Protein AF-A0AAU3FK16-F1 (afdb_monomer_lite)

Secondary structure (DSSP, 8-state):
--SS---PPPS---TTTHHHHHHHHHHHHHTT-----TTT-------TTT--HHHHHHTSPPPPHHHHHHHHHT--S----TTS-SEEEETTEEEEGGGPPPTTPPPHHHHTTS-SSHHHHHHHHHHHHHTHHHHHHHHHHHHHHHTTT--HHHHHHHHHHHHHHHHHHSHHHHHHHHHHHHHHHHHH--GGGGS--TT---TT---S-PPPPS-------TTGGGS----HHHHTTTGGG--BPBTTTB--SB-HHHHHHHHHHHHHHHHTBTBTTS-EEEEEE-TT--EEEEEE--HHHHHHHHHHHHTT-TTS----SPPPPPPPPPHHHHHTS-HHHHHHHHHHHHHHHHHHHH-HHHHHH-TTHHHHHHHHHHHHHHHHHHHS-TT-HHHHHHHHHHHHHHHHHHHHHTTT----TT---PPPHHHHHHHHHHHHHHHHHHHHTTSS-HHHHHHHHHHHHHHHHHHHHHH-SSSTTSS-HHHHHHHHHHHHHHTT--TTS-HHHHTTTS-HHHHHTTHHHHHHHHTT--HHHHHHHHHHHHHHHHHHHHHHHHS-TT-HHHHHHHHHHHHHHHHHHHHHHHHS-GGGHHHHHHHHHHHHHHHHHHHTSHHHHHHTSTTS-HHHHHHHHHHHHHHHHHHHHTT----HHHHHHHHHHHHHHHT-S--TT--------HHHHHHHHHHHHHHHHHHT-------

Structure (mmCIF, N/CA/C/O backbone):
data_AF-A0AAU3FK16-F1
#
_entry.id   AF-A0AAU3FK16-F1
#
loop_
_atom_site.group_PDB
_atom_site.id
_atom_site.type_symbol
_atom_site.label_atom_id
_atom_site.label_alt_id
_atom_site.label_comp_id
_atom_site.label_asym_id
_atom_site.label_entity_id
_atom_site.label_seq_id
_atom_site.pdbx_PDB_ins_code
_atom_site.Cartn_x
_atom_site.Cartn_y
_atom_site.Cartn_z
_atom_site.occupancy
_atom_site.B_iso_or_equiv
_atom_site.auth_seq_id
_atom_site.auth_comp_id
_atom_site.auth_asym_id
_atom_site.auth_atom_id
_atom_site.pdbx_PDB_model_num
ATOM 1 N N . MET A 1 1 ? 5.787 -3.958 17.388 1.00 83.56 1 MET A N 1
ATOM 2 C CA . MET A 1 1 ? 4.994 -2.862 17.973 1.00 83.56 1 MET A CA 1
ATOM 3 C C . MET A 1 1 ? 4.371 -2.096 16.816 1.00 83.56 1 MET A C 1
ATOM 5 O O . MET A 1 1 ? 4.990 -2.038 15.760 1.00 83.56 1 MET A O 1
ATOM 9 N N . HIS A 1 2 ? 3.159 -1.561 16.974 1.00 86.56 2 HIS A N 1
ATOM 10 C CA . HIS A 1 2 ? 2.513 -0.762 15.928 1.00 86.56 2 HIS A CA 1
ATOM 11 C C . HIS A 1 2 ? 2.762 0.734 16.141 1.00 86.56 2 HIS A C 1
ATOM 13 O O . HIS A 1 2 ? 2.919 1.187 17.276 1.00 86.56 2 HIS A O 1
ATOM 19 N N . VAL A 1 3 ? 2.756 1.491 15.044 1.00 88.50 3 VAL A N 1
ATOM 20 C CA . VAL A 1 3 ? 2.909 2.953 15.045 1.00 88.50 3 VAL A CA 1
ATOM 21 C C . VAL A 1 3 ? 1.767 3.635 15.813 1.00 88.50 3 VAL A C 1
ATOM 23 O O . VAL A 1 3 ? 2.027 4.400 16.742 1.00 88.50 3 VAL A O 1
ATOM 26 N N . PHE A 1 4 ? 0.519 3.284 15.490 1.00 93.56 4 PHE A N 1
ATOM 27 C CA . PHE A 1 4 ? -0.695 3.733 16.180 1.00 93.56 4 PHE A CA 1
ATOM 28 C C . PHE A 1 4 ? -1.488 2.523 16.699 1.00 93.56 4 PHE A C 1
ATOM 30 O O . PHE A 1 4 ? -2.383 2.032 16.008 1.00 93.56 4 PHE A O 1
ATOM 37 N N . PRO A 1 5 ? -1.131 1.961 17.865 1.00 92.06 5 PRO A N 1
ATOM 38 C CA . PRO A 1 5 ? -1.873 0.841 18.432 1.00 92.06 5 PRO A CA 1
ATOM 39 C C . PRO A 1 5 ? -3.291 1.272 18.835 1.00 92.06 5 PRO A C 1
ATOM 41 O O . PRO A 1 5 ? -3.494 2.398 19.284 1.00 92.06 5 PRO A O 1
ATOM 44 N N . ALA A 1 6 ? -4.262 0.366 18.702 1.00 93.50 6 ALA A N 1
ATOM 45 C CA . ALA A 1 6 ? -5.535 0.510 19.403 1.00 93.50 6 ALA A CA 1
ATOM 46 C C . ALA A 1 6 ? -5.329 0.228 20.898 1.00 93.50 6 ALA A C 1
ATOM 48 O O . ALA A 1 6 ? -4.567 -0.669 21.265 1.00 93.50 6 ALA A O 1
ATOM 49 N N . GLU A 1 7 ? -6.028 0.969 21.752 1.00 92.88 7 GLU A N 1
ATOM 50 C CA . GLU A 1 7 ? -5.904 0.867 23.205 1.00 92.88 7 GLU A CA 1
ATOM 51 C C . GLU A 1 7 ? -7.193 0.313 23.802 1.00 92.88 7 GLU A C 1
ATOM 53 O O . GLU A 1 7 ? -8.265 0.906 23.673 1.00 92.88 7 GLU A O 1
ATOM 58 N N . ILE A 1 8 ? -7.101 -0.835 24.476 1.00 90.88 8 ILE A N 1
ATOM 59 C CA . ILE A 1 8 ? -8.258 -1.413 25.156 1.00 90.88 8 ILE A CA 1
ATOM 60 C C . ILE A 1 8 ? -8.491 -0.654 26.474 1.00 90.88 8 ILE A C 1
ATOM 62 O O . ILE A 1 8 ? -7.601 -0.654 27.326 1.00 90.88 8 ILE A O 1
ATOM 66 N N . PRO A 1 9 ? -9.674 -0.045 26.694 1.00 87.62 9 PRO A N 1
ATOM 67 C CA . PRO A 1 9 ? -9.938 0.723 27.907 1.00 87.62 9 PRO A CA 1
ATOM 68 C C . PRO A 1 9 ? -9.814 -0.106 29.194 1.00 87.62 9 PRO A C 1
ATOM 70 O O . PRO A 1 9 ? -10.175 -1.291 29.235 1.00 87.62 9 PRO A O 1
ATOM 73 N N . ALA A 1 10 ? -9.373 0.553 30.271 1.00 82.88 10 ALA A N 1
ATOM 74 C CA . ALA A 1 10 ? -9.297 -0.026 31.610 1.00 82.88 10 ALA A CA 1
ATOM 75 C C . ALA A 1 10 ? -10.667 -0.533 32.116 1.00 82.88 10 ALA A C 1
ATOM 77 O O . ALA A 1 10 ? -11.724 -0.208 31.574 1.00 82.88 10 ALA A O 1
ATOM 78 N N . VAL A 1 11 ? -10.660 -1.386 33.151 1.00 71.75 11 VAL A N 1
ATOM 79 C CA . VAL A 1 11 ? -11.902 -1.883 33.792 1.00 71.75 11 VAL A CA 1
ATOM 80 C C . VAL A 1 11 ? -12.652 -0.743 34.475 1.00 71.75 11 VAL A C 1
ATOM 82 O O . VAL A 1 11 ? -13.875 -0.665 34.383 1.00 71.75 11 VAL A O 1
ATOM 85 N N . GLU A 1 12 ? -11.907 0.130 35.141 1.00 72.81 12 GLU A N 1
ATOM 86 C CA . GLU A 1 12 ? -12.435 1.278 35.858 1.00 72.81 12 GLU A CA 1
ATOM 87 C C . GLU A 1 12 ? -12.415 2.487 34.929 1.00 72.81 12 GLU A C 1
ATOM 89 O O . GLU A 1 12 ? -11.359 2.963 34.516 1.00 72.81 12 GLU A O 1
ATOM 94 N N . VAL A 1 13 ? -13.604 2.957 34.565 1.00 72.88 13 VAL A N 1
ATOM 95 C CA . VAL A 1 13 ? -13.807 4.168 33.767 1.00 72.88 13 VAL A CA 1
ATOM 96 C C . VAL A 1 13 ? -14.902 5.021 34.416 1.00 72.88 13 VAL A C 1
ATOM 98 O O . VAL A 1 13 ? -15.742 4.474 35.144 1.00 72.88 13 VAL A O 1
ATOM 101 N N . PRO A 1 14 ? -14.926 6.345 34.173 1.00 71.81 14 PRO A N 1
ATOM 102 C CA . PRO A 1 14 ? -15.991 7.217 34.662 1.00 71.81 14 PRO A CA 1
ATOM 103 C C . PRO A 1 14 ? -17.372 6.670 34.294 1.00 71.81 14 PRO A C 1
ATOM 105 O O . PRO A 1 14 ? -17.551 6.120 33.209 1.00 71.81 14 PRO A O 1
ATOM 108 N N . ARG A 1 15 ? -18.371 6.843 35.175 1.00 67.31 15 ARG A N 1
ATOM 109 C CA . ARG A 1 15 ? -19.727 6.275 34.997 1.00 67.31 15 ARG A CA 1
ATOM 110 C C . ARG A 1 15 ? -20.358 6.603 33.642 1.00 67.31 15 ARG A C 1
ATOM 112 O O . ARG A 1 15 ? -21.081 5.764 33.111 1.00 67.31 15 ARG A O 1
ATOM 119 N N . ALA A 1 16 ? -20.069 7.787 33.104 1.00 65.31 16 ALA A N 1
ATOM 120 C CA . ALA A 1 16 ? -20.537 8.211 31.792 1.00 65.31 16 ALA A CA 1
ATOM 121 C C . ALA A 1 16 ? -20.044 7.275 30.670 1.00 65.31 16 ALA A C 1
ATOM 123 O O . ALA A 1 16 ? -20.820 6.945 29.783 1.00 65.31 16 ALA A O 1
ATOM 124 N N . ASP A 1 17 ? -18.815 6.756 30.755 1.00 74.00 17 ASP A N 1
ATOM 125 C CA . ASP A 1 17 ? -18.136 6.049 29.656 1.00 74.00 17 ASP A CA 1
ATOM 126 C C . ASP A 1 17 ? -18.123 4.527 29.793 1.00 74.00 17 ASP A C 1
ATOM 128 O O . ASP A 1 17 ? -17.595 3.809 28.939 1.00 74.00 17 ASP A O 1
ATOM 132 N N . VAL A 1 18 ? -18.733 4.014 30.863 1.00 82.25 18 VAL A N 1
ATOM 133 C CA . VAL A 1 18 ? -18.737 2.585 31.201 1.00 82.25 18 VAL A CA 1
ATOM 134 C C . VAL A 1 18 ? -19.251 1.728 30.052 1.00 82.25 18 VAL A C 1
ATOM 136 O O . VAL A 1 18 ? -18.719 0.645 29.813 1.00 82.25 18 VAL A O 1
ATOM 139 N N . VAL A 1 19 ? -20.285 2.168 29.333 1.00 82.38 19 VAL A N 1
ATOM 140 C CA . VAL A 1 19 ? -20.899 1.317 28.307 1.00 82.38 19 VAL A CA 1
ATOM 141 C C . VAL A 1 19 ? -20.030 1.223 27.057 1.00 82.38 19 VAL A C 1
ATOM 143 O O . VAL A 1 19 ? -19.762 0.109 26.614 1.00 82.38 19 VAL A O 1
ATOM 146 N N . GLU A 1 20 ? -19.515 2.335 26.537 1.00 84.94 20 GLU A N 1
ATOM 147 C CA . GLU A 1 20 ? -18.594 2.331 25.390 1.00 84.94 20 GLU A CA 1
ATOM 148 C C . GLU A 1 20 ? -17.291 1.605 25.702 1.00 84.94 20 GLU A C 1
ATOM 150 O O . GLU A 1 20 ? -16.826 0.812 24.890 1.00 84.94 20 GLU A O 1
ATOM 155 N N . ALA A 1 21 ? -16.731 1.794 26.901 1.00 87.81 21 ALA A N 1
ATOM 156 C CA . ALA A 1 21 ? -15.541 1.065 27.326 1.00 87.81 21 ALA A CA 1
ATOM 157 C C . ALA A 1 21 ? -15.787 -0.451 27.370 1.00 87.81 21 ALA A C 1
ATOM 159 O O . ALA A 1 21 ? -14.951 -1.242 26.927 1.00 87.81 21 ALA A O 1
ATOM 160 N N . ARG A 1 22 ? -16.957 -0.883 27.859 1.00 88.31 22 ARG A N 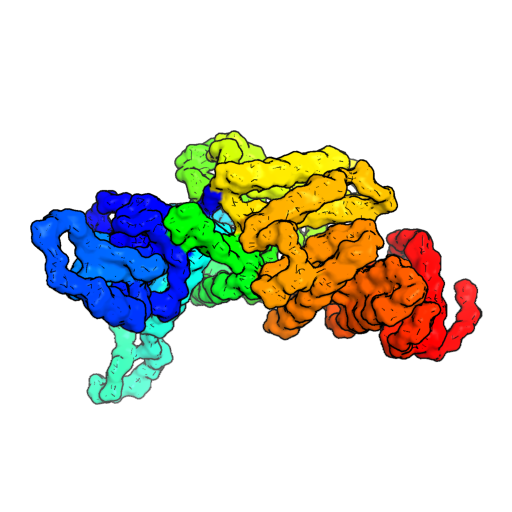1
ATOM 161 C CA . ARG A 1 22 ? -17.326 -2.304 27.839 1.00 88.31 22 ARG A CA 1
ATOM 162 C C . ARG A 1 22 ? -17.537 -2.816 26.417 1.00 88.31 22 ARG A C 1
ATOM 164 O O . ARG A 1 22 ? -17.088 -3.921 26.132 1.00 88.31 22 ARG A O 1
ATOM 171 N N . VAL A 1 23 ? -18.178 -2.042 25.539 1.00 90.62 23 VAL A N 1
ATOM 172 C CA . VAL A 1 23 ? -18.361 -2.399 24.122 1.00 90.62 23 VAL A CA 1
ATOM 173 C C . VAL A 1 23 ? -17.005 -2.519 23.421 1.00 90.62 23 VAL A C 1
ATOM 175 O O . VAL A 1 23 ? -16.731 -3.553 22.818 1.00 90.62 23 VAL A O 1
ATOM 178 N N . ALA A 1 24 ? -16.113 -1.543 23.591 1.00 92.06 24 ALA A N 1
ATOM 179 C CA . ALA A 1 24 ? -14.745 -1.546 23.072 1.00 92.06 24 ALA A CA 1
ATOM 180 C C . ALA A 1 24 ? -13.976 -2.815 23.462 1.00 92.06 24 ALA A C 1
ATOM 182 O O . ALA A 1 24 ? -13.379 -3.470 22.613 1.00 92.06 24 ALA A O 1
ATOM 183 N N . ARG A 1 25 ? -14.064 -3.237 24.729 1.00 91.25 25 ARG A N 1
ATOM 184 C CA . ARG A 1 25 ? -13.437 -4.482 25.212 1.00 91.25 25 ARG A CA 1
ATOM 185 C C . ARG A 1 25 ? -13.989 -5.750 24.568 1.00 91.25 25 ARG A C 1
ATOM 187 O O . ARG A 1 25 ? -13.305 -6.769 24.579 1.00 91.25 25 ARG A O 1
ATOM 194 N N . LYS A 1 26 ? -15.220 -5.720 24.056 1.00 91.81 26 LYS A N 1
ATOM 195 C CA . LYS A 1 26 ? -15.800 -6.843 23.313 1.00 91.81 26 LYS A CA 1
ATOM 196 C C . LYS A 1 26 ? -15.485 -6.788 21.824 1.00 91.81 26 LYS A C 1
ATOM 198 O O . LYS A 1 26 ? -15.245 -7.827 21.221 1.00 91.81 26 LYS A O 1
ATOM 203 N N . VAL A 1 27 ? -15.438 -5.589 21.255 1.00 93.69 27 VAL A N 1
ATOM 204 C CA . VAL A 1 27 ? -15.074 -5.336 19.856 1.00 93.69 27 VAL A CA 1
ATOM 205 C C . VAL A 1 27 ? -13.596 -5.653 19.599 1.00 93.69 27 VAL A C 1
ATOM 207 O O . VAL A 1 27 ? -13.284 -6.286 18.596 1.00 93.69 27 VAL A O 1
ATOM 210 N N . ALA A 1 28 ? -12.701 -5.293 20.521 1.00 93.56 28 ALA A N 1
ATOM 211 C CA . ALA A 1 28 ? -11.254 -5.484 20.399 1.00 93.56 28 ALA A CA 1
ATOM 212 C C . ALA A 1 28 ? -10.833 -6.899 19.939 1.00 93.56 28 ALA A C 1
ATOM 214 O O . ALA A 1 28 ? -10.263 -7.023 18.849 1.00 93.56 28 ALA A O 1
ATOM 215 N N . PRO A 1 29 ? -11.149 -7.982 20.677 1.00 92.12 29 PRO A N 1
ATOM 216 C CA . PRO A 1 29 ? -10.701 -9.318 20.293 1.00 92.12 29 PRO A CA 1
ATOM 217 C C . PRO A 1 29 ? -11.372 -9.835 19.011 1.00 92.12 29 PRO A C 1
ATOM 219 O O . PRO A 1 29 ? -10.785 -10.649 18.296 1.00 92.12 29 PRO A O 1
ATOM 222 N N . LEU A 1 30 ? -12.573 -9.356 18.662 1.00 93.69 30 LEU A N 1
ATOM 223 C CA . LEU A 1 30 ? -13.239 -9.738 17.412 1.00 93.69 30 LEU A CA 1
ATOM 224 C C . LEU A 1 30 ? -12.474 -9.247 16.179 1.00 93.69 30 LEU A C 1
ATOM 226 O O . LEU A 1 30 ? -12.525 -9.906 15.148 1.00 93.69 30 LEU A O 1
ATOM 230 N N . PHE A 1 31 ? -11.724 -8.149 16.283 1.00 95.12 31 PHE A N 1
ATOM 231 C CA . PHE A 1 31 ? -11.010 -7.546 15.154 1.00 95.12 31 PHE A CA 1
ATOM 232 C C . PHE A 1 31 ? -9.484 -7.573 15.296 1.00 95.12 31 PHE A C 1
ATOM 234 O O . PHE A 1 31 ? -8.795 -6.770 14.673 1.00 95.12 31 PHE A O 1
ATOM 241 N N . GLY A 1 32 ? -8.940 -8.514 16.073 1.00 91.12 32 GLY A N 1
ATOM 242 C CA . GLY A 1 32 ? -7.488 -8.716 16.130 1.00 91.12 32 GLY A CA 1
ATOM 243 C C . GLY A 1 32 ? -6.731 -7.664 16.941 1.00 91.12 32 GLY A C 1
ATOM 244 O O . GLY A 1 32 ? -5.522 -7.529 16.766 1.00 91.12 32 GLY A O 1
ATOM 245 N N . VAL A 1 33 ? -7.427 -6.892 17.787 1.00 91.19 33 VAL A N 1
ATOM 246 C CA . VAL A 1 33 ? -6.774 -5.991 18.742 1.00 91.19 33 VAL A CA 1
ATOM 247 C C . VAL A 1 33 ? -6.329 -6.828 19.924 1.00 91.19 33 VAL A C 1
ATOM 249 O O . VAL A 1 33 ? -7.150 -7.363 20.674 1.00 91.19 33 VAL A O 1
ATOM 252 N N . ASP A 1 34 ? -5.021 -6.941 20.076 1.00 77.00 34 ASP A N 1
ATOM 253 C CA . ASP A 1 34 ? -4.458 -7.802 21.094 1.00 77.00 34 ASP A CA 1
ATOM 254 C C . ASP A 1 34 ? -4.463 -7.164 22.474 1.00 77.00 34 ASP A C 1
ATOM 256 O O . ASP A 1 34 ? -4.151 -5.989 22.665 1.00 77.00 34 ASP A O 1
ATOM 260 N N . GLY A 1 35 ? -4.787 -8.000 23.450 1.00 67.81 35 GLY A N 1
ATOM 261 C CA . GLY A 1 35 ? -4.652 -7.700 24.857 1.00 67.81 35 GLY A CA 1
ATOM 262 C C . GLY A 1 35 ? -5.002 -8.918 25.693 1.00 67.81 35 GLY A C 1
ATOM 263 O O . GLY A 1 35 ? -5.865 -9.718 25.327 1.00 67.81 35 GLY A O 1
ATOM 264 N N . ASP A 1 36 ? -4.381 -9.018 26.863 1.00 65.81 36 ASP A N 1
ATOM 265 C CA . ASP A 1 36 ? -4.627 -10.077 27.850 1.00 65.81 36 ASP A CA 1
ATOM 266 C C . ASP A 1 36 ? -5.954 -9.887 28.599 1.00 65.81 36 ASP A C 1
ATOM 268 O O . ASP A 1 36 ? -6.085 -10.161 29.796 1.00 65.81 36 ASP A O 1
ATOM 272 N N . VAL A 1 37 ? -6.970 -9.378 27.905 1.00 64.25 37 VAL A N 1
ATOM 273 C CA . VAL A 1 37 ? -8.226 -8.986 28.522 1.00 64.25 37 VAL A CA 1
ATOM 274 C C . VAL A 1 37 ? -9.089 -10.235 28.729 1.00 64.25 37 VAL A C 1
ATOM 276 O O . VAL A 1 37 ? -9.417 -10.941 27.769 1.00 64.25 37 VAL A O 1
ATOM 279 N N . PRO A 1 38 ? -9.482 -10.542 29.981 1.00 58.16 38 PRO A N 1
ATOM 280 C CA . PRO A 1 38 ? -10.379 -11.653 30.268 1.00 58.16 38 PRO A CA 1
ATOM 281 C C . PRO A 1 38 ? -11.727 -11.510 29.531 1.00 58.16 38 PRO A C 1
ATOM 283 O O . PRO A 1 38 ? -12.178 -10.385 29.289 1.00 58.16 38 PRO A O 1
ATOM 286 N N . PRO A 1 39 ? -12.428 -12.621 29.237 1.00 64.31 39 PRO A N 1
ATOM 287 C CA . PRO A 1 39 ? -12.151 -13.968 29.749 1.00 64.31 39 PRO A CA 1
ATOM 288 C C . PRO A 1 39 ? -11.335 -14.879 28.820 1.00 64.31 39 PRO A C 1
ATOM 290 O O . PRO A 1 39 ? -10.847 -15.900 29.291 1.00 64.31 39 PRO A O 1
ATOM 293 N N . PHE A 1 40 ? -11.176 -14.541 27.536 1.00 73.25 40 PHE A N 1
ATOM 294 C CA . PHE A 1 40 ? -10.652 -15.491 26.542 1.00 73.25 40 PHE A CA 1
ATOM 295 C C . PHE A 1 40 ? -9.180 -15.296 26.171 1.00 73.25 40 PHE A C 1
ATOM 297 O O . PHE A 1 40 ? -8.593 -16.241 25.653 1.00 73.25 40 PHE A O 1
ATOM 304 N N . ARG A 1 41 ? -8.595 -14.115 26.446 1.00 80.38 41 ARG A N 1
ATOM 305 C CA . ARG A 1 41 ? -7.185 -13.769 26.150 1.00 80.38 41 ARG A CA 1
ATOM 306 C C . ARG A 1 41 ? -6.736 -14.194 24.739 1.00 80.38 41 ARG A C 1
ATOM 308 O O . ARG A 1 41 ? -5.635 -14.698 24.558 1.00 80.38 41 ARG A O 1
ATOM 315 N N . ARG A 1 42 ? -7.639 -14.057 23.763 1.00 84.44 42 ARG A N 1
ATOM 316 C CA . ARG A 1 42 ? -7.453 -14.419 22.353 1.00 84.44 42 ARG A CA 1
ATOM 317 C C . ARG A 1 42 ? -8.187 -13.437 21.459 1.00 84.44 42 ARG A C 1
ATOM 319 O O . ARG A 1 42 ? -9.231 -12.912 21.852 1.00 84.44 42 ARG A O 1
ATOM 326 N N . SER A 1 43 ? -7.667 -13.254 20.253 1.00 89.31 43 SER A N 1
ATOM 327 C CA . SER A 1 43 ? -8.294 -12.477 19.187 1.00 89.31 43 SER A CA 1
ATOM 328 C C . SER A 1 43 ? -8.590 -13.354 17.958 1.00 89.31 43 SER A C 1
ATOM 330 O O . SER A 1 43 ? -7.904 -14.346 17.715 1.00 89.31 43 SER A O 1
ATOM 332 N N . TRP A 1 44 ? -9.652 -13.043 17.204 1.00 88.69 44 TRP A N 1
ATOM 333 C CA . TRP A 1 44 ? -10.193 -13.929 16.155 1.00 88.69 44 TRP A CA 1
ATOM 334 C C . TRP A 1 44 ? -10.051 -13.413 14.725 1.00 88.69 44 TRP A C 1
ATOM 336 O O . TRP A 1 44 ? -9.787 -14.218 13.832 1.00 88.69 44 TRP A O 1
ATOM 346 N N . VAL A 1 45 ? -10.223 -12.105 14.512 1.00 91.38 45 VAL A N 1
ATOM 347 C CA . VAL A 1 45 ? -10.451 -11.494 13.190 1.00 91.38 45 VAL A CA 1
ATOM 348 C C . VAL A 1 45 ? -11.708 -12.065 12.528 1.00 91.38 45 VAL A C 1
ATOM 350 O O . VAL A 1 45 ? -11.660 -12.982 11.710 1.00 91.38 45 VAL A O 1
ATOM 353 N N . CYS A 1 46 ? -12.852 -11.507 12.898 1.00 92.38 46 CYS A N 1
ATOM 354 C CA . CYS A 1 46 ? -14.149 -11.843 12.335 1.00 92.38 46 CYS A CA 1
ATOM 355 C C . CYS A 1 46 ? -14.502 -10.902 11.177 1.00 92.38 46 CYS A C 1
ATOM 357 O O . CYS A 1 46 ? -14.205 -9.706 11.226 1.00 92.38 46 CYS A O 1
ATOM 359 N N . ASP A 1 47 ? -15.195 -11.427 10.166 1.00 92.62 47 ASP A N 1
ATOM 360 C CA . ASP A 1 47 ? -15.831 -10.594 9.147 1.00 92.62 47 ASP A CA 1
ATOM 361 C C . ASP A 1 47 ? -16.999 -9.832 9.784 1.00 92.62 47 ASP A C 1
ATOM 363 O O . ASP A 1 47 ? -17.918 -10.425 10.359 1.00 92.62 47 ASP A O 1
ATOM 367 N N . TYR A 1 48 ? -16.970 -8.501 9.689 1.00 93.12 48 TYR A N 1
ATOM 368 C CA . TYR A 1 48 ? -18.038 -7.654 10.208 1.00 93.12 48 TYR A CA 1
ATOM 369 C C . TYR A 1 48 ? -19.405 -8.044 9.640 1.00 93.12 48 TYR A C 1
ATOM 371 O O . TYR A 1 48 ? -20.385 -8.020 10.379 1.00 93.12 48 TYR A O 1
ATOM 379 N N . THR A 1 49 ? -19.500 -8.430 8.369 1.00 91.19 49 THR A N 1
ATOM 380 C CA . THR A 1 49 ? -20.777 -8.754 7.719 1.00 91.19 49 THR A CA 1
ATOM 381 C C . THR A 1 49 ? -21.417 -10.017 8.296 1.00 91.19 49 THR A C 1
ATOM 383 O O . THR A 1 49 ? -22.637 -10.053 8.460 1.00 91.19 49 THR A O 1
ATOM 386 N N . GLU A 1 50 ? -20.607 -10.979 8.736 1.00 91.44 50 GLU A N 1
ATOM 387 C CA . GLU A 1 50 ? -21.060 -12.257 9.298 1.00 91.44 50 GLU A CA 1
ATOM 388 C C . GLU A 1 50 ? -21.325 -12.202 10.809 1.00 91.44 50 GLU A C 1
ATOM 390 O O . GLU A 1 50 ? -22.062 -13.032 11.341 1.00 91.44 50 GLU A O 1
ATOM 395 N N . LEU A 1 51 ? -20.770 -11.207 11.511 1.00 91.19 51 LEU A N 1
ATOM 396 C CA . LEU A 1 51 ? -20.952 -11.062 12.955 1.00 91.19 51 LEU A CA 1
ATOM 397 C C . LEU A 1 51 ? -22.412 -10.814 13.351 1.00 91.19 51 LEU A C 1
ATOM 399 O O . LEU A 1 51 ? -23.122 -9.989 12.777 1.00 91.19 51 LEU A O 1
ATOM 403 N N . THR A 1 52 ? -22.843 -11.451 14.427 1.00 91.00 52 THR A N 1
ATOM 404 C CA . THR A 1 52 ? -24.136 -11.200 15.069 1.00 91.00 52 THR A CA 1
ATOM 405 C C . THR A 1 52 ? -23.997 -10.237 16.248 1.00 91.00 52 THR A C 1
ATOM 407 O O . THR A 1 52 ? -22.936 -10.114 16.865 1.00 91.00 52 THR A O 1
ATOM 410 N N . LEU A 1 53 ? -25.101 -9.586 16.634 1.00 89.88 53 LEU A N 1
ATOM 411 C CA . LEU A 1 53 ? -25.121 -8.721 17.819 1.00 89.88 53 LEU A CA 1
ATOM 412 C C . LEU A 1 53 ? -24.746 -9.481 19.104 1.00 89.88 53 LEU A C 1
ATOM 414 O O . LEU A 1 53 ? -24.057 -8.945 19.970 1.00 89.88 53 LEU A O 1
ATOM 418 N N . ALA A 1 54 ? -25.143 -10.753 19.206 1.00 87.88 54 ALA A N 1
ATOM 419 C CA . ALA A 1 54 ? -24.802 -11.606 20.341 1.00 87.88 54 ALA A CA 1
ATOM 420 C C . ALA A 1 54 ? -23.291 -11.889 20.429 1.00 87.88 54 ALA A C 1
ATOM 422 O O . ALA A 1 54 ? -22.735 -11.928 21.526 1.00 87.88 54 ALA A O 1
ATOM 423 N N . GLU A 1 55 ? -22.613 -12.065 19.290 1.00 90.94 55 GLU A N 1
ATOM 424 C CA . GLU A 1 55 ? -21.155 -12.247 19.236 1.00 90.94 55 GLU A CA 1
ATOM 425 C C . GLU A 1 55 ? -20.411 -10.975 19.634 1.00 90.94 55 GLU A C 1
ATOM 427 O O . GLU A 1 55 ? -19.431 -11.057 20.377 1.00 90.94 55 GLU A O 1
ATOM 432 N N . ILE A 1 56 ? -20.931 -9.807 19.241 1.00 90.31 56 ILE A N 1
ATOM 433 C CA . ILE A 1 56 ? -20.441 -8.509 19.718 1.00 90.31 56 ILE A CA 1
ATOM 434 C C . ILE A 1 56 ? -20.622 -8.396 21.231 1.00 90.31 56 ILE A C 1
ATOM 436 O O . ILE A 1 56 ? -19.674 -8.060 21.927 1.00 90.31 56 ILE A O 1
ATOM 440 N N . GLY A 1 57 ? -21.793 -8.726 21.781 1.00 88.19 57 GLY A N 1
ATOM 441 C CA . GLY A 1 57 ? -22.045 -8.597 23.222 1.00 88.19 57 GLY A CA 1
ATOM 442 C C . GLY A 1 57 ? -21.148 -9.470 24.104 1.00 88.19 57 GLY A C 1
ATOM 443 O O . GLY A 1 57 ? -20.791 -9.082 25.221 1.00 88.19 57 GLY A O 1
ATOM 444 N N . ARG A 1 58 ? -20.734 -10.639 23.612 1.00 88.31 58 ARG A N 1
ATOM 445 C CA . ARG A 1 58 ? -19.822 -11.539 24.338 1.00 88.31 58 ARG A CA 1
ATOM 446 C C . ARG A 1 58 ? -18.341 -11.307 24.018 1.00 88.31 58 ARG A C 1
ATOM 448 O O . ARG A 1 58 ? -17.507 -11.587 24.882 1.00 88.31 58 ARG A O 1
ATOM 455 N N . GLY A 1 59 ? -18.029 -10.746 22.847 1.00 88.25 59 GLY A N 1
ATOM 456 C CA . GLY A 1 59 ? -16.671 -10.499 22.353 1.00 88.25 59 GLY A CA 1
ATOM 457 C C . GLY A 1 59 ? -15.957 -11.756 21.860 1.00 88.25 59 GLY A C 1
ATOM 458 O O . GLY A 1 59 ? -14.759 -11.892 22.070 1.00 88.25 59 GLY A O 1
ATOM 459 N N . ALA A 1 60 ? -16.702 -12.706 21.287 1.00 89.19 60 ALA A N 1
ATOM 460 C CA . ALA A 1 60 ? -16.175 -13.959 20.741 1.00 89.19 60 ALA A CA 1
ATOM 461 C C . ALA A 1 60 ? -17.137 -14.528 19.679 1.00 89.19 60 ALA A C 1
ATOM 463 O O . ALA A 1 60 ? -18.351 -14.421 19.872 1.00 89.19 60 ALA A O 1
ATOM 464 N N . PRO A 1 61 ? -16.659 -15.202 18.620 1.00 89.69 61 PRO A N 1
ATOM 465 C CA . PRO A 1 61 ? -17.517 -15.845 17.625 1.00 89.69 61 PRO A CA 1
ATOM 466 C C . PRO A 1 61 ? -18.217 -17.081 18.194 1.00 89.69 61 PRO A C 1
ATOM 468 O O . PRO A 1 61 ? -17.668 -17.782 19.051 1.00 89.69 61 PRO A O 1
ATOM 471 N N . ASN A 1 62 ? -19.439 -17.344 17.740 1.00 88.06 62 ASN A N 1
ATOM 472 C CA . ASN A 1 62 ? -20.243 -18.505 18.101 1.00 88.06 62 ASN A CA 1
ATOM 473 C C . ASN A 1 62 ? -19.872 -19.724 17.241 1.00 88.06 62 ASN A C 1
ATOM 475 O O . ASN A 1 62 ? -19.484 -19.577 16.084 1.00 88.06 62 ASN A O 1
ATOM 479 N N . PRO A 1 63 ? -20.006 -20.957 17.762 1.00 84.88 63 PRO A N 1
ATOM 480 C CA . PRO A 1 63 ? -19.906 -22.138 16.916 1.00 84.88 63 PRO A CA 1
ATOM 481 C C . PRO A 1 63 ? -21.104 -22.180 15.965 1.00 84.88 63 PRO A C 1
ATOM 483 O O . PRO A 1 63 ? -22.221 -21.769 16.329 1.00 84.88 63 PRO A O 1
ATOM 486 N N . GLY A 1 64 ? -20.874 -22.714 14.765 1.00 84.12 64 GLY A N 1
ATOM 487 C CA . GLY A 1 64 ? -21.926 -22.937 13.776 1.00 84.12 64 GLY A CA 1
ATOM 488 C C . GLY A 1 64 ? -23.003 -23.895 14.297 1.00 84.12 64 GLY A C 1
ATOM 489 O O . GLY A 1 64 ? -22.766 -24.676 15.219 1.00 84.12 64 GLY A O 1
ATOM 490 N N . ARG A 1 65 ? -24.203 -23.867 13.699 1.00 84.12 65 ARG A N 1
ATOM 491 C CA . ARG A 1 65 ? -25.366 -24.650 14.171 1.00 84.12 65 ARG A CA 1
ATOM 492 C C . ARG A 1 65 ? -25.055 -26.147 14.318 1.00 84.12 65 ARG A C 1
ATOM 494 O O . ARG A 1 65 ? -25.384 -26.726 15.344 1.00 84.12 65 ARG A O 1
ATOM 501 N N . ALA A 1 66 ? -24.390 -26.753 13.332 1.00 84.06 66 ALA A N 1
ATOM 502 C CA . ALA A 1 66 ? -24.054 -28.179 13.360 1.00 84.06 66 ALA A CA 1
ATOM 503 C C . ALA A 1 66 ? -23.067 -28.538 14.485 1.00 84.06 66 ALA A C 1
ATOM 505 O O . ALA A 1 66 ? -23.244 -29.542 15.168 1.00 84.06 66 ALA A O 1
ATOM 506 N N . GLU A 1 67 ? -22.041 -27.712 14.699 1.00 84.62 67 GLU A N 1
ATOM 507 C CA . GLU A 1 67 ? -21.068 -27.902 15.779 1.00 84.62 67 GLU A CA 1
ATOM 508 C C . GLU A 1 67 ? -21.716 -27.691 17.149 1.00 84.62 67 GLU A C 1
ATOM 510 O O . GLU A 1 67 ? -21.509 -28.488 18.059 1.00 84.62 67 GLU A O 1
ATOM 515 N N . ARG A 1 68 ? -22.588 -26.686 17.271 1.00 83.19 68 ARG A N 1
ATOM 516 C CA . ARG A 1 68 ? -23.383 -26.455 18.478 1.00 83.19 68 ARG A CA 1
ATOM 517 C C . ARG A 1 68 ? -24.253 -27.660 18.828 1.00 83.19 68 ARG A C 1
ATOM 519 O O . ARG A 1 68 ? -24.179 -28.126 19.958 1.00 83.19 68 ARG A O 1
ATOM 526 N N . SER A 1 69 ? -25.009 -28.202 17.871 1.00 82.94 69 SER A N 1
ATOM 527 C CA . SER A 1 69 ? -25.834 -29.395 18.102 1.00 82.94 69 SER A CA 1
ATOM 528 C C . SER A 1 69 ? -24.996 -30.614 18.496 1.00 82.94 69 SER A C 1
ATOM 530 O O . SER A 1 69 ? -25.422 -31.395 19.342 1.00 82.94 69 SER A O 1
ATOM 532 N N . ARG A 1 70 ? -23.782 -30.764 17.942 1.00 84.62 70 ARG A N 1
ATOM 533 C CA . ARG A 1 70 ? -22.840 -31.811 18.371 1.00 84.62 70 ARG A CA 1
ATOM 534 C C . ARG A 1 70 ? -22.383 -31.612 19.815 1.00 84.62 70 ARG A C 1
ATOM 536 O O . ARG A 1 70 ? -22.367 -32.580 20.561 1.00 84.62 70 ARG A O 1
ATOM 543 N N . LEU A 1 71 ? -22.033 -30.389 20.213 1.00 83.25 71 LEU A N 1
ATOM 544 C CA . LEU A 1 71 ? -21.589 -30.070 21.578 1.00 83.25 71 LEU A CA 1
ATOM 545 C C . LEU A 1 71 ? -22.711 -30.228 22.610 1.00 83.25 71 LEU A C 1
ATOM 547 O O . LEU A 1 71 ? -22.472 -30.727 23.709 1.00 83.25 71 LEU A O 1
ATOM 551 N N . GLU A 1 72 ? -23.937 -29.852 22.246 1.00 81.94 72 GLU A N 1
ATOM 552 C CA . GLU A 1 72 ? -25.136 -30.057 23.062 1.00 81.94 72 GLU A CA 1
ATOM 553 C C . GLU A 1 72 ? -25.441 -31.552 23.237 1.00 81.94 72 GLU A C 1
ATOM 555 O O . GLU A 1 72 ? -25.669 -31.995 24.360 1.00 81.94 72 GLU A O 1
ATOM 560 N N . ALA A 1 73 ? -25.358 -32.344 22.161 1.00 80.75 73 ALA A N 1
ATOM 561 C CA . ALA A 1 73 ? -25.544 -33.796 22.215 1.00 80.75 73 ALA A CA 1
ATOM 562 C C . ALA A 1 73 ? -24.410 -34.524 22.964 1.00 80.75 73 ALA A C 1
ATOM 564 O O . ALA A 1 73 ? -24.653 -35.518 23.643 1.00 80.75 73 ALA A O 1
ATOM 565 N N . ALA A 1 74 ? -23.175 -34.020 22.868 1.00 75.06 74 ALA A N 1
ATOM 566 C CA . ALA A 1 74 ? -21.994 -34.560 23.542 1.00 75.06 74 ALA A CA 1
ATOM 567 C C . ALA A 1 74 ? -21.859 -34.114 25.007 1.00 75.06 74 ALA A C 1
ATOM 569 O O . ALA A 1 74 ? -20.874 -34.463 25.657 1.00 75.06 74 ALA A O 1
ATOM 570 N N . SER A 1 75 ? -22.826 -33.359 25.537 1.00 65.44 75 SER A N 1
ATOM 571 C CA . SER A 1 75 ? -22.860 -32.929 26.935 1.00 65.44 75 SER A CA 1
ATOM 572 C C . SER A 1 75 ? -23.869 -33.758 27.745 1.00 65.44 75 SER A C 1
ATOM 574 O O . SER A 1 75 ? -24.960 -33.254 28.029 1.00 65.44 75 SER A O 1
ATOM 576 N N . PRO A 1 76 ? -23.553 -35.000 28.180 1.00 51.91 76 PRO A N 1
ATOM 577 C CA . PRO A 1 76 ? -24.394 -35.704 29.138 1.00 51.91 76 PRO A CA 1
ATOM 578 C C . PRO A 1 76 ? -24.635 -34.837 30.381 1.00 51.91 76 PRO A C 1
ATOM 580 O O . PRO A 1 76 ? -23.765 -34.077 30.827 1.00 51.91 76 PRO A O 1
ATOM 583 N N . GLY A 1 77 ? -25.850 -34.888 30.920 1.00 62.53 77 GLY A N 1
ATOM 584 C CA . GLY A 1 77 ? -26.107 -34.433 32.282 1.00 62.53 77 GLY A CA 1
ATOM 585 C C . GLY A 1 77 ? -25.453 -35.415 33.246 1.00 62.53 77 GLY A C 1
ATOM 586 O O . GLY A 1 77 ? -25.891 -36.552 33.293 1.00 62.53 77 GLY A O 1
ATOM 587 N N . ASP A 1 78 ? -24.354 -35.007 33.888 1.00 50.28 78 ASP A N 1
ATOM 588 C CA . ASP A 1 78 ? -23.956 -35.366 35.262 1.00 50.28 78 ASP A CA 1
ATOM 589 C C . ASP A 1 78 ? -22.457 -35.117 35.494 1.00 50.28 78 ASP A C 1
ATOM 591 O O . ASP A 1 78 ? -21.599 -35.737 34.862 1.00 50.28 78 ASP A O 1
ATOM 595 N N . ARG A 1 79 ? -22.132 -34.243 36.457 1.00 44.94 79 ARG A N 1
ATOM 596 C CA . ARG A 1 79 ? -21.513 -34.641 37.738 1.00 44.94 79 ARG A CA 1
ATOM 597 C C . ARG A 1 79 ? -21.277 -33.434 38.649 1.00 44.94 79 ARG A C 1
ATOM 599 O O . ARG A 1 79 ? -20.778 -32.396 38.228 1.00 44.94 79 ARG A O 1
ATOM 606 N N . ALA A 1 80 ? -21.646 -33.643 39.907 1.00 45.59 80 ALA A N 1
ATOM 607 C CA . ALA A 1 80 ? -21.662 -32.736 41.045 1.00 45.59 80 ALA A CA 1
ATOM 608 C C . ALA A 1 80 ? -20.269 -32.356 41.597 1.00 45.59 80 ALA A C 1
ATOM 610 O O . ALA A 1 80 ? -20.077 -32.368 42.807 1.00 45.59 80 ALA A O 1
ATOM 611 N N . ASP A 1 81 ? -19.315 -31.996 40.734 1.00 43.59 81 ASP A N 1
ATOM 612 C CA . ASP A 1 81 ? -18.050 -31.380 41.159 1.00 43.59 81 ASP A CA 1
ATOM 613 C C . ASP A 1 81 ? -18.024 -29.920 40.696 1.00 43.59 81 ASP A C 1
ATOM 615 O O . ASP A 1 81 ? -17.850 -29.609 39.515 1.00 43.59 81 ASP A O 1
ATOM 619 N N . GLY A 1 82 ? -18.278 -29.018 41.646 1.00 46.88 82 GLY A N 1
ATOM 620 C CA . GLY A 1 82 ? -18.607 -27.603 41.453 1.00 46.88 82 GLY A CA 1
ATOM 621 C C . GLY A 1 82 ? -17.479 -26.688 40.965 1.00 46.88 82 GLY A C 1
ATOM 622 O O . GLY A 1 82 ? -17.365 -25.568 41.455 1.00 46.88 82 GLY A O 1
ATOM 623 N N . THR A 1 83 ? -16.645 -27.122 40.019 1.00 49.81 83 THR A N 1
ATOM 624 C CA . THR A 1 83 ? -15.531 -26.308 39.489 1.00 49.81 83 THR A CA 1
ATOM 625 C C . THR A 1 83 ? -15.310 -26.397 37.974 1.00 49.81 83 THR A C 1
ATOM 627 O O . THR A 1 83 ? -14.313 -25.874 37.475 1.00 49.81 83 THR A O 1
ATOM 630 N N . ARG A 1 84 ? -16.229 -26.984 37.190 1.00 54.94 84 ARG A N 1
ATOM 631 C CA . ARG A 1 84 ? -16.173 -26.870 35.718 1.00 54.94 84 ARG A CA 1
ATOM 632 C C . ARG A 1 84 ? -16.860 -25.589 35.247 1.00 54.94 84 ARG A C 1
ATOM 634 O O . ARG A 1 84 ? -18.031 -25.377 35.520 1.00 54.94 84 ARG A O 1
ATOM 641 N N . SER A 1 85 ? -16.123 -24.752 34.521 1.00 60.62 85 SER A N 1
ATOM 642 C CA . SER A 1 85 ? -16.639 -23.548 33.868 1.00 60.62 85 SER A CA 1
ATOM 643 C C . SER A 1 85 ? -17.808 -23.880 32.928 1.00 60.62 85 SER A C 1
ATOM 645 O O . SER A 1 85 ? -17.669 -24.758 32.079 1.00 60.62 85 SER A O 1
ATOM 647 N N . ASP A 1 86 ? -18.922 -23.141 33.022 1.00 75.25 86 ASP A N 1
ATOM 648 C CA . ASP A 1 86 ? -20.159 -23.300 32.214 1.00 75.25 86 ASP A CA 1
ATOM 649 C C . ASP A 1 86 ? -19.990 -23.048 30.697 1.00 75.25 86 ASP A C 1
ATOM 651 O O . ASP A 1 86 ? -20.952 -22.995 29.920 1.00 75.25 86 ASP A O 1
ATOM 655 N N . TRP A 1 87 ? -18.748 -22.879 30.254 1.00 80.50 87 TRP A N 1
ATOM 65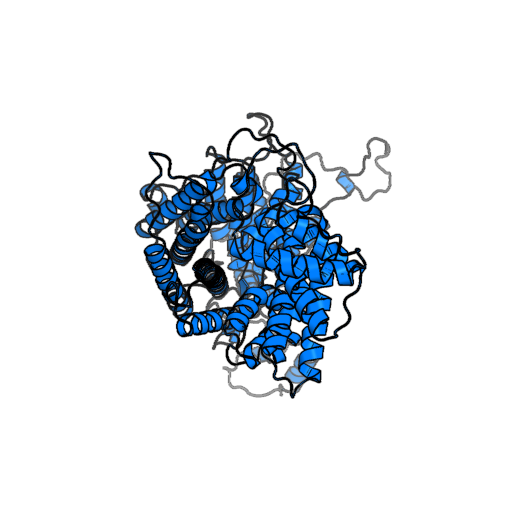6 C CA . TRP A 1 87 ? -18.360 -22.613 28.884 1.00 80.50 87 TRP A CA 1
ATOM 657 C C . TRP A 1 87 ? -17.098 -23.389 28.510 1.00 80.50 87 TRP A C 1
ATOM 659 O O . TRP A 1 87 ? -16.264 -23.719 29.355 1.00 80.50 87 TRP A O 1
ATOM 669 N N . ALA A 1 88 ? -16.967 -23.671 27.217 1.00 79.44 88 ALA A N 1
ATOM 670 C CA . ALA A 1 88 ? -15.856 -24.407 26.640 1.00 79.44 88 ALA A CA 1
ATOM 671 C C . ALA A 1 88 ? -15.484 -23.858 25.258 1.00 79.44 88 ALA A C 1
ATOM 673 O O . ALA A 1 88 ? -16.275 -23.194 24.583 1.00 79.44 88 ALA A O 1
ATOM 674 N N . TRP A 1 89 ? -14.267 -24.168 24.825 1.00 81.06 89 TRP A N 1
ATOM 675 C CA . TRP A 1 89 ? -13.823 -23.914 23.461 1.00 81.06 89 TRP A CA 1
ATOM 676 C C . TRP A 1 89 ? -14.422 -24.943 22.499 1.00 81.06 89 TRP A C 1
ATOM 678 O O . TRP A 1 89 ? -14.430 -26.141 22.776 1.00 81.06 89 TRP A O 1
ATOM 688 N N . ALA A 1 90 ? -14.902 -24.460 21.360 1.00 79.44 90 ALA A N 1
ATOM 689 C CA . ALA A 1 90 ? -15.489 -25.230 20.272 1.00 79.44 90 ALA A CA 1
ATOM 690 C C . ALA A 1 90 ? -14.728 -24.893 18.989 1.00 79.44 90 ALA A C 1
ATOM 692 O O . ALA A 1 90 ? -15.050 -23.919 18.306 1.00 79.44 90 ALA A O 1
ATOM 693 N N . GLY A 1 91 ? -13.624 -25.605 18.748 1.00 79.75 91 GLY A N 1
ATOM 694 C CA . GLY A 1 91 ? -12.670 -25.236 17.707 1.00 79.75 91 GLY A CA 1
ATOM 695 C C . GLY A 1 91 ? -12.144 -23.815 17.928 1.00 79.75 91 GLY A C 1
ATOM 696 O O . GLY A 1 91 ? -11.390 -23.564 18.867 1.00 79.75 91 GLY A O 1
ATOM 697 N N . ARG A 1 92 ? -12.565 -22.883 17.065 1.00 77.75 92 ARG A N 1
ATOM 698 C CA . ARG A 1 92 ? -12.201 -21.456 17.133 1.00 77.75 92 ARG A CA 1
ATOM 699 C C . ARG A 1 92 ? -13.293 -20.571 17.724 1.00 77.75 92 ARG A C 1
ATOM 701 O O . ARG A 1 92 ? -13.125 -19.364 17.756 1.00 77.75 92 ARG A O 1
ATOM 708 N N . SER A 1 93 ? -14.387 -21.136 18.203 1.00 84.12 93 SER A N 1
ATOM 709 C CA . SER A 1 93 ? -15.491 -20.395 18.802 1.00 84.12 93 SER A CA 1
ATOM 710 C C . SER A 1 93 ? -15.608 -20.701 20.290 1.00 84.12 93 SER A C 1
ATOM 712 O O . SER A 1 93 ? -15.037 -21.670 20.791 1.00 84.12 93 SER A O 1
ATOM 714 N N . VAL A 1 94 ? -16.368 -19.880 21.013 1.00 84.50 94 VAL A N 1
ATOM 715 C CA . VAL A 1 94 ? -16.700 -20.165 22.420 1.00 84.50 94 VAL A CA 1
ATOM 716 C C . VAL A 1 94 ? -18.127 -20.699 22.512 1.00 84.50 94 VAL A C 1
ATOM 718 O O . VAL A 1 94 ? -19.064 -20.131 21.950 1.00 84.50 94 VAL A O 1
ATOM 721 N N . TRP A 1 95 ? -18.324 -21.794 23.223 1.00 85.81 95 TRP A N 1
ATOM 722 C CA . TRP A 1 95 ? -19.634 -22.382 23.465 1.00 85.81 95 TRP A CA 1
ATOM 723 C C . TRP A 1 95 ? -19.982 -22.295 24.952 1.00 85.81 95 TRP A C 1
ATOM 725 O O . TRP A 1 95 ? -19.104 -22.453 25.795 1.00 85.81 95 TRP A O 1
ATOM 735 N N . SER A 1 96 ? -21.251 -22.047 25.279 1.00 80.94 96 SER A N 1
ATOM 736 C CA . SER A 1 96 ? -21.773 -22.145 26.646 1.00 80.94 96 SER A CA 1
ATOM 737 C C . SER A 1 96 ? -22.984 -23.068 26.693 1.00 80.94 96 SER A C 1
ATOM 739 O O . SER A 1 96 ? -23.802 -23.103 25.766 1.00 80.94 96 SER A O 1
ATOM 741 N N . ARG A 1 97 ? -23.092 -23.838 27.779 1.00 73.19 97 ARG A N 1
ATOM 742 C CA . ARG A 1 97 ? -24.174 -24.809 27.970 1.00 73.19 97 ARG A CA 1
ATOM 743 C C . ARG A 1 97 ? -25.492 -24.070 28.214 1.00 73.19 97 ARG A C 1
ATOM 745 O O . ARG A 1 97 ? -25.516 -23.116 28.979 1.00 73.19 97 ARG A O 1
ATOM 752 N N . GLN A 1 98 ? -26.582 -24.490 27.562 1.00 69.06 98 GLN A N 1
ATOM 753 C CA . GLN A 1 98 ? -27.929 -23.903 27.730 1.00 69.06 98 GLN A CA 1
ATOM 754 C C . GLN A 1 98 ? -27.990 -22.365 27.575 1.00 69.06 98 GLN A C 1
ATOM 756 O O . GLN A 1 98 ? -28.809 -21.712 28.211 1.00 69.06 98 GLN A O 1
ATOM 761 N N . GLN A 1 99 ? -27.127 -21.771 26.738 1.00 65.88 99 GLN A N 1
ATOM 762 C CA . GLN A 1 99 ? -26.998 -20.308 26.612 1.00 65.88 99 GLN A CA 1
ATOM 763 C C . GLN A 1 99 ? -26.646 -19.594 27.933 1.00 65.88 99 GLN A C 1
ATOM 765 O O . GLN A 1 99 ? -26.952 -18.411 28.093 1.00 65.88 99 GLN A O 1
ATOM 770 N N . ALA A 1 100 ? -25.972 -20.279 28.864 1.00 68.44 100 ALA A N 1
ATOM 771 C CA . ALA A 1 100 ? -25.421 -19.654 30.060 1.00 68.44 100 ALA A CA 1
ATOM 772 C C . ALA A 1 100 ? -24.566 -18.434 29.677 1.00 68.44 100 ALA A C 1
ATOM 774 O O . ALA A 1 100 ? -23.877 -18.426 28.645 1.00 68.44 100 ALA A O 1
ATOM 775 N N . SER A 1 101 ? -24.641 -17.381 30.491 1.00 69.12 101 SER A N 1
ATOM 776 C CA . SER A 1 101 ? -23.946 -16.130 30.214 1.00 69.12 101 SER A CA 1
ATOM 777 C C . SER A 1 101 ? -22.436 -16.341 30.291 1.00 69.12 101 SER A C 1
ATOM 779 O O . SER A 1 101 ? -21.898 -16.877 31.258 1.00 69.12 101 SER A O 1
ATOM 781 N N . LEU A 1 102 ? -21.723 -15.907 29.249 1.00 77.31 102 LEU A N 1
ATOM 782 C CA . LEU A 1 102 ? -20.265 -15.891 29.295 1.00 77.31 102 LEU A CA 1
ATOM 783 C C . LEU A 1 102 ? -19.795 -14.796 30.265 1.00 77.31 102 LEU A C 1
ATOM 785 O O . LEU A 1 102 ? -20.472 -13.763 30.398 1.00 77.31 102 LEU A O 1
ATOM 789 N N . PRO A 1 103 ? -18.626 -14.957 30.909 1.00 71.69 103 PRO A N 1
ATOM 790 C CA . PRO A 1 103 ? -18.106 -13.945 31.817 1.00 71.69 103 PRO A CA 1
ATOM 791 C C . PRO A 1 103 ? -18.031 -12.560 31.154 1.00 71.69 103 PRO A C 1
ATOM 793 O O . PRO A 1 103 ? -17.473 -12.377 30.067 1.00 71.69 103 PRO A O 1
ATOM 796 N N . GLY A 1 104 ? -18.636 -11.565 31.805 1.00 74.44 104 GLY A N 1
ATOM 797 C CA . GLY A 1 104 ? -18.635 -10.180 31.332 1.00 74.44 104 GLY A CA 1
ATOM 798 C C . GLY A 1 104 ? -19.432 -9.924 30.047 1.00 74.44 104 GLY A C 1
ATOM 799 O O . GLY A 1 104 ? -19.161 -8.926 29.383 1.00 74.44 104 GLY A O 1
ATOM 800 N N . THR A 1 105 ? -20.364 -10.799 29.657 1.00 82.50 105 THR A N 1
ATOM 801 C CA . THR A 1 105 ? -21.259 -10.573 28.504 1.00 82.50 105 THR A CA 1
ATOM 802 C C . THR A 1 105 ? -22.091 -9.299 28.686 1.00 82.50 105 THR A C 1
ATOM 804 O O . THR A 1 105 ? -22.575 -9.008 29.781 1.00 82.50 105 THR A O 1
ATOM 807 N N . LEU A 1 106 ? -22.259 -8.528 27.613 1.00 83.69 106 LEU A N 1
ATOM 808 C CA . LEU A 1 106 ? -23.216 -7.426 27.543 1.00 83.69 106 LEU A CA 1
ATOM 809 C C . LEU A 1 106 ? -24.595 -7.973 27.188 1.00 83.69 106 LEU A C 1
ATOM 811 O O . LEU A 1 106 ? -24.730 -8.739 26.237 1.00 83.69 106 LEU A O 1
ATOM 815 N N . SER A 1 107 ? -25.622 -7.580 27.943 1.00 81.56 107 SER A N 1
ATOM 816 C CA . SER A 1 107 ? -26.987 -7.973 27.609 1.00 81.56 107 SER A CA 1
ATOM 817 C C . SER A 1 107 ? -27.424 -7.293 26.311 1.00 81.56 107 SER A C 1
ATOM 819 O O . SER A 1 107 ? -27.076 -6.137 26.051 1.00 81.56 107 SER A O 1
ATOM 821 N N . ASN A 1 108 ? -28.251 -7.980 25.520 1.00 79.81 108 ASN A N 1
ATOM 822 C CA . ASN A 1 108 ? -28.852 -7.377 24.329 1.00 79.81 108 ASN A CA 1
ATOM 823 C C . ASN A 1 108 ? -29.646 -6.114 24.690 1.00 79.81 108 ASN A C 1
ATOM 825 O O . ASN A 1 108 ? -29.633 -5.162 23.930 1.00 79.81 108 ASN A O 1
ATOM 829 N N . ALA A 1 109 ? -30.255 -6.049 25.879 1.00 77.69 109 ALA A N 1
ATOM 830 C CA . ALA A 1 109 ? -30.944 -4.849 26.355 1.00 77.69 109 ALA A CA 1
ATOM 831 C C . ALA A 1 109 ? -30.012 -3.628 26.502 1.00 77.69 109 ALA A C 1
ATOM 833 O O . ALA A 1 109 ? -30.439 -2.502 26.264 1.00 77.69 109 ALA A O 1
ATOM 834 N N . THR A 1 110 ? -28.744 -3.828 26.882 1.00 81.44 110 THR A N 1
ATOM 835 C CA . THR A 1 110 ? -27.746 -2.747 26.900 1.00 81.44 110 THR A CA 1
ATOM 836 C C . THR A 1 110 ? -27.360 -2.328 25.487 1.00 81.44 110 THR A C 1
ATOM 838 O O . THR A 1 110 ? -27.220 -1.136 25.232 1.00 81.44 110 THR A O 1
ATOM 841 N N . LEU A 1 111 ? -27.209 -3.290 24.574 1.00 81.75 111 LEU A N 1
ATOM 842 C CA . LEU A 1 111 ? -26.828 -3.004 23.194 1.00 81.75 111 LEU A CA 1
ATOM 843 C C . LEU A 1 111 ? -27.962 -2.350 22.406 1.00 81.75 111 LEU A C 1
ATOM 845 O O . LEU A 1 111 ? -27.694 -1.375 21.733 1.00 81.75 111 LEU A O 1
ATOM 849 N N . ASN A 1 112 ? -29.214 -2.785 22.561 1.00 82.81 112 ASN A N 1
ATOM 850 C CA . ASN A 1 112 ? -30.397 -2.282 21.842 1.00 82.81 112 ASN A CA 1
ATOM 851 C C . ASN A 1 112 ? -30.696 -0.787 22.055 1.00 82.81 112 ASN A C 1
ATOM 853 O O . ASN A 1 112 ? -31.597 -0.249 21.421 1.00 82.81 112 ASN A O 1
ATOM 857 N N . ARG A 1 113 ? -29.961 -0.114 22.947 1.00 81.19 113 ARG A N 1
ATOM 858 C CA . ARG A 1 113 ? -29.970 1.351 23.058 1.00 81.19 113 ARG A CA 1
ATOM 859 C C . ARG A 1 113 ? -29.275 2.016 21.871 1.00 81.19 113 ARG A C 1
ATOM 861 O O . ARG A 1 113 ? -29.617 3.143 21.539 1.00 81.19 113 ARG A O 1
ATOM 868 N N . TYR A 1 114 ? -28.333 1.314 21.244 1.00 80.25 114 TYR A N 1
ATOM 869 C CA . TYR A 1 114 ? -27.636 1.757 20.051 1.00 80.25 114 TYR A CA 1
ATOM 870 C C . TYR A 1 114 ? -28.510 1.595 18.798 1.00 80.25 114 TYR A C 1
ATOM 872 O O . TYR A 1 114 ? -29.121 0.539 18.599 1.00 80.25 114 TYR A O 1
ATOM 880 N N . GLY A 1 115 ? -28.545 2.605 17.927 1.00 73.25 115 GLY A N 1
ATOM 881 C CA . GLY A 1 115 ? -29.340 2.578 16.691 1.00 73.25 115 GLY A CA 1
ATOM 882 C C . GLY A 1 115 ? -28.968 3.695 15.708 1.00 73.25 115 GLY A C 1
ATOM 883 O O . GLY A 1 115 ? -28.129 4.515 16.051 1.00 73.25 115 GLY A O 1
ATOM 884 N N . PRO A 1 116 ? -29.572 3.760 14.504 1.00 77.19 116 PRO A N 1
ATOM 885 C CA . PRO A 1 116 ? -30.688 2.945 14.003 1.00 77.19 116 PRO A CA 1
ATOM 886 C C . PRO A 1 116 ? -30.378 1.454 13.795 1.00 77.19 116 PRO A C 1
ATOM 888 O O . PRO A 1 116 ? -31.254 0.633 14.039 1.00 77.19 116 PRO A O 1
ATOM 891 N N . ASP A 1 117 ? -29.146 1.079 13.430 1.00 90.62 117 ASP A N 1
ATOM 892 C CA . ASP A 1 117 ? -28.710 -0.330 13.433 1.00 90.62 117 ASP A CA 1
ATOM 893 C C . ASP A 1 117 ? -27.824 -0.636 14.645 1.00 90.62 117 ASP A C 1
ATOM 895 O O . ASP A 1 117 ? -26.725 -0.104 14.796 1.00 90.62 117 ASP A O 1
ATOM 899 N N . THR A 1 118 ? -28.290 -1.510 15.529 1.00 90.25 118 THR A N 1
ATOM 900 C CA . THR A 1 118 ? -27.614 -1.772 16.803 1.00 90.25 118 THR A CA 1
ATOM 901 C C . THR A 1 118 ? -26.224 -2.391 16.637 1.00 90.25 118 THR A C 1
ATOM 903 O O . THR A 1 118 ? -25.308 -2.076 17.397 1.00 90.25 118 THR A O 1
ATOM 906 N N . LYS A 1 119 ? -26.041 -3.260 15.636 1.00 92.94 119 LYS A N 1
ATOM 907 C CA . LYS A 1 119 ? -24.765 -3.938 15.367 1.00 92.94 119 LYS A CA 1
ATOM 908 C C . LYS A 1 119 ? -23.710 -2.933 14.908 1.00 92.94 119 LYS A C 1
ATOM 910 O O . LYS A 1 119 ? -22.616 -2.892 15.467 1.00 92.94 119 LYS A O 1
ATOM 915 N N . ALA A 1 120 ? -24.035 -2.133 13.899 1.00 92.69 120 ALA A N 1
ATOM 916 C CA . ALA A 1 120 ? -23.160 -1.118 13.341 1.00 92.69 120 ALA A CA 1
ATOM 917 C C . ALA A 1 120 ? -22.843 -0.032 14.375 1.00 92.69 120 ALA A C 1
ATOM 919 O O . ALA A 1 120 ? -21.674 0.275 14.578 1.00 92.69 120 ALA A O 1
ATOM 920 N N . ALA A 1 121 ? -23.843 0.473 15.099 1.00 92.12 121 ALA A N 1
ATOM 921 C CA . ALA A 1 121 ? -23.619 1.488 16.122 1.00 92.12 121 ALA A CA 1
ATOM 922 C C . ALA A 1 121 ? -22.714 0.982 17.262 1.00 92.12 121 ALA A C 1
ATOM 924 O O . ALA A 1 121 ? -21.786 1.683 17.658 1.00 92.12 121 ALA A O 1
ATOM 925 N N . ALA A 1 122 ? -22.898 -0.258 17.734 1.00 92.25 122 ALA A N 1
ATOM 926 C CA . ALA A 1 122 ? -22.023 -0.842 18.753 1.00 92.25 122 ALA A CA 1
ATOM 927 C C . ALA A 1 122 ? -20.577 -1.030 18.256 1.00 92.25 122 ALA A C 1
ATOM 929 O O . ALA A 1 122 ? -19.629 -0.712 18.975 1.00 92.25 122 ALA A O 1
ATOM 930 N N . VAL A 1 123 ? -20.383 -1.527 17.027 1.00 94.88 123 VAL A N 1
ATOM 931 C CA . VAL A 1 123 ? -19.038 -1.670 16.440 1.00 94.88 123 VAL A CA 1
ATOM 932 C C . VAL A 1 123 ? -18.370 -0.310 16.269 1.00 94.88 123 VAL A C 1
ATOM 934 O O . VAL A 1 123 ? -17.203 -0.169 16.628 1.00 94.88 123 VAL A O 1
ATOM 937 N N . LEU A 1 124 ? -19.101 0.690 15.774 1.00 95.12 124 LEU A N 1
ATOM 938 C CA . LEU A 1 124 ? -18.577 2.033 15.546 1.00 95.12 124 LEU A CA 1
ATOM 939 C C . LEU A 1 124 ? -18.197 2.729 16.860 1.00 95.12 124 LEU A C 1
ATOM 941 O O . LEU A 1 124 ? -17.076 3.217 16.976 1.00 95.12 124 LEU A O 1
ATOM 945 N N . ALA A 1 125 ? -19.059 2.671 17.880 1.00 93.50 125 ALA A N 1
ATOM 946 C CA . ALA A 1 125 ? -18.755 3.184 19.218 1.00 93.50 125 ALA A CA 1
ATOM 947 C C . ALA A 1 125 ? -17.525 2.492 19.831 1.00 93.50 125 ALA A C 1
ATOM 949 O O . ALA A 1 125 ? -16.624 3.144 20.361 1.00 93.50 125 ALA A O 1
ATOM 950 N N . GLY A 1 126 ? -17.450 1.160 19.718 1.00 94.19 126 GLY A N 1
ATOM 951 C CA . GLY A 1 126 ? -16.294 0.393 20.174 1.00 94.19 126 GLY A CA 1
ATOM 952 C C . GLY A 1 126 ? -15.007 0.788 19.447 1.00 94.19 126 GLY A C 1
ATOM 953 O O . GLY A 1 126 ? -13.979 0.972 20.093 1.00 94.19 126 GLY A O 1
ATOM 954 N N . ALA A 1 127 ? -15.058 0.959 18.125 1.00 96.56 127 ALA A N 1
ATOM 955 C CA . ALA A 1 127 ? -13.906 1.345 17.319 1.00 96.56 127 ALA A CA 1
ATOM 956 C C . ALA A 1 127 ? -13.427 2.774 17.612 1.00 96.56 127 ALA A C 1
ATOM 958 O O . ALA A 1 127 ? -12.230 2.955 17.834 1.00 96.56 127 ALA A O 1
ATOM 959 N N . ASN A 1 128 ? -14.331 3.759 17.689 1.00 96.44 128 ASN A N 1
ATOM 960 C CA . ASN A 1 128 ? -13.985 5.136 18.068 1.00 96.44 128 ASN A CA 1
ATOM 961 C C . ASN A 1 128 ? -13.314 5.159 19.447 1.00 96.44 128 ASN A C 1
ATOM 963 O O . ASN A 1 128 ? -12.275 5.792 19.627 1.00 96.44 128 ASN A O 1
ATOM 967 N N . ARG A 1 129 ? -13.829 4.374 20.405 1.00 94.56 129 ARG A N 1
ATOM 968 C CA . ARG A 1 129 ? -13.237 4.291 21.744 1.00 94.56 129 ARG A CA 1
ATOM 969 C C . ARG A 1 129 ? -11.853 3.636 21.760 1.00 94.56 129 ARG A C 1
ATOM 971 O O . ARG A 1 129 ? -10.990 4.114 22.495 1.00 94.56 129 ARG A O 1
ATOM 978 N N . LEU A 1 130 ? -11.650 2.564 20.988 1.00 96.06 130 LEU A N 1
ATOM 979 C CA . LEU A 1 130 ? -10.363 1.860 20.858 1.00 96.06 130 LEU A CA 1
ATOM 980 C C . LEU A 1 130 ? -9.300 2.703 20.144 1.00 96.06 130 LEU A C 1
ATOM 982 O O . LEU A 1 130 ? -8.110 2.559 20.420 1.00 96.06 130 LEU A O 1
ATOM 986 N N . LEU A 1 131 ? -9.724 3.559 19.213 1.00 97.25 131 LEU A N 1
ATOM 987 C CA . LEU A 1 131 ? -8.847 4.399 18.400 1.00 97.25 131 LEU A CA 1
ATOM 988 C C . LEU A 1 131 ? -8.723 5.833 18.926 1.00 97.25 131 LEU A C 1
ATOM 990 O O . LEU A 1 131 ? -8.046 6.628 18.287 1.00 97.25 131 LEU A O 1
ATOM 994 N N . LEU A 1 132 ? -9.305 6.162 20.085 1.00 95.75 132 LEU A N 1
ATOM 995 C CA . LEU A 1 132 ? -9.331 7.524 20.630 1.00 95.75 132 LEU A CA 1
ATOM 996 C C . LEU A 1 132 ? -7.936 8.172 20.669 1.00 95.75 132 LEU A C 1
ATOM 998 O O . LEU A 1 132 ? -7.746 9.252 20.118 1.00 95.75 132 LEU A O 1
ATOM 1002 N N . GLY A 1 133 ? -6.935 7.477 21.224 1.00 96.19 133 GLY A N 1
ATOM 1003 C CA . GLY A 1 133 ? -5.560 7.990 21.293 1.00 96.19 133 GLY A CA 1
ATOM 1004 C C . GLY A 1 133 ? -4.912 8.204 19.918 1.00 96.19 133 GLY A C 1
ATOM 1005 O O . GLY A 1 133 ? -4.163 9.163 19.724 1.00 96.19 133 GLY A O 1
ATOM 1006 N N . ALA A 1 134 ? -5.232 7.355 18.936 1.00 97.19 134 ALA A N 1
ATOM 1007 C CA . ALA A 1 134 ? -4.770 7.518 17.559 1.00 97.19 134 ALA A CA 1
ATOM 1008 C C . ALA A 1 134 ? -5.480 8.692 16.863 1.00 97.19 134 ALA A C 1
ATOM 1010 O O . ALA A 1 134 ? -4.819 9.503 16.218 1.00 97.19 134 ALA A O 1
ATOM 1011 N N . THR A 1 135 ? -6.797 8.824 17.031 1.00 97.81 135 THR A N 1
ATOM 1012 C CA . THR A 1 135 ? -7.599 9.945 16.519 1.00 97.81 135 THR A CA 1
ATOM 1013 C C . THR A 1 135 ? -7.086 11.277 17.063 1.00 97.81 135 THR A C 1
ATOM 1015 O O . THR A 1 135 ? -6.830 12.193 16.281 1.00 97.81 135 THR A O 1
ATOM 1018 N N . ASP A 1 136 ? -6.832 11.367 18.371 1.00 97.38 136 ASP A N 1
ATOM 1019 C CA . ASP A 1 136 ? -6.277 12.562 19.014 1.00 97.38 136 ASP A CA 1
ATOM 1020 C C . ASP A 1 136 ? -4.894 12.927 18.466 1.00 97.38 136 ASP A C 1
ATOM 1022 O O . ASP A 1 136 ? -4.596 14.105 18.240 1.00 97.38 136 ASP A O 1
ATOM 1026 N N . ALA A 1 137 ? -4.049 11.922 18.231 1.00 97.69 137 ALA A N 1
ATOM 1027 C CA . ALA A 1 137 ? -2.724 12.105 17.656 1.00 97.69 137 ALA A CA 1
ATOM 1028 C C . ALA A 1 137 ? -2.772 12.607 16.209 1.00 97.69 137 ALA A C 1
ATOM 1030 O O . ALA A 1 137 ? -2.082 13.571 15.867 1.00 97.69 137 ALA A O 1
ATOM 1031 N N . VAL A 1 138 ? -3.620 12.006 15.370 1.00 98.00 138 VAL A N 1
ATOM 1032 C CA . VAL A 1 138 ? -3.840 12.462 13.991 1.00 98.00 138 VAL A CA 1
ATOM 1033 C C . VAL A 1 138 ? -4.381 13.892 13.990 1.00 98.00 138 VAL A C 1
ATOM 1035 O O . VAL A 1 138 ? -3.852 14.739 13.271 1.00 98.00 138 VAL A O 1
ATOM 1038 N N . ALA A 1 139 ? -5.370 14.193 14.835 1.00 97.00 139 ALA A N 1
ATOM 1039 C CA . ALA A 1 139 ? -5.948 15.528 14.947 1.00 97.00 139 ALA A CA 1
ATOM 1040 C C . ALA A 1 139 ? -4.909 16.581 15.373 1.00 97.00 139 ALA A C 1
ATOM 1042 O O . ALA A 1 139 ? -4.901 17.685 14.831 1.00 97.00 139 ALA A O 1
ATOM 1043 N N . ALA A 1 140 ? -4.005 16.253 16.305 1.00 95.75 140 ALA A N 1
ATOM 1044 C CA . ALA A 1 140 ? -2.917 17.144 16.716 1.00 95.75 140 ALA A CA 1
ATOM 1045 C C . ALA A 1 140 ? -1.945 17.446 15.562 1.00 95.75 140 ALA A C 1
ATOM 1047 O O . ALA A 1 140 ? -1.660 18.615 15.282 1.00 95.75 140 ALA A O 1
ATOM 1048 N N . GLY A 1 141 ? -1.503 16.411 14.836 1.00 95.06 141 GLY A N 1
ATOM 1049 C CA . GLY A 1 141 ? -0.652 16.570 13.654 1.00 95.06 141 GLY A CA 1
ATOM 1050 C C . GLY A 1 141 ? -1.303 17.445 12.581 1.00 95.06 141 GLY A C 1
ATOM 1051 O O . GLY A 1 141 ? -0.674 18.354 12.041 1.00 95.06 141 GLY A O 1
ATOM 1052 N N . VAL A 1 142 ? -2.588 17.214 12.324 1.00 94.44 142 VAL A N 1
ATOM 1053 C CA . VAL A 1 142 ? -3.382 17.922 11.316 1.00 94.44 142 VAL A CA 1
ATOM 1054 C C . VAL A 1 142 ? -3.653 19.383 11.684 1.00 94.44 142 VAL A C 1
ATOM 1056 O O . VAL A 1 142 ? -3.452 20.258 10.842 1.00 94.44 142 VAL A O 1
ATOM 1059 N N . ARG A 1 143 ? -4.025 19.683 12.935 1.00 94.69 143 ARG A N 1
ATOM 1060 C CA . ARG A 1 143 ? -4.212 21.072 13.391 1.00 94.69 143 ARG A CA 1
ATOM 1061 C C . ARG A 1 143 ? -2.936 21.889 13.228 1.00 94.69 143 ARG A C 1
ATOM 1063 O O . ARG A 1 143 ? -2.984 23.026 12.772 1.00 94.69 143 ARG A O 1
ATOM 1070 N N . ARG A 1 144 ? -1.777 21.298 13.530 1.00 93.00 144 ARG A N 1
ATOM 1071 C CA . ARG A 1 144 ? -0.493 21.973 13.318 1.00 93.00 144 ARG A CA 1
ATOM 1072 C C . ARG A 1 144 ? -0.230 22.261 11.840 1.00 93.00 144 ARG A C 1
ATOM 1074 O O . ARG A 1 144 ? 0.266 23.334 11.514 1.00 93.00 144 ARG A O 1
ATOM 1081 N N . LEU A 1 145 ? -0.580 21.333 10.947 1.00 93.19 145 LEU A N 1
ATOM 1082 C CA . LEU A 1 145 ? -0.479 21.564 9.506 1.00 93.19 145 LEU A CA 1
ATOM 1083 C C . LEU A 1 145 ? -1.360 22.729 9.057 1.00 93.19 145 LEU A C 1
ATOM 1085 O O . LEU A 1 145 ? -0.889 23.551 8.275 1.00 93.19 145 LEU A O 1
ATOM 1089 N N . ALA A 1 146 ? -2.593 22.818 9.561 1.00 90.44 146 ALA A N 1
ATOM 1090 C CA . ALA A 1 146 ? -3.522 23.902 9.243 1.00 90.44 146 ALA A CA 1
ATOM 1091 C C . ALA A 1 146 ? -2.992 25.286 9.661 1.00 90.44 146 ALA A C 1
ATOM 1093 O O . ALA A 1 146 ? -3.225 26.261 8.957 1.00 90.44 146 ALA A O 1
ATOM 1094 N N . LEU A 1 147 ? -2.229 25.356 10.757 1.00 89.06 147 LEU A N 1
ATOM 1095 C CA . LEU A 1 147 ? -1.578 26.582 11.241 1.00 89.06 147 LEU A CA 1
ATOM 1096 C C . LEU A 1 147 ? -0.250 26.903 10.530 1.00 89.06 147 LEU A C 1
ATOM 1098 O O . LEU A 1 147 ? 0.357 27.940 10.787 1.00 89.06 147 LEU A O 1
ATOM 1102 N N . SER A 1 148 ? 0.233 26.010 9.663 1.00 88.94 148 SER A N 1
ATOM 1103 C CA . SER A 1 148 ? 1.490 26.177 8.929 1.00 88.94 148 SER A CA 1
ATOM 1104 C C . SER A 1 148 ? 1.255 26.680 7.504 1.00 88.94 148 SER A C 1
ATOM 1106 O O . SER A 1 148 ? 0.182 26.503 6.933 1.00 88.94 148 SER A O 1
ATOM 1108 N N . ASN A 1 149 ? 2.307 27.188 6.858 1.00 86.88 149 ASN A N 1
ATOM 1109 C CA . ASN A 1 149 ? 2.272 27.574 5.440 1.00 86.88 149 ASN A CA 1
ATOM 1110 C C . ASN A 1 149 ? 2.298 26.363 4.479 1.00 86.88 149 ASN A C 1
ATOM 1112 O O . ASN A 1 149 ? 2.768 26.482 3.351 1.00 86.88 149 ASN A O 1
ATOM 1116 N N . CYS A 1 150 ? 1.874 25.175 4.919 1.00 90.06 150 CYS A N 1
ATOM 1117 C CA . CYS A 1 150 ? 1.886 23.968 4.100 1.00 90.06 150 CYS A CA 1
ATOM 1118 C C . CYS A 1 150 ? 0.777 24.005 3.042 1.00 90.06 150 CYS A C 1
ATOM 1120 O O . CYS A 1 150 ? -0.389 24.301 3.337 1.00 90.06 150 CYS A O 1
ATOM 1122 N N . ASP A 1 151 ? 1.134 23.635 1.810 1.00 89.88 151 ASP A N 1
ATOM 1123 C CA . ASP A 1 151 ? 0.191 23.588 0.698 1.00 89.88 151 ASP A CA 1
ATOM 1124 C C . ASP A 1 151 ? -1.016 22.693 1.040 1.00 89.88 151 ASP A C 1
ATOM 1126 O O . ASP A 1 151 ? -0.831 21.555 1.478 1.00 89.88 151 ASP A O 1
ATOM 1130 N N . PRO A 1 152 ? -2.254 23.137 0.777 1.00 88.56 152 PRO A N 1
ATOM 1131 C CA . PRO A 1 152 ? -3.467 22.383 1.102 1.00 88.56 152 PRO A CA 1
ATOM 1132 C C . PRO A 1 152 ? -3.524 20.961 0.527 1.00 88.56 152 PRO A C 1
ATOM 1134 O O . PRO A 1 152 ? -3.990 20.033 1.184 1.00 88.56 152 PRO A O 1
ATOM 1137 N N . GLU A 1 153 ? -2.992 20.762 -0.680 1.00 89.25 153 GLU A N 1
ATOM 1138 C CA . GLU A 1 153 ? -2.854 19.434 -1.289 1.00 89.25 153 GLU A CA 1
ATOM 1139 C C . GLU A 1 153 ? -1.941 18.521 -0.457 1.00 89.25 153 GLU A C 1
ATOM 1141 O O . GLU A 1 153 ? -2.252 17.349 -0.247 1.00 89.25 153 GLU A O 1
ATOM 1146 N N . VAL A 1 154 ? -0.817 19.057 0.029 1.00 92.75 154 VAL A N 1
ATOM 1147 C CA . VAL A 1 154 ? 0.119 18.320 0.882 1.00 92.75 154 VAL A CA 1
ATOM 1148 C C . VAL A 1 154 ? -0.512 18.076 2.252 1.00 92.75 154 VAL A C 1
ATOM 1150 O O . VAL A 1 154 ? -0.377 16.972 2.771 1.00 92.75 154 VAL A O 1
ATOM 1153 N N . ARG A 1 155 ? -1.275 19.030 2.804 1.00 94.31 155 ARG A N 1
ATOM 1154 C CA . ARG A 1 155 ? -2.055 18.836 4.040 1.00 94.31 155 ARG A CA 1
ATOM 1155 C C . ARG A 1 155 ? -3.039 17.667 3.910 1.00 94.31 155 ARG A C 1
ATOM 1157 O O . ARG A 1 155 ? -3.016 16.765 4.748 1.00 94.31 155 ARG A O 1
ATOM 1164 N N . LEU A 1 156 ? -3.833 17.627 2.834 1.00 94.88 156 LEU A N 1
ATOM 1165 C CA . LEU A 1 156 ? -4.761 16.522 2.556 1.00 94.88 156 LEU A CA 1
ATOM 1166 C C . LEU A 1 156 ? -4.023 15.186 2.390 1.00 94.88 156 LEU A C 1
ATOM 1168 O O . LEU A 1 156 ? -4.453 14.166 2.932 1.00 94.88 156 LEU A O 1
ATOM 1172 N N . ALA A 1 157 ? -2.894 15.186 1.676 1.00 95.31 157 ALA A N 1
ATOM 1173 C CA . ALA A 1 157 ? -2.062 13.997 1.520 1.00 95.31 157 ALA A CA 1
ATOM 1174 C C . ALA A 1 157 ? -1.522 13.486 2.862 1.00 95.31 157 ALA A C 1
ATOM 1176 O O . ALA A 1 157 ? -1.511 12.276 3.103 1.00 95.31 157 ALA A O 1
ATOM 1177 N N . VAL A 1 158 ? -1.089 14.397 3.738 1.00 97.50 158 VAL A N 1
ATOM 1178 C CA . VAL A 1 158 ? -0.576 14.044 5.060 1.00 97.50 158 VAL A CA 1
ATOM 1179 C C . VAL A 1 158 ? -1.676 13.480 5.949 1.00 97.50 158 VAL A C 1
ATOM 1181 O O . VAL A 1 158 ? -1.471 12.413 6.519 1.00 97.50 158 VAL A O 1
ATOM 1184 N N . TRP A 1 159 ? -2.851 14.111 6.011 1.00 98.00 159 TRP A N 1
ATOM 1185 C CA . TRP A 1 159 ? -4.006 13.561 6.732 1.00 98.00 159 TRP A CA 1
ATOM 1186 C C . TRP A 1 159 ? -4.352 12.146 6.264 1.00 98.00 159 TRP A C 1
ATOM 1188 O O . TRP A 1 159 ? -4.396 11.220 7.076 1.00 98.00 159 TRP A O 1
ATOM 1198 N N . ALA A 1 160 ? -4.507 11.953 4.951 1.00 98.06 160 ALA A N 1
ATOM 1199 C CA . ALA A 1 160 ? -4.841 10.651 4.389 1.00 98.06 160 ALA A CA 1
ATOM 1200 C C . ALA A 1 160 ? -3.768 9.607 4.733 1.00 98.06 160 ALA A C 1
ATOM 1202 O O . ALA A 1 160 ? -4.089 8.490 5.132 1.00 98.06 160 ALA A O 1
ATOM 1203 N N . GLY A 1 161 ? -2.483 9.960 4.637 1.00 97.88 161 GLY A N 1
ATOM 1204 C CA . GLY A 1 161 ? -1.407 9.043 5.005 1.00 97.88 161 GLY A CA 1
ATOM 1205 C C . GLY A 1 161 ? -1.311 8.761 6.507 1.00 97.88 161 GLY A C 1
ATOM 1206 O O . GLY A 1 161 ? -1.013 7.629 6.865 1.00 97.88 161 GLY A O 1
ATOM 1207 N N . LEU A 1 162 ? -1.620 9.712 7.393 1.00 98.25 162 LEU A N 1
ATOM 1208 C CA . LEU A 1 162 ? -1.683 9.452 8.837 1.00 98.25 162 LEU A CA 1
ATOM 1209 C C . LEU A 1 162 ? -2.833 8.493 9.183 1.00 98.25 162 LEU A C 1
ATOM 1211 O O . LEU A 1 162 ? -2.617 7.516 9.898 1.00 98.25 162 LEU A O 1
ATOM 1215 N N . VAL A 1 163 ? -4.023 8.697 8.604 1.00 98.50 163 VAL A N 1
ATOM 1216 C CA . VAL A 1 163 ? -5.145 7.747 8.722 1.00 98.50 163 VAL A CA 1
ATOM 1217 C C . VAL A 1 163 ? -4.761 6.372 8.157 1.00 98.50 163 VAL A C 1
ATOM 1219 O O . VAL A 1 163 ? -5.117 5.341 8.728 1.00 98.50 163 VAL A O 1
ATOM 1222 N N . LEU A 1 164 ? -3.995 6.332 7.062 1.00 97.69 164 LEU A N 1
ATOM 1223 C CA . LEU A 1 164 ? -3.483 5.085 6.491 1.00 97.69 164 LEU A CA 1
ATOM 1224 C C . LEU A 1 164 ? -2.521 4.356 7.439 1.00 97.69 164 LEU A C 1
ATOM 1226 O O . LEU A 1 164 ? -2.548 3.130 7.487 1.00 97.69 164 LEU A O 1
ATOM 1230 N N . GLU A 1 165 ? -1.686 5.067 8.197 1.00 96.75 165 GLU A N 1
ATOM 1231 C CA . GLU A 1 165 ? -0.818 4.446 9.206 1.00 96.75 165 GLU A CA 1
ATOM 1232 C C . GLU A 1 165 ? -1.630 3.855 10.372 1.00 96.75 165 GLU A C 1
ATOM 1234 O O . GLU A 1 165 ? -1.294 2.775 10.861 1.00 96.75 165 GLU A O 1
ATOM 1239 N N . VAL A 1 166 ? -2.754 4.476 10.755 1.00 97.62 166 VAL A N 1
ATOM 1240 C CA . VAL A 1 166 ? -3.708 3.871 11.707 1.00 97.62 166 VAL A CA 1
ATOM 1241 C C . VAL A 1 166 ? -4.357 2.617 11.111 1.00 97.62 166 VAL A C 1
ATOM 1243 O O . VAL A 1 166 ? -4.411 1.581 11.773 1.00 97.62 166 VAL A O 1
ATOM 1246 N N . TYR A 1 167 ? -4.770 2.654 9.836 1.00 97.62 167 TYR A N 1
ATOM 1247 C CA . TYR A 1 167 ? -5.249 1.462 9.125 1.00 97.62 167 TYR A CA 1
ATOM 1248 C C . TYR A 1 167 ? -4.200 0.346 9.118 1.00 97.62 167 TYR A C 1
ATOM 1250 O O . TYR A 1 167 ? -4.532 -0.797 9.404 1.00 97.62 167 TYR A O 1
ATOM 1258 N N . ARG A 1 168 ? -2.931 0.649 8.817 1.00 95.00 168 ARG A N 1
ATOM 1259 C CA . ARG A 1 168 ? -1.856 -0.359 8.783 1.00 95.00 168 ARG A CA 1
ATOM 1260 C C . ARG A 1 168 ? -1.641 -1.013 10.141 1.00 95.00 168 ARG A C 1
ATOM 1262 O O . ARG A 1 168 ? -1.350 -2.203 10.195 1.00 95.00 168 ARG A O 1
ATOM 1269 N N . ALA A 1 169 ? -1.793 -0.240 11.213 1.00 94.38 169 ALA A N 1
ATOM 1270 C CA . ALA A 1 169 ? -1.708 -0.746 12.570 1.00 94.38 169 ALA A CA 1
ATOM 1271 C C . ALA A 1 169 ? -2.913 -1.616 12.959 1.00 94.38 169 ALA A C 1
ATOM 1273 O O . ALA A 1 169 ? -2.726 -2.579 13.696 1.00 94.38 169 ALA A O 1
ATOM 1274 N N . GLN A 1 170 ? -4.124 -1.284 12.492 1.00 95.69 170 GLN A N 1
ATOM 1275 C CA . GLN A 1 170 ? -5.375 -1.947 12.889 1.00 95.69 170 GLN A CA 1
ATOM 1276 C C . GLN A 1 170 ? -6.315 -2.232 11.693 1.00 95.69 170 GLN A C 1
ATOM 1278 O O . GLN A 1 170 ? -7.438 -1.715 11.661 1.00 95.69 170 GLN A O 1
ATOM 1283 N N . PRO A 1 171 ? -5.920 -3.060 10.699 1.00 96.06 171 PRO A N 1
ATOM 1284 C CA . PRO A 1 171 ? -6.650 -3.136 9.430 1.00 96.06 171 PRO A CA 1
ATOM 1285 C C . PRO A 1 171 ? -8.087 -3.640 9.591 1.00 96.06 171 PRO A C 1
ATOM 1287 O O . PRO A 1 171 ? -9.017 -3.035 9.064 1.00 96.06 171 PRO A O 1
ATOM 1290 N N . ALA A 1 172 ? -8.285 -4.723 10.350 1.00 96.44 172 ALA A N 1
ATOM 1291 C CA . ALA A 1 172 ? -9.608 -5.315 10.557 1.00 96.44 172 ALA A CA 1
ATOM 1292 C C . ALA A 1 172 ? -10.554 -4.380 11.323 1.00 96.44 172 ALA A C 1
ATOM 1294 O O . ALA A 1 172 ? -11.709 -4.229 10.928 1.00 96.44 172 ALA A O 1
ATOM 1295 N N . LEU A 1 173 ? -10.058 -3.714 12.372 1.00 97.50 173 LEU A N 1
ATOM 1296 C CA . LEU A 1 173 ? -10.853 -2.768 13.156 1.00 97.50 173 LEU A CA 1
ATOM 1297 C C . LEU A 1 173 ? -11.284 -1.567 12.307 1.00 97.50 173 LEU A C 1
ATOM 1299 O O . LEU A 1 173 ? -12.451 -1.183 12.342 1.00 97.50 173 LEU A O 1
ATOM 1303 N N . VAL A 1 174 ? -10.369 -1.000 11.512 1.00 98.00 174 VAL A N 1
ATOM 1304 C CA . VAL A 1 174 ? -10.680 0.143 10.642 1.00 98.00 174 VAL A CA 1
ATOM 1305 C C . VAL A 1 174 ? -11.651 -0.253 9.526 1.00 98.00 174 VAL A C 1
ATOM 1307 O O . VAL A 1 174 ? -12.587 0.494 9.256 1.00 98.00 174 VAL A O 1
ATOM 1310 N N . VAL A 1 175 ? -11.501 -1.433 8.909 1.00 97.69 175 VAL A N 1
ATOM 1311 C CA . VAL A 1 175 ? -12.472 -1.938 7.915 1.00 97.69 175 VAL A CA 1
ATOM 1312 C C . VAL A 1 175 ? -13.863 -2.080 8.531 1.00 97.69 175 VAL A C 1
ATOM 1314 O O . VAL A 1 175 ? -14.834 -1.589 7.953 1.00 97.69 175 VAL A O 1
ATOM 1317 N N . ALA A 1 176 ? -13.958 -2.693 9.713 1.00 97.62 176 ALA A N 1
ATOM 1318 C CA . ALA A 1 176 ? -15.225 -2.864 10.415 1.00 97.62 176 ALA A CA 1
ATOM 1319 C C . ALA A 1 176 ? -15.865 -1.516 10.784 1.00 97.62 176 ALA A C 1
ATOM 1321 O O . ALA A 1 176 ? -17.065 -1.338 10.586 1.00 97.62 176 ALA A O 1
ATOM 1322 N N . ALA A 1 177 ? -15.072 -0.547 11.252 1.00 97.81 177 ALA A N 1
ATOM 1323 C CA . ALA A 1 177 ? -15.542 0.802 11.563 1.00 97.81 177 ALA A CA 1
ATOM 1324 C C . ALA A 1 177 ? -16.059 1.537 10.317 1.00 97.81 177 ALA A C 1
ATOM 1326 O O . ALA A 1 177 ? -17.129 2.139 10.355 1.00 97.81 177 ALA A O 1
ATOM 1327 N N . VAL A 1 178 ? -15.353 1.436 9.186 1.00 97.88 178 VAL A N 1
ATOM 1328 C CA . VAL A 1 178 ? -15.785 2.036 7.916 1.00 97.88 178 VAL A CA 1
ATOM 1329 C C . VAL A 1 178 ? -17.102 1.426 7.426 1.00 97.88 178 VAL A C 1
ATOM 1331 O O . VAL A 1 178 ? -18.000 2.161 7.013 1.00 97.88 178 VAL A O 1
ATOM 1334 N N . GLN A 1 179 ? -17.246 0.101 7.483 1.00 97.00 179 GLN A N 1
ATOM 1335 C CA . GLN A 1 179 ? -18.491 -0.572 7.097 1.00 97.00 179 GLN A CA 1
ATOM 1336 C C . GLN A 1 179 ? -19.644 -0.207 8.043 1.00 97.00 179 GLN A C 1
ATOM 1338 O O . GLN A 1 179 ? -20.742 0.105 7.585 1.00 97.00 179 GLN A O 1
ATOM 1343 N N . ALA A 1 180 ? -19.388 -0.171 9.353 1.00 95.88 180 ALA A N 1
ATOM 1344 C CA . ALA A 1 180 ? -20.367 0.247 10.349 1.00 95.88 180 ALA A CA 1
ATOM 1345 C C . ALA A 1 180 ? -20.821 1.705 10.144 1.00 95.88 180 ALA A C 1
ATOM 1347 O O . ALA A 1 180 ? -22.022 1.975 10.151 1.00 95.88 180 ALA A O 1
ATOM 1348 N N . ARG A 1 181 ? -19.885 2.627 9.872 1.00 95.25 181 ARG A N 1
ATOM 1349 C CA . ARG A 1 181 ? -20.167 4.026 9.504 1.00 95.25 181 ARG A CA 1
ATOM 1350 C C . ARG A 1 181 ? -21.083 4.113 8.286 1.00 95.25 181 ARG A C 1
ATOM 1352 O O . ARG A 1 181 ? -22.041 4.879 8.303 1.00 95.25 181 ARG A O 1
ATOM 1359 N N . GLN A 1 182 ? -20.815 3.332 7.237 1.00 94.19 182 GLN A N 1
ATOM 1360 C CA . GLN A 1 182 ? -21.655 3.313 6.032 1.00 94.19 182 GLN A CA 1
ATOM 1361 C C . GLN A 1 182 ? -23.094 2.890 6.352 1.00 94.19 182 GLN A C 1
ATOM 1363 O O . GLN A 1 182 ? -24.022 3.600 5.978 1.00 94.19 182 GLN A O 1
ATOM 1368 N N . VAL A 1 183 ? -23.283 1.799 7.105 1.00 93.50 183 VAL A N 1
ATOM 1369 C CA . VAL A 1 183 ? -24.620 1.328 7.515 1.00 93.50 183 VAL A CA 1
ATOM 1370 C C . VAL A 1 183 ? -25.351 2.383 8.350 1.00 93.50 183 VAL A C 1
ATOM 1372 O O . VAL A 1 183 ? -26.502 2.708 8.058 1.00 93.50 183 VAL A O 1
ATOM 1375 N N . GLN A 1 184 ? -24.687 2.954 9.361 1.00 91.50 184 GLN A N 1
ATOM 1376 C CA . GLN A 1 184 ? -25.281 3.968 10.239 1.00 91.50 184 GLN A CA 1
ATOM 1377 C C . GLN A 1 184 ? -25.733 5.208 9.475 1.00 91.50 184 GLN A C 1
ATOM 1379 O O . GLN A 1 184 ? -26.853 5.680 9.670 1.00 91.50 184 GLN A O 1
ATOM 1384 N N . ARG A 1 185 ? -24.894 5.715 8.569 1.00 88.62 185 ARG A N 1
ATOM 1385 C CA . ARG A 1 185 ? -25.224 6.891 7.760 1.00 88.62 185 ARG A CA 1
ATOM 1386 C C . ARG A 1 185 ? -26.353 6.621 6.778 1.00 88.62 185 ARG A C 1
ATOM 1388 O O . ARG A 1 185 ? -27.268 7.432 6.692 1.00 88.62 185 ARG A O 1
ATOM 1395 N N . SER A 1 186 ? -26.338 5.474 6.097 1.00 87.00 186 SER A N 1
ATOM 1396 C CA . SER A 1 186 ? -27.417 5.102 5.175 1.00 87.00 186 SER A CA 1
ATOM 1397 C C . SER A 1 186 ? -28.776 5.003 5.868 1.00 87.00 186 SER A C 1
ATOM 1399 O O . SER A 1 186 ? -29.779 5.387 5.279 1.00 87.00 186 SER A O 1
ATOM 1401 N N . LEU A 1 187 ? -28.820 4.526 7.115 1.00 84.69 187 LEU A N 1
ATOM 1402 C CA . LEU A 1 187 ? -30.064 4.405 7.885 1.00 84.69 187 LEU A CA 1
ATOM 1403 C C . LEU A 1 187 ? -30.473 5.694 8.610 1.00 84.69 187 LEU A C 1
ATOM 1405 O O . LEU A 1 187 ? -31.641 5.855 8.953 1.00 84.69 187 LEU A O 1
ATOM 1409 N N . SER A 1 188 ? -29.527 6.601 8.856 1.00 79.75 188 SER A N 1
ATOM 1410 C CA . SER A 1 188 ? -29.795 7.892 9.503 1.00 79.75 188 SER A CA 1
ATOM 1411 C C . SER A 1 188 ? -30.190 8.986 8.508 1.00 79.75 188 SER A C 1
ATOM 1413 O O . SER A 1 188 ? -30.748 10.003 8.917 1.00 79.75 188 SER A O 1
ATOM 1415 N N . ALA A 1 189 ? -29.937 8.784 7.210 1.00 71.94 189 ALA A N 1
ATOM 1416 C CA . ALA A 1 189 ? -30.350 9.695 6.150 1.00 71.94 189 ALA A CA 1
ATOM 1417 C C . ALA A 1 189 ? -31.886 9.777 6.072 1.00 71.94 189 ALA A C 1
ATOM 1419 O O . ALA A 1 189 ? -32.563 8.870 5.582 1.00 71.94 189 ALA A O 1
ATOM 1420 N N . ARG A 1 190 ? -32.457 10.883 6.561 1.00 66.12 190 ARG A N 1
ATOM 1421 C CA . ARG A 1 190 ? -33.899 11.139 6.495 1.00 66.12 190 ARG A CA 1
ATOM 1422 C C . ARG A 1 190 ? -34.256 11.700 5.125 1.00 66.12 190 ARG A C 1
ATOM 1424 O O . ARG A 1 190 ? -34.078 12.885 4.868 1.00 66.12 190 ARG A O 1
ATOM 1431 N N . TRP A 1 191 ? -34.834 10.867 4.261 1.00 64.44 191 TRP A N 1
ATOM 1432 C CA . TRP A 1 191 ? -35.281 11.306 2.931 1.00 64.44 191 TRP A CA 1
ATOM 1433 C C . TRP A 1 191 ? -36.320 12.439 2.982 1.00 64.44 191 TRP A C 1
ATOM 1435 O O . TRP A 1 191 ? -36.443 13.207 2.035 1.00 64.44 191 TRP A O 1
ATOM 1445 N N . GLY A 1 192 ? -37.033 12.585 4.105 1.00 61.06 192 GLY A N 1
ATOM 1446 C CA . GLY A 1 192 ? -38.018 13.644 4.301 1.00 61.06 192 GLY A CA 1
ATOM 1447 C C . GLY A 1 192 ? -37.462 15.066 4.267 1.00 61.06 192 GLY A C 1
ATOM 1448 O O . GLY A 1 192 ? -38.198 15.977 3.905 1.00 61.06 192 GLY A O 1
ATOM 1449 N N . GLU A 1 193 ? -36.175 15.254 4.567 1.00 58.91 193 GLU A N 1
ATOM 1450 C CA . GLU A 1 193 ? -35.507 16.563 4.485 1.00 58.91 193 GLU A CA 1
ATOM 1451 C C . GLU A 1 193 ? -35.255 16.998 3.028 1.00 58.91 193 GLU A C 1
ATOM 1453 O O . GLU A 1 193 ? -35.067 18.178 2.755 1.00 58.91 193 GLU A O 1
ATOM 1458 N N . GLN A 1 194 ? -35.300 16.055 2.081 1.00 61.00 194 GLN A N 1
ATOM 1459 C CA . GLN A 1 194 ? -35.086 16.293 0.648 1.00 61.00 194 GLN A CA 1
ATOM 1460 C C . GLN A 1 194 ? -36.397 16.533 -0.117 1.00 61.00 194 GLN A C 1
ATOM 1462 O O . GLN A 1 194 ? -36.377 16.862 -1.303 1.00 61.00 194 GLN A O 1
ATOM 1467 N N . VAL A 1 195 ? -37.546 16.335 0.535 1.00 64.12 195 VAL A N 1
ATOM 1468 C CA . VAL A 1 195 ? -38.862 16.470 -0.092 1.00 64.12 195 VAL A CA 1
ATOM 1469 C C . VAL A 1 195 ? -39.363 17.894 0.103 1.00 64.12 195 VAL A C 1
ATOM 1471 O O . VAL A 1 195 ? -39.745 18.277 1.208 1.00 64.12 195 VAL A O 1
ATOM 1474 N N . ASP A 1 196 ? -39.414 18.672 -0.980 1.00 63.91 196 ASP A N 1
ATOM 1475 C CA . ASP A 1 196 ? -40.056 19.987 -0.971 1.00 63.91 196 ASP A CA 1
ATOM 1476 C C . ASP A 1 196 ? -41.571 19.833 -0.748 1.00 63.91 196 ASP A C 1
ATOM 1478 O O . ASP A 1 196 ? -42.314 19.352 -1.609 1.00 63.91 196 ASP A O 1
ATOM 1482 N N . ARG A 1 197 ? -42.031 20.237 0.440 1.00 62.84 197 ARG A N 1
ATOM 1483 C CA . ARG A 1 197 ? -43.448 20.219 0.829 1.00 62.84 197 ARG A CA 1
ATOM 1484 C C . ARG A 1 197 ? -44.121 21.581 0.698 1.00 62.84 197 ARG A C 1
ATOM 1486 O O . ARG A 1 197 ? -45.283 21.694 1.078 1.00 62.84 197 ARG A O 1
ATOM 1493 N N . ALA A 1 198 ? -43.456 22.600 0.143 1.00 64.25 198 ALA A N 1
ATOM 1494 C CA . ALA A 1 198 ? -43.979 23.969 0.073 1.00 64.25 198 ALA A CA 1
ATOM 1495 C C . ALA A 1 198 ? -45.331 24.081 -0.661 1.00 64.25 198 ALA A C 1
ATOM 1497 O O . ALA A 1 198 ? -46.053 25.059 -0.484 1.00 64.25 198 ALA A O 1
ATOM 1498 N N . ARG A 1 199 ? -45.702 23.074 -1.468 1.00 61.66 199 ARG A N 1
ATOM 1499 C CA . ARG A 1 199 ? -46.985 22.997 -2.192 1.00 61.66 199 ARG A CA 1
ATOM 1500 C C . ARG A 1 199 ? -48.001 22.009 -1.608 1.00 61.66 199 ARG A C 1
ATOM 1502 O O . ARG A 1 199 ? -49.080 21.858 -2.173 1.00 61.66 199 ARG A O 1
ATOM 1509 N N . VAL A 1 200 ? -47.688 21.328 -0.504 1.00 63.00 200 VAL A N 1
ATOM 1510 C CA . VAL A 1 200 ? -48.617 20.407 0.168 1.00 63.00 200 VAL A CA 1
ATOM 1511 C C . VAL A 1 200 ? -49.414 21.195 1.208 1.00 63.00 200 VAL A C 1
ATOM 1513 O O . VAL A 1 200 ? -49.055 21.271 2.379 1.00 63.00 200 VAL A O 1
ATOM 1516 N N . THR A 1 201 ? -50.497 21.828 0.764 1.00 51.75 201 THR A N 1
ATOM 1517 C CA . THR A 1 201 ? -51.403 22.606 1.618 1.00 51.75 201 THR A CA 1
ATOM 1518 C C . THR A 1 201 ? -52.482 21.696 2.204 1.00 51.75 201 THR A C 1
ATOM 1520 O O . THR A 1 201 ? -53.549 21.526 1.619 1.00 51.75 201 THR A O 1
ATOM 1523 N N . GLY A 1 202 ? -52.199 21.070 3.344 1.00 55.88 202 GLY A N 1
ATOM 1524 C CA . GLY A 1 202 ? -53.177 20.268 4.078 1.00 55.88 202 GLY A CA 1
ATOM 1525 C C . GLY A 1 202 ? -52.561 19.646 5.323 1.00 55.88 202 GLY A C 1
ATOM 1526 O O . GLY A 1 202 ? -51.690 18.790 5.205 1.00 55.88 202 GLY A O 1
ATOM 1527 N N . VAL A 1 203 ? -53.019 20.070 6.505 1.00 52.59 203 VAL A N 1
ATOM 1528 C CA . VAL A 1 203 ? -52.574 19.547 7.815 1.00 52.59 203 VAL A CA 1
ATOM 1529 C C . VAL A 1 203 ? -52.898 18.047 7.965 1.00 52.59 203 VAL A C 1
ATOM 1531 O O . VAL A 1 203 ? -52.203 17.347 8.691 1.00 52.59 203 VAL A O 1
ATOM 1534 N N . ASP A 1 204 ? -53.860 17.543 7.180 1.00 52.91 204 ASP A N 1
ATOM 1535 C CA . ASP A 1 204 ? -54.345 16.155 7.193 1.00 52.91 204 ASP A CA 1
ATOM 1536 C C . ASP A 1 204 ? -53.957 15.332 5.948 1.00 52.91 204 ASP A C 1
ATOM 1538 O O . ASP A 1 204 ? -54.521 14.263 5.705 1.00 52.91 204 ASP A O 1
ATOM 1542 N N . ALA A 1 205 ? -53.022 15.800 5.109 1.00 53.22 205 ALA A N 1
ATOM 1543 C CA . ALA A 1 205 ? -52.551 14.979 3.992 1.00 53.22 205 ALA A CA 1
ATOM 1544 C C . ALA A 1 205 ? -51.802 13.747 4.555 1.00 53.22 205 ALA A C 1
ATOM 1546 O O . ALA A 1 205 ? -50.791 13.937 5.237 1.00 53.22 205 ALA A O 1
ATOM 1547 N N . PRO A 1 206 ? -52.251 12.499 4.297 1.00 54.16 206 PRO A N 1
ATOM 1548 C CA . PRO A 1 206 ? -51.688 11.305 4.923 1.00 54.16 206 PRO A CA 1
ATOM 1549 C C . PRO A 1 206 ? -50.270 11.079 4.400 1.00 54.16 206 PRO A C 1
ATOM 1551 O O . PRO A 1 206 ? -50.054 10.533 3.321 1.00 54.16 206 PRO A O 1
ATOM 1554 N N . SER A 1 207 ? -49.287 11.560 5.150 1.00 60.03 207 SER A N 1
ATOM 1555 C CA . SER A 1 207 ? -47.882 11.462 4.797 1.00 60.03 207 SER A CA 1
ATOM 1556 C C . SER A 1 207 ? -47.061 11.238 6.053 1.00 60.03 207 SER A C 1
ATOM 1558 O O . SER A 1 207 ? -46.951 12.125 6.891 1.00 60.03 207 SER A O 1
ATOM 1560 N N . GLU A 1 208 ? -46.402 10.084 6.111 1.00 60.66 208 GLU A N 1
ATOM 1561 C CA . GLU A 1 208 ? -45.452 9.695 7.167 1.00 60.66 208 GLU A CA 1
ATOM 1562 C C . GLU A 1 208 ? -44.143 10.513 7.133 1.00 60.66 208 GLU A C 1
ATOM 1564 O O . GLU A 1 208 ? -43.283 10.402 8.003 1.00 60.66 208 GLU A O 1
ATOM 1569 N N . ILE A 1 209 ? -43.972 11.348 6.105 1.00 58.16 209 ILE A N 1
ATOM 1570 C CA . ILE A 1 209 ? -42.845 12.265 5.956 1.00 58.16 209 ILE A CA 1
ATOM 1571 C C . ILE A 1 209 ? -43.177 13.572 6.685 1.00 58.16 209 ILE A C 1
ATOM 1573 O O . ILE A 1 209 ? -43.960 14.390 6.193 1.00 58.16 209 ILE A O 1
ATOM 1577 N N . HIS A 1 210 ? -42.565 13.769 7.845 1.00 57.38 210 HIS A N 1
ATOM 1578 C CA . HIS A 1 210 ? -42.711 14.979 8.650 1.00 57.38 210 HIS A CA 1
ATOM 1579 C C . HIS A 1 210 ? -41.649 16.027 8.262 1.00 57.38 210 HIS A C 1
ATOM 1581 O O . HIS A 1 210 ? -40.532 15.638 7.909 1.00 57.38 210 HIS A O 1
ATOM 1587 N N . PRO A 1 211 ? -41.960 17.341 8.302 1.00 54.59 211 PRO A N 1
ATOM 1588 C CA . PRO A 1 211 ? -40.947 18.381 8.123 1.00 54.59 211 PRO A CA 1
ATOM 1589 C C . PRO A 1 211 ? -39.855 18.250 9.191 1.00 54.59 211 PRO A C 1
ATOM 1591 O O . PRO A 1 211 ? -40.122 17.782 10.302 1.00 54.59 211 PRO A O 1
ATOM 1594 N N . ALA A 1 212 ? -38.630 18.675 8.866 1.00 55.56 212 ALA A N 1
ATOM 1595 C CA . ALA A 1 212 ? -37.591 18.846 9.874 1.00 55.56 212 ALA A CA 1
ATOM 1596 C C . ALA A 1 212 ? -38.141 19.781 10.964 1.00 55.56 212 ALA A C 1
ATOM 1598 O O . ALA A 1 212 ? -38.539 20.908 10.667 1.00 55.56 212 ALA A O 1
ATOM 1599 N N . GLY A 1 213 ? -38.265 19.279 12.196 1.00 52.19 213 GLY A N 1
ATOM 1600 C CA . GLY A 1 213 ? -38.795 20.059 13.310 1.00 52.19 213 GLY A CA 1
ATOM 1601 C C . GLY A 1 213 ? -37.988 21.344 13.484 1.00 52.19 213 GLY A C 1
ATOM 1602 O O . GLY A 1 213 ? -36.761 21.308 13.440 1.00 52.19 213 GLY A O 1
ATOM 1603 N N . ALA A 1 214 ? -38.683 22.465 13.674 1.00 44.03 214 ALA A N 1
ATOM 1604 C CA . ALA A 1 214 ? -38.107 23.797 13.864 1.00 44.03 214 ALA A CA 1
ATOM 1605 C C . ALA A 1 214 ? -37.384 23.983 15.215 1.00 44.03 214 ALA A C 1
ATOM 1607 O O . ALA A 1 214 ? -37.038 25.110 15.566 1.00 44.03 214 ALA A O 1
ATOM 1608 N N . ASP A 1 215 ? -37.127 22.898 15.952 1.00 44.66 215 ASP A N 1
ATOM 1609 C CA . ASP A 1 215 ? -36.299 22.905 17.155 1.00 44.66 215 ASP A CA 1
ATOM 1610 C C . ASP A 1 215 ? -34.829 22.965 16.729 1.00 44.66 215 ASP A C 1
ATOM 1612 O O . ASP A 1 215 ? -34.083 21.983 16.691 1.00 44.66 215 ASP A O 1
ATOM 1616 N N . GLY A 1 216 ? -34.461 24.172 16.304 1.00 45.72 216 GLY A N 1
ATOM 1617 C CA . GLY A 1 216 ? -33.097 24.613 16.134 1.00 45.72 216 GLY A CA 1
ATOM 1618 C C . GLY A 1 216 ? -32.368 24.580 17.471 1.00 45.72 216 GLY A C 1
ATOM 1619 O O . GLY A 1 216 ? -32.845 25.129 18.455 1.00 45.72 216 GLY A O 1
ATOM 1620 N N . GLU A 1 217 ? -31.212 23.922 17.416 1.00 38.94 217 GLU A N 1
ATOM 1621 C CA . GLU A 1 217 ? -30.076 23.860 18.348 1.00 38.94 217 GLU A CA 1
ATOM 1622 C C . GLU A 1 217 ? -29.749 22.396 18.666 1.00 38.94 217 GLU A C 1
ATOM 1624 O O . GLU A 1 217 ? -30.008 21.876 19.749 1.00 38.94 217 GLU A O 1
ATOM 1629 N N . ARG A 1 218 ? -29.146 21.707 17.682 1.00 44.03 218 ARG A N 1
ATOM 1630 C CA . ARG A 1 218 ? -28.450 20.429 17.901 1.00 44.03 218 ARG A CA 1
ATOM 1631 C C . ARG A 1 218 ? -27.184 20.688 18.729 1.00 44.03 218 ARG A C 1
ATOM 1633 O O . ARG A 1 218 ? -26.079 20.687 18.197 1.00 44.03 218 ARG A O 1
ATOM 1640 N N . GLY A 1 219 ? -27.338 20.943 20.025 1.00 41.53 219 GLY A N 1
ATOM 1641 C CA . GLY A 1 219 ? -26.301 20.539 20.971 1.00 41.53 219 GLY A CA 1
ATOM 1642 C C . GLY A 1 219 ? -26.224 19.013 20.957 1.00 41.53 219 GLY A C 1
ATOM 1643 O O . GLY A 1 219 ? -27.269 18.377 20.830 1.00 41.53 219 GLY A O 1
ATOM 1644 N N . GLU A 1 220 ? -25.024 18.429 21.048 1.00 44.78 220 GLU A N 1
ATOM 1645 C CA . GLU A 1 220 ? -24.863 16.980 21.242 1.00 44.78 220 GLU A CA 1
ATOM 1646 C C . GLU A 1 220 ? -25.759 16.537 22.401 1.00 44.78 220 GLU A C 1
ATOM 1648 O O . GLU A 1 220 ? -25.513 16.840 23.572 1.00 44.78 220 GLU A O 1
ATOM 1653 N N . THR A 1 221 ? -26.849 15.856 22.076 1.00 54.47 221 THR A N 1
ATOM 1654 C CA . THR A 1 221 ? -27.745 15.325 23.092 1.00 54.47 221 THR A CA 1
ATOM 1655 C C . THR A 1 221 ? -27.156 14.021 23.615 1.00 54.47 221 THR A C 1
ATOM 1657 O O . THR A 1 221 ? -26.425 13.313 22.923 1.00 54.47 221 THR A O 1
ATOM 1660 N N . VAL A 1 222 ? -27.520 13.628 24.839 1.00 55.81 222 VAL A N 1
ATOM 1661 C CA . VAL A 1 222 ? -27.168 12.301 25.383 1.00 55.81 222 VAL A CA 1
ATOM 1662 C C . VAL A 1 222 ? -27.636 11.162 24.451 1.00 55.81 222 VAL A C 1
ATOM 1664 O O . VAL A 1 222 ? -27.097 10.058 24.526 1.00 55.81 222 VAL A O 1
ATOM 1667 N N . GLU A 1 223 ? -28.603 11.416 23.559 1.00 58.72 223 GLU A N 1
ATOM 1668 C CA . GLU A 1 223 ? -29.081 10.475 22.541 1.00 58.72 223 GLU A CA 1
ATOM 1669 C C . GLU A 1 223 ? -28.100 10.261 21.375 1.00 58.72 223 GLU A C 1
ATOM 1671 O O . GLU A 1 223 ? -28.011 9.134 20.882 1.00 58.72 223 GLU A O 1
ATOM 1676 N N . ASP A 1 224 ? -27.319 11.273 20.977 1.00 66.38 224 ASP A N 1
ATOM 1677 C CA . ASP A 1 224 ? -26.375 11.180 19.847 1.00 66.38 224 ASP A CA 1
ATOM 1678 C C . ASP A 1 224 ? -25.247 10.180 20.128 1.00 66.38 224 ASP A C 1
ATOM 1680 O O . ASP A 1 224 ? -24.811 9.438 19.246 1.00 66.38 224 ASP A O 1
ATOM 1684 N N . ARG A 1 225 ? -24.868 10.047 21.404 1.00 70.94 225 ARG A N 1
ATOM 1685 C CA . ARG A 1 225 ? -23.902 9.051 21.887 1.00 70.94 225 ARG A CA 1
ATOM 1686 C C . ARG A 1 225 ? -24.300 7.609 21.547 1.00 70.94 225 ARG A C 1
ATOM 1688 O O . ARG A 1 225 ? -23.454 6.758 21.282 1.00 70.94 225 ARG A O 1
ATOM 1695 N N . TRP A 1 226 ? -25.599 7.320 21.555 1.00 74.50 226 TRP A N 1
ATOM 1696 C CA . TRP A 1 226 ? -26.130 5.993 21.234 1.00 74.50 226 TRP A CA 1
ATOM 1697 C C . TRP A 1 226 ? -26.410 5.821 19.738 1.00 74.50 226 TRP A C 1
ATOM 1699 O O . TRP A 1 226 ? -26.769 4.729 19.298 1.00 74.50 226 TRP A O 1
ATOM 1709 N N . ARG A 1 227 ? -26.231 6.873 18.937 1.00 77.75 227 ARG A N 1
ATOM 1710 C CA . ARG A 1 227 ? -26.459 6.856 17.492 1.00 77.75 227 ARG A CA 1
ATOM 1711 C C . ARG A 1 227 ? -25.234 7.353 16.724 1.00 77.75 227 ARG A C 1
ATOM 1713 O O . ARG A 1 227 ? -25.343 8.306 15.952 1.00 77.75 227 ARG A O 1
ATOM 1720 N N . PRO A 1 228 ? -24.058 6.722 16.916 1.00 84.62 228 PRO A N 1
ATOM 1721 C CA . PRO A 1 228 ? -22.854 7.153 16.231 1.00 84.62 228 PRO A CA 1
ATOM 1722 C C . PRO A 1 228 ? -23.036 6.984 14.720 1.00 84.62 228 PRO A C 1
ATOM 1724 O O . PRO A 1 228 ? -23.294 5.888 14.224 1.00 84.62 228 PRO A O 1
ATOM 1727 N N . THR A 1 229 ? -22.876 8.078 13.983 1.00 87.12 229 THR A N 1
ATOM 1728 C CA . THR A 1 229 ? -22.847 8.092 12.510 1.00 87.12 229 THR A CA 1
ATOM 1729 C C . THR A 1 229 ? -21.473 8.490 11.965 1.00 87.12 229 THR A C 1
ATOM 1731 O O . THR A 1 229 ? -21.218 8.342 10.764 1.00 87.12 229 THR A O 1
ATOM 1734 N N . SER A 1 230 ? -20.572 8.949 12.841 1.00 90.88 230 SER A N 1
ATOM 1735 C CA . SER A 1 230 ? -19.201 9.341 12.528 1.00 90.88 230 SER A CA 1
ATOM 1736 C C . SER A 1 230 ? -18.196 8.238 12.858 1.00 90.88 230 SER A C 1
ATOM 1738 O O . SER A 1 230 ? -18.250 7.583 13.901 1.00 90.88 230 SER A O 1
ATOM 1740 N N . PHE A 1 231 ? -17.232 8.055 11.962 1.00 96.06 231 PHE A N 1
ATOM 1741 C CA . PHE A 1 231 ? -15.972 7.405 12.290 1.00 96.06 231 PHE A CA 1
ATOM 1742 C C . PHE A 1 231 ? -14.946 8.494 12.594 1.00 96.06 231 PHE A C 1
ATOM 1744 O O . PHE A 1 231 ? -14.385 9.085 11.669 1.00 96.06 231 PHE A O 1
ATOM 1751 N N . ASP A 1 232 ? -14.704 8.764 13.876 1.00 96.06 232 ASP A N 1
ATOM 1752 C CA . ASP A 1 232 ? -14.025 9.990 14.325 1.00 96.06 232 ASP A CA 1
ATOM 1753 C C . ASP A 1 232 ? -12.604 10.127 13.769 1.00 96.06 232 ASP A C 1
ATOM 1755 O O . ASP A 1 232 ? -12.150 11.233 13.472 1.00 96.06 232 ASP A O 1
ATOM 1759 N N . LEU A 1 233 ? -11.925 8.996 13.537 1.00 97.31 233 LEU A N 1
ATOM 1760 C CA . LEU A 1 233 ? -10.607 8.963 12.901 1.00 97.31 233 LEU A CA 1
ATOM 1761 C C . LEU A 1 233 ? -10.589 9.701 11.554 1.00 97.31 233 LEU A C 1
ATOM 1763 O O . LEU A 1 233 ? -9.568 10.284 11.203 1.00 97.31 233 LEU A O 1
ATOM 1767 N N . VAL A 1 234 ? -11.688 9.665 10.799 1.00 97.00 234 VAL A N 1
ATOM 1768 C CA . VAL A 1 234 ? -11.832 10.323 9.493 1.00 97.00 234 VAL A CA 1
ATOM 1769 C C . VAL A 1 234 ? -12.661 11.596 9.634 1.00 97.00 234 VAL A C 1
ATOM 1771 O O . VAL A 1 234 ? -12.199 12.669 9.254 1.00 97.00 234 VAL A O 1
ATOM 1774 N N . ASP A 1 235 ? -13.864 11.473 10.192 1.00 94.94 235 ASP A N 1
ATOM 1775 C CA . ASP A 1 235 ? -14.890 12.518 10.161 1.00 94.94 235 ASP A CA 1
ATOM 1776 C C . ASP A 1 235 ? -14.558 13.701 11.075 1.00 94.94 235 ASP A C 1
ATOM 1778 O O . ASP A 1 235 ? -14.853 14.840 10.725 1.00 94.94 235 ASP A O 1
ATOM 1782 N N . SER A 1 236 ? -13.881 13.459 12.201 1.00 92.94 236 SER A N 1
ATOM 1783 C CA . SER A 1 236 ? -13.512 14.516 13.153 1.00 92.94 236 SER A CA 1
ATOM 1784 C C . SER A 1 236 ? -12.131 15.107 12.862 1.00 92.94 236 SER A C 1
ATOM 1786 O O . SER A 1 236 ? -11.855 16.257 13.204 1.00 92.94 236 SER A O 1
ATOM 1788 N N . THR A 1 237 ? -11.240 14.349 12.212 1.00 96.50 237 THR A N 1
ATOM 1789 C CA . THR A 1 237 ? -9.877 14.816 11.903 1.00 96.50 237 THR A CA 1
ATOM 1790 C C . THR A 1 237 ? -9.781 15.561 10.571 1.00 96.50 237 THR A C 1
ATOM 1792 O O . THR A 1 237 ? -8.915 16.423 10.436 1.00 96.50 237 THR A O 1
ATOM 1795 N N . LEU A 1 238 ? -10.650 15.272 9.594 1.00 94.75 238 LEU A N 1
ATOM 1796 C CA . LEU A 1 238 ? -10.642 15.941 8.288 1.00 94.75 238 LEU A CA 1
ATOM 1797 C C . LEU A 1 238 ? -10.961 17.447 8.384 1.00 94.75 238 LEU A C 1
ATOM 1799 O O . LEU A 1 238 ? -10.191 18.229 7.822 1.00 94.75 238 LEU A O 1
ATOM 1803 N N . PRO A 1 239 ? -12.003 17.902 9.113 1.00 91.44 239 PRO A N 1
ATOM 1804 C CA . PRO A 1 239 ? -12.289 19.333 9.250 1.00 91.44 239 PRO A CA 1
ATOM 1805 C C . PRO A 1 239 ? -11.134 20.117 9.884 1.00 91.44 239 PRO A C 1
ATOM 1807 O O . PRO A 1 239 ? -10.878 21.261 9.512 1.00 91.44 239 PRO A O 1
ATOM 1810 N N . ALA A 1 240 ? -10.362 19.477 10.770 1.00 91.00 240 ALA A N 1
ATOM 1811 C CA . ALA A 1 240 ? -9.202 20.084 11.418 1.00 91.00 240 ALA A CA 1
ATOM 1812 C C . ALA A 1 240 ? -8.069 20.462 10.442 1.00 91.00 240 ALA A C 1
ATOM 1814 O O . ALA A 1 240 ? -7.139 21.162 10.843 1.00 91.00 240 ALA A O 1
ATOM 1815 N N . LEU A 1 241 ? -8.128 20.023 9.175 1.00 88.56 241 LEU A N 1
ATOM 1816 C CA . LEU A 1 241 ? -7.182 20.439 8.139 1.00 88.56 241 LEU A CA 1
ATOM 1817 C C . LEU A 1 241 ? -7.347 21.899 7.717 1.00 88.56 241 LEU A C 1
ATOM 1819 O O . LEU A 1 241 ? -6.413 22.428 7.114 1.00 88.56 241 LEU A O 1
ATOM 1823 N N . GLY A 1 242 ? -8.500 22.528 7.978 1.00 85.75 242 GLY A N 1
ATOM 1824 C CA . GLY A 1 242 ? -8.787 23.889 7.517 1.00 85.75 242 GLY A CA 1
ATOM 1825 C C . GLY A 1 242 ? -8.776 23.992 5.989 1.00 85.75 242 GLY A C 1
ATOM 1826 O O . GLY A 1 242 ? -8.060 24.826 5.431 1.00 85.75 242 GLY A O 1
ATOM 1827 N N . LEU A 1 243 ? -9.468 23.064 5.311 1.00 83.56 243 LEU A N 1
ATOM 1828 C CA . LEU A 1 243 ? -9.652 23.084 3.851 1.00 83.56 243 LEU A CA 1
ATOM 1829 C C . LEU A 1 243 ? -10.937 23.802 3.424 1.00 83.56 243 LEU A C 1
ATOM 1831 O O . LEU A 1 243 ? -10.981 24.310 2.304 1.00 83.56 243 LEU A O 1
ATOM 1835 N N . ALA A 1 244 ? -11.961 23.801 4.279 1.00 77.56 244 ALA A N 1
ATOM 1836 C CA . ALA A 1 244 ? -13.254 24.400 3.981 1.00 77.56 244 ALA A CA 1
ATOM 1837 C C . ALA A 1 244 ? -13.291 25.900 4.283 1.00 77.56 244 ALA A C 1
ATOM 1839 O O . ALA A 1 244 ? -12.486 26.390 5.076 1.00 77.56 244 ALA A O 1
ATOM 1840 N N . ASP A 1 245 ? -14.224 26.600 3.634 1.00 63.47 245 ASP A N 1
ATOM 1841 C CA . ASP A 1 245 ? -14.503 28.020 3.859 1.00 63.47 245 ASP A CA 1
ATOM 1842 C C . ASP A 1 245 ? -14.741 28.288 5.347 1.00 63.47 245 ASP A C 1
ATOM 1844 O O . ASP A 1 245 ? -15.596 27.664 5.980 1.00 63.47 245 ASP A O 1
ATOM 1848 N N . ASP A 1 246 ? -14.006 29.252 5.894 1.00 56.47 246 ASP A N 1
ATOM 1849 C CA . ASP A 1 246 ? -14.354 29.851 7.172 1.00 56.47 246 ASP A CA 1
ATOM 1850 C C . ASP A 1 246 ? -15.238 31.063 6.874 1.00 56.47 246 ASP A C 1
ATOM 1852 O O . ASP A 1 246 ? -14.829 31.974 6.147 1.00 56.47 246 ASP A O 1
ATOM 1856 N N . THR A 1 247 ? -16.435 31.105 7.463 1.00 49.12 247 THR A N 1
ATOM 1857 C CA . THR A 1 247 ? -17.366 32.246 7.376 1.00 49.12 247 THR A CA 1
ATOM 1858 C C . THR A 1 247 ? -16.725 33.595 7.726 1.00 49.12 247 THR A C 1
ATOM 1860 O O . THR A 1 247 ? -17.269 34.639 7.372 1.00 49.12 247 THR A O 1
ATOM 1863 N N . THR A 1 248 ? -15.565 33.588 8.391 1.00 46.31 248 THR A N 1
ATOM 1864 C CA . THR A 1 248 ? -14.813 34.784 8.791 1.00 46.31 248 THR A CA 1
ATOM 1865 C C . THR A 1 248 ? -13.458 34.965 8.085 1.00 46.31 248 THR A C 1
ATOM 1867 O O . THR A 1 248 ? -12.871 36.041 8.188 1.00 46.31 248 THR A O 1
ATOM 1870 N N . GLY A 1 249 ? -12.961 33.960 7.346 1.00 46.69 249 GLY A N 1
ATOM 1871 C CA . GLY A 1 249 ? -11.557 33.867 6.900 1.00 46.69 249 GLY A CA 1
ATOM 1872 C C . GLY A 1 249 ? -11.301 33.901 5.386 1.00 46.69 249 GLY A C 1
ATOM 1873 O O . GLY A 1 249 ? -10.141 33.928 4.973 1.00 46.69 249 GLY A O 1
ATOM 1874 N N . GLY A 1 250 ? -12.348 33.929 4.556 1.00 50.88 250 GLY A N 1
ATOM 1875 C CA . GLY A 1 250 ? -12.253 33.936 3.088 1.00 50.88 250 GLY A CA 1
ATOM 1876 C C . GLY A 1 250 ? -12.647 32.603 2.436 1.00 50.88 250 GLY A C 1
ATOM 1877 O O . GLY A 1 250 ? -13.039 31.662 3.120 1.00 50.88 250 GLY A O 1
ATOM 1878 N N . LEU A 1 251 ? -12.564 32.540 1.099 1.00 51.88 251 LEU A N 1
ATOM 1879 C CA . LEU A 1 251 ? -12.885 31.337 0.319 1.00 51.88 251 LEU A CA 1
ATOM 1880 C C . LEU A 1 251 ? -11.847 30.241 0.611 1.00 51.88 251 LEU A C 1
ATOM 1882 O O . LEU A 1 251 ? -10.669 30.374 0.271 1.00 51.88 251 LEU A O 1
ATOM 1886 N N . GLY A 1 252 ? -12.290 29.168 1.252 1.00 58.22 252 GLY A N 1
ATOM 1887 C CA . GLY A 1 252 ? -11.585 27.901 1.345 1.00 58.22 252 GLY A CA 1
ATOM 1888 C C . GLY A 1 252 ? -11.540 27.188 -0.007 1.00 58.22 252 GLY A C 1
ATOM 1889 O O . GLY A 1 252 ? -11.967 27.687 -1.049 1.00 58.22 252 GLY A O 1
ATOM 1890 N N . LEU A 1 253 ? -10.922 26.010 -0.018 1.00 68.38 253 LEU A N 1
ATOM 1891 C CA . LEU A 1 253 ? -10.701 25.251 -1.253 1.00 68.38 253 LEU A CA 1
ATOM 1892 C C . LEU A 1 253 ? -11.846 24.315 -1.610 1.00 68.38 253 LEU A C 1
ATOM 1894 O O . LEU A 1 253 ? -11.939 23.875 -2.756 1.00 68.38 253 LEU A O 1
ATOM 1898 N N . VAL A 1 254 ? -12.652 23.950 -0.620 1.00 76.81 254 VAL A N 1
ATOM 1899 C CA . VAL A 1 254 ? -13.756 23.003 -0.743 1.00 76.81 254 VAL A CA 1
ATOM 1900 C C . VAL A 1 254 ? -14.927 23.502 0.095 1.00 76.81 254 VAL A C 1
ATOM 1902 O O . VAL A 1 254 ? -14.734 24.165 1.108 1.00 76.81 254 VAL A O 1
ATOM 1905 N N . THR A 1 255 ? -16.152 23.175 -0.297 1.00 76.50 255 THR A N 1
ATOM 1906 C CA . THR A 1 255 ? -17.324 23.470 0.535 1.00 76.50 255 THR A CA 1
ATOM 1907 C C . THR A 1 255 ? -17.355 22.551 1.761 1.00 76.50 255 THR A C 1
ATOM 1909 O O . THR A 1 255 ? -16.728 21.487 1.766 1.00 76.50 255 THR A O 1
ATOM 1912 N N . ALA A 1 256 ? -18.103 22.929 2.802 1.00 74.19 256 ALA A N 1
ATOM 1913 C CA . ALA A 1 256 ? -18.319 22.057 3.959 1.00 74.19 256 ALA A CA 1
ATOM 1914 C C . ALA A 1 256 ? -18.930 20.702 3.546 1.00 74.19 256 ALA A C 1
ATOM 1916 O O . ALA A 1 256 ? -18.466 19.661 4.006 1.00 74.19 256 ALA A O 1
ATOM 1917 N N . ASP A 1 257 ? -19.877 20.705 2.601 1.00 76.31 257 ASP A N 1
ATOM 1918 C CA . ASP A 1 257 ? -20.495 19.484 2.061 1.00 76.31 257 ASP A CA 1
ATOM 1919 C C . ASP A 1 257 ? -19.477 18.578 1.352 1.00 76.31 257 ASP A C 1
ATOM 1921 O O . ASP A 1 257 ? -19.504 17.357 1.502 1.00 76.31 257 ASP A O 1
ATOM 1925 N N . ALA A 1 258 ? -18.510 19.167 0.641 1.00 83.94 258 ALA A N 1
ATOM 1926 C CA . ALA A 1 258 ? -17.468 18.406 -0.037 1.00 83.94 258 ALA A CA 1
ATOM 1927 C C . ALA A 1 258 ? -16.539 17.669 0.944 1.00 83.94 258 ALA A C 1
ATOM 1929 O O . ALA A 1 258 ? -15.946 16.660 0.565 1.00 83.94 258 ALA A O 1
ATOM 1930 N N . LEU A 1 259 ? -16.412 18.105 2.207 1.00 86.06 259 LEU A N 1
ATOM 1931 C CA . LEU A 1 259 ? -15.634 17.356 3.203 1.00 86.06 259 LEU A CA 1
ATOM 1932 C C . LEU A 1 259 ? -16.232 15.968 3.459 1.00 86.06 259 LEU A C 1
ATOM 1934 O O . LEU A 1 259 ? -15.479 15.006 3.630 1.00 86.06 259 LEU A O 1
ATOM 1938 N N . ASP A 1 260 ? -17.558 15.833 3.437 1.00 87.38 260 ASP A N 1
ATOM 1939 C CA . ASP A 1 260 ? -18.201 14.543 3.675 1.00 87.38 260 ASP A CA 1
ATOM 1940 C C . ASP A 1 260 ? -17.980 13.559 2.516 1.00 87.38 260 ASP A C 1
ATOM 1942 O O . ASP A 1 260 ? -17.695 12.371 2.732 1.00 87.38 260 ASP A O 1
ATOM 1946 N N . ASP A 1 261 ? -18.002 14.072 1.284 1.00 89.62 261 ASP A N 1
ATOM 1947 C CA . ASP A 1 261 ? -17.648 13.318 0.080 1.00 89.62 261 ASP A CA 1
ATOM 1948 C C . ASP A 1 261 ? -16.183 12.870 0.114 1.00 89.62 261 ASP A C 1
ATOM 1950 O O . ASP A 1 261 ? -15.870 11.718 -0.200 1.00 89.62 261 ASP A O 1
ATOM 1954 N N . ILE A 1 262 ? -15.275 13.743 0.562 1.00 92.69 262 ILE A N 1
ATOM 1955 C CA . ILE A 1 262 ? -13.847 13.434 0.724 1.00 92.69 262 ILE A CA 1
ATOM 1956 C C . ILE A 1 262 ? -13.644 12.331 1.766 1.00 92.69 262 ILE A C 1
ATOM 1958 O O . ILE A 1 262 ? -12.920 11.361 1.505 1.00 92.69 262 ILE A O 1
ATOM 1962 N N . ALA A 1 263 ? -14.295 12.447 2.925 1.00 94.25 263 ALA A N 1
ATOM 1963 C CA . ALA A 1 263 ? -14.256 11.442 3.983 1.00 94.25 263 ALA A CA 1
ATOM 1964 C C . ALA A 1 263 ? -14.778 10.086 3.484 1.00 94.25 263 ALA A C 1
ATOM 1966 O O . ALA A 1 263 ? -14.135 9.047 3.680 1.00 94.25 263 ALA A O 1
ATOM 1967 N N . SER A 1 264 ? -15.910 10.088 2.777 1.00 93.94 264 SER A N 1
ATOM 1968 C CA . SER A 1 264 ? -16.532 8.883 2.225 1.00 93.94 264 SER A CA 1
ATOM 1969 C C . SER A 1 264 ? -15.692 8.253 1.107 1.00 93.94 264 SER A C 1
ATOM 1971 O O . SER A 1 264 ? -15.517 7.028 1.084 1.00 93.94 264 SER A O 1
ATOM 1973 N N . ALA A 1 265 ? -15.087 9.061 0.233 1.00 93.50 265 ALA A N 1
ATOM 1974 C CA . ALA A 1 265 ? -14.160 8.602 -0.798 1.00 93.50 265 ALA A CA 1
ATOM 1975 C C . ALA A 1 265 ? -12.900 7.968 -0.191 1.00 93.50 265 ALA A C 1
ATOM 1977 O O . ALA A 1 265 ? -12.447 6.918 -0.663 1.00 93.50 265 ALA A O 1
ATOM 1978 N N . TRP A 1 266 ? -12.356 8.552 0.882 1.00 96.19 266 TRP A N 1
ATOM 1979 C CA . TRP A 1 266 ? -11.212 7.981 1.590 1.00 96.19 266 TRP A CA 1
ATOM 1980 C C . TRP A 1 266 ? -11.566 6.663 2.284 1.00 96.19 266 TRP A C 1
ATOM 1982 O O . TRP A 1 266 ? -10.874 5.663 2.091 1.00 96.19 266 TRP A O 1
ATOM 1992 N N . CYS A 1 267 ? -12.693 6.612 2.997 1.00 97.00 267 CYS A N 1
ATOM 1993 C CA . CYS A 1 267 ? -13.220 5.385 3.596 1.00 97.00 267 CYS A CA 1
ATOM 1994 C C . CYS A 1 267 ? -13.377 4.264 2.554 1.00 97.00 267 CYS A C 1
ATOM 1996 O O . CYS A 1 267 ? -12.891 3.147 2.745 1.00 97.00 267 CYS A O 1
ATOM 1998 N N . HIS A 1 268 ? -13.983 4.566 1.402 1.00 94.25 268 HIS A N 1
ATOM 1999 C CA . HIS A 1 268 ? -14.112 3.609 0.304 1.00 94.25 268 HIS A CA 1
ATOM 2000 C C . HIS A 1 268 ? -12.745 3.166 -0.246 1.00 94.25 268 HIS A C 1
ATOM 2002 O O . HIS A 1 268 ? -12.551 2.001 -0.607 1.00 94.25 268 HIS A O 1
ATOM 2008 N N . ARG A 1 269 ? -11.762 4.075 -0.290 1.00 92.81 269 ARG A N 1
ATOM 2009 C CA . ARG A 1 269 ? -10.393 3.757 -0.710 1.00 92.81 269 ARG A CA 1
ATOM 2010 C C . ARG A 1 269 ? -9.720 2.770 0.246 1.00 92.81 269 ARG A C 1
ATOM 2012 O O . ARG A 1 269 ? -9.086 1.836 -0.251 1.00 92.81 269 ARG A O 1
ATOM 2019 N N . LEU A 1 270 ? -9.893 2.940 1.560 1.00 95.69 270 LEU A N 1
ATOM 2020 C CA . LEU A 1 270 ? -9.360 2.044 2.595 1.00 95.69 270 LEU A CA 1
ATOM 2021 C C . LEU A 1 270 ? -9.927 0.620 2.474 1.00 95.69 270 LEU A C 1
ATOM 2023 O O . LEU A 1 270 ? -9.160 -0.338 2.521 1.00 95.69 270 LEU A O 1
ATOM 2027 N N . LEU A 1 271 ? -11.230 0.467 2.198 1.00 94.25 271 LEU A N 1
ATOM 2028 C CA . LEU A 1 271 ? -11.850 -0.846 1.922 1.00 94.25 271 LEU A CA 1
ATOM 2029 C C . LEU A 1 271 ? -11.265 -1.549 0.684 1.00 94.25 271 LEU A C 1
ATOM 2031 O O . LEU A 1 271 ? -11.413 -2.756 0.508 1.00 94.25 271 LEU A O 1
ATOM 2035 N N . GLY A 1 272 ? -10.625 -0.795 -0.212 1.00 90.50 272 GLY A N 1
ATOM 2036 C CA . GLY A 1 272 ? -9.957 -1.331 -1.391 1.00 90.50 272 GLY A CA 1
ATOM 2037 C C . GLY A 1 272 ? -8.522 -1.807 -1.150 1.00 90.50 272 GLY A C 1
ATOM 2038 O O . GLY A 1 272 ? -7.913 -2.315 -2.094 1.00 90.50 272 GLY A O 1
ATOM 2039 N N . ILE A 1 273 ? -7.955 -1.616 0.043 1.00 91.44 273 ILE A N 1
ATOM 2040 C CA . ILE A 1 273 ? -6.622 -2.125 0.387 1.00 91.44 273 ILE A CA 1
ATOM 2041 C C . ILE A 1 273 ? -6.683 -3.657 0.485 1.00 91.44 273 ILE A C 1
ATOM 2043 O O . ILE A 1 273 ? -7.663 -4.223 0.956 1.00 91.44 273 ILE A O 1
ATOM 2047 N N . GLY A 1 274 ? -5.662 -4.337 -0.041 1.00 87.62 274 GLY A N 1
ATOM 2048 C CA . GLY A 1 274 ? -5.688 -5.785 -0.282 1.00 87.62 274 GLY A CA 1
ATOM 2049 C C . GLY A 1 274 ? -6.145 -6.162 -1.695 1.00 87.62 274 GLY A C 1
ATOM 2050 O O . GLY A 1 274 ? -6.027 -7.319 -2.088 1.00 87.62 274 GLY A O 1
ATOM 2051 N N . ARG A 1 275 ? -6.591 -5.192 -2.508 1.00 89.06 275 ARG A N 1
ATOM 2052 C CA . ARG A 1 275 ? -6.663 -5.359 -3.967 1.00 89.06 275 ARG A CA 1
ATOM 2053 C C . ARG A 1 275 ? -5.279 -5.134 -4.596 1.00 89.06 275 ARG A C 1
ATOM 2055 O O . ARG A 1 275 ? -4.525 -4.282 -4.111 1.00 89.06 275 ARG A O 1
ATOM 2062 N N . PRO A 1 276 ? -4.952 -5.821 -5.706 1.00 85.62 276 PRO A N 1
ATOM 2063 C CA . PRO A 1 276 ? -3.685 -5.621 -6.403 1.00 85.62 276 PRO A CA 1
ATOM 2064 C C . PRO A 1 276 ? -3.419 -4.140 -6.718 1.00 85.62 276 PRO A C 1
ATOM 2066 O O . PRO A 1 276 ? -4.300 -3.422 -7.190 1.00 85.62 276 PRO A O 1
ATOM 2069 N N . GLY A 1 277 ? -2.208 -3.666 -6.411 1.00 82.38 277 GLY A N 1
ATOM 2070 C CA . GLY A 1 277 ? -1.806 -2.266 -6.597 1.00 82.38 277 GLY A CA 1
ATOM 2071 C C . GLY A 1 277 ? -2.181 -1.295 -5.471 1.00 82.38 277 GLY A C 1
ATOM 2072 O O . GLY A 1 277 ? -1.814 -0.123 -5.558 1.00 82.38 277 GLY A O 1
ATOM 2073 N N . ARG A 1 278 ? -2.868 -1.749 -4.412 1.00 86.12 278 ARG A N 1
ATOM 2074 C CA . ARG A 1 278 ? -3.235 -0.925 -3.239 1.00 86.12 278 ARG A CA 1
ATOM 2075 C C . ARG A 1 278 ? -2.639 -1.430 -1.917 1.00 86.12 278 ARG A C 1
ATOM 2077 O O . ARG A 1 278 ? -3.037 -0.965 -0.857 1.00 86.12 278 ARG A O 1
ATOM 2084 N N . GLY A 1 279 ? -1.672 -2.346 -1.983 1.00 90.06 279 GLY A N 1
ATOM 2085 C CA . GLY A 1 279 ? -1.043 -2.989 -0.827 1.00 90.06 279 GLY A CA 1
ATOM 2086 C C . GLY A 1 279 ? -1.465 -4.448 -0.662 1.00 90.06 279 GLY A C 1
ATOM 2087 O O . GLY A 1 279 ? -2.268 -4.967 -1.435 1.00 90.06 279 GLY A O 1
ATOM 2088 N N . VAL A 1 280 ? -0.901 -5.101 0.348 1.00 92.81 280 VAL A N 1
ATOM 2089 C CA . VAL A 1 280 ? -1.128 -6.511 0.684 1.00 92.81 280 VAL A CA 1
ATOM 2090 C C . VAL A 1 280 ? -1.694 -6.593 2.093 1.00 92.81 280 VAL A C 1
ATOM 2092 O O . VAL A 1 280 ? -1.207 -5.892 2.977 1.00 92.81 280 VAL A O 1
ATOM 2095 N N . VAL A 1 281 ? -2.687 -7.457 2.294 1.00 94.56 281 VAL A N 1
ATOM 2096 C CA . VAL A 1 281 ? -3.300 -7.741 3.596 1.00 94.56 281 VAL A CA 1
ATOM 2097 C C . VAL A 1 281 ? -3.276 -9.251 3.811 1.00 94.56 281 VAL A C 1
ATOM 2099 O O . VAL A 1 281 ? -3.583 -9.999 2.883 1.00 94.56 281 VAL A O 1
ATOM 2102 N N . TRP A 1 282 ? -2.877 -9.704 4.996 1.00 94.62 282 TRP A N 1
ATOM 2103 C CA . TRP A 1 282 ? -2.817 -11.129 5.336 1.00 94.62 282 TRP A CA 1
ATOM 2104 C C . TRP A 1 282 ? -3.097 -11.356 6.821 1.00 94.62 282 TRP A C 1
ATOM 2106 O O . TRP A 1 282 ? -3.085 -10.422 7.623 1.00 94.62 282 TRP A O 1
ATOM 2116 N N . LEU A 1 283 ? -3.369 -12.610 7.172 1.00 92.75 283 LEU A N 1
ATOM 2117 C CA . LEU A 1 283 ? -3.622 -13.040 8.541 1.00 92.75 283 LEU A CA 1
ATOM 2118 C C . LEU A 1 283 ? -2.337 -13.612 9.149 1.00 92.75 283 LEU A C 1
ATOM 2120 O O . LEU A 1 283 ? -1.640 -14.392 8.503 1.00 92.75 283 LEU A O 1
ATOM 2124 N N . THR A 1 284 ? -2.055 -13.256 10.395 1.00 89.75 284 THR A N 1
ATOM 2125 C CA . THR A 1 284 ? -1.038 -13.902 11.234 1.00 89.75 284 THR A CA 1
ATOM 2126 C C . THR A 1 284 ? -1.706 -14.513 12.456 1.00 89.75 284 THR A C 1
ATOM 2128 O O . THR A 1 284 ? -2.687 -13.957 12.950 1.00 89.75 284 THR A O 1
ATOM 2131 N N . GLU A 1 285 ? -1.162 -15.618 12.953 1.00 88.62 285 GLU A N 1
ATOM 2132 C CA . GLU A 1 285 ? -1.592 -16.282 14.185 1.00 88.62 285 GLU A CA 1
ATOM 2133 C C . GLU A 1 285 ? -0.364 -16.457 15.088 1.00 88.62 285 GLU A C 1
ATOM 2135 O O . GLU A 1 285 ? 0.699 -16.830 14.589 1.00 88.62 285 GLU A O 1
ATOM 2140 N N . ASP A 1 286 ? -0.484 -16.108 16.369 1.00 85.75 286 ASP A N 1
ATOM 2141 C CA . ASP A 1 286 ? 0.582 -16.296 17.359 1.00 85.75 286 ASP A CA 1
ATOM 2142 C C . ASP A 1 286 ? 0.521 -17.684 18.026 1.00 85.75 286 ASP A C 1
ATOM 2144 O O . ASP A 1 286 ? -0.417 -18.457 17.818 1.00 85.75 286 ASP A O 1
ATOM 2148 N N . ASP A 1 287 ? 1.508 -17.993 18.873 1.00 83.44 287 ASP A N 1
ATOM 2149 C CA . ASP A 1 287 ? 1.594 -19.275 19.591 1.00 83.44 287 ASP A CA 1
ATOM 2150 C C . ASP A 1 287 ? 0.427 -19.503 20.574 1.00 83.44 287 ASP A C 1
ATOM 2152 O O . ASP A 1 287 ? 0.174 -20.627 21.017 1.00 83.44 287 ASP A O 1
ATOM 2156 N N . HIS A 1 288 ? -0.313 -18.448 20.924 1.00 81.88 288 HIS A N 1
ATOM 2157 C CA . HIS A 1 288 ? -1.498 -18.521 21.772 1.00 81.88 288 HIS A CA 1
ATOM 2158 C C . HIS A 1 288 ? -2.790 -18.732 20.970 1.00 81.88 288 HIS A C 1
ATOM 2160 O O . HIS A 1 288 ? -3.843 -18.972 21.577 1.00 81.88 288 HIS A O 1
ATOM 2166 N N . GLY A 1 289 ? -2.720 -18.724 19.635 1.00 83.69 289 GLY A N 1
ATOM 2167 C CA . GLY A 1 289 ? -3.852 -18.834 18.715 1.00 83.69 289 GLY A CA 1
ATOM 2168 C C . GLY A 1 289 ? -4.586 -17.510 18.479 1.00 83.69 289 GLY A C 1
ATOM 2169 O O . GLY A 1 289 ? -5.692 -17.519 17.934 1.00 83.69 289 GLY A O 1
ATOM 2170 N N . SER A 1 290 ? -4.017 -16.382 18.916 1.00 87.81 290 SER A N 1
ATOM 2171 C CA . SER A 1 290 ? -4.546 -15.044 18.652 1.00 87.81 290 SER A CA 1
ATOM 2172 C C . SER A 1 290 ? -4.241 -14.643 17.221 1.00 87.81 290 SER A C 1
ATOM 2174 O O . SER A 1 290 ? -3.129 -14.814 16.719 1.00 87.81 290 SER A O 1
ATOM 2176 N N . ARG A 1 291 ? -5.250 -14.097 16.551 1.00 90.44 291 ARG A N 1
ATOM 2177 C CA . ARG A 1 291 ? -5.186 -13.747 15.139 1.00 90.44 291 ARG A CA 1
ATOM 2178 C C . ARG A 1 291 ? -5.163 -12.254 14.950 1.00 90.44 291 ARG A C 1
ATOM 2180 O O . ARG A 1 291 ? -5.967 -11.527 15.523 1.00 90.44 291 ARG A O 1
ATOM 2187 N N . ARG A 1 292 ? -4.311 -11.810 14.036 1.00 91.56 292 ARG A N 1
ATOM 2188 C CA . ARG A 1 292 ? -4.221 -10.406 13.646 1.00 91.56 292 ARG A CA 1
ATOM 2189 C C . ARG A 1 292 ? -4.184 -10.267 12.142 1.00 91.56 292 ARG A C 1
ATOM 2191 O O . ARG A 1 292 ? -3.619 -11.107 11.442 1.00 91.56 292 ARG A O 1
ATOM 2198 N N . VAL A 1 293 ? -4.750 -9.172 11.656 1.00 94.06 293 VAL A N 1
ATOM 2199 C CA . VAL A 1 293 ? -4.574 -8.762 10.265 1.00 94.06 293 VAL A CA 1
ATOM 2200 C C . VAL A 1 293 ? -3.367 -7.848 10.178 1.00 94.06 293 VAL A C 1
ATOM 2202 O O . VAL A 1 293 ? -3.274 -6.868 10.909 1.00 94.06 293 VAL A O 1
ATOM 2205 N N . GLN A 1 294 ? -2.464 -8.165 9.262 1.00 94.94 294 GLN A N 1
ATOM 2206 C CA . GLN A 1 294 ? -1.308 -7.346 8.928 1.00 94.94 294 GLN A CA 1
ATOM 2207 C C . GLN A 1 294 ? -1.524 -6.689 7.568 1.00 94.94 294 GLN A C 1
ATOM 2209 O O . GLN A 1 294 ? -2.191 -7.254 6.696 1.00 94.94 294 GLN A O 1
ATOM 2214 N N . ALA A 1 295 ? -0.933 -5.511 7.367 1.00 95.19 295 ALA A N 1
ATOM 2215 C CA . ALA A 1 295 ? -1.001 -4.814 6.091 1.00 95.19 295 ALA A CA 1
ATOM 2216 C C . ALA A 1 295 ? 0.336 -4.171 5.698 1.00 95.19 295 ALA A C 1
ATOM 2218 O O . ALA A 1 295 ? 0.927 -3.385 6.437 1.00 95.19 295 ALA A O 1
ATOM 2219 N N . MET A 1 296 ? 0.773 -4.438 4.469 1.00 94.75 296 MET A N 1
ATOM 2220 C CA . MET A 1 296 ? 1.876 -3.733 3.824 1.00 94.75 296 MET A CA 1
ATOM 2221 C C . MET A 1 296 ? 1.301 -2.802 2.764 1.00 94.75 296 MET A C 1
ATOM 2223 O O . MET A 1 296 ? 0.792 -3.254 1.736 1.00 94.75 296 MET A O 1
ATOM 2227 N N . VAL A 1 297 ? 1.413 -1.493 2.982 1.00 91.62 297 VAL A N 1
ATOM 2228 C CA . VAL A 1 297 ? 0.904 -0.484 2.051 1.00 91.62 297 VAL A CA 1
ATOM 2229 C C . VAL A 1 297 ? 2.008 0.508 1.715 1.00 91.62 297 VAL A C 1
ATOM 2231 O O . VAL A 1 297 ? 2.668 1.043 2.599 1.00 91.62 297 VAL A O 1
ATOM 2234 N N . ARG A 1 298 ? 2.203 0.778 0.420 1.00 87.88 298 ARG A N 1
ATOM 2235 C CA . ARG A 1 298 ? 3.053 1.886 -0.032 1.00 87.88 298 ARG A CA 1
ATOM 2236 C C . ARG A 1 298 ? 2.224 3.167 0.017 1.00 87.88 298 ARG A C 1
ATOM 2238 O O . ARG A 1 298 ? 1.350 3.340 -0.831 1.00 87.88 298 ARG A O 1
ATOM 2245 N N . VAL A 1 299 ? 2.507 4.049 0.978 1.00 89.06 299 VAL A N 1
ATOM 2246 C CA . VAL A 1 299 ? 1.724 5.271 1.258 1.00 89.06 299 VAL A CA 1
ATOM 2247 C C . VAL A 1 299 ? 1.410 6.058 -0.019 1.00 89.06 299 VAL A C 1
ATOM 2249 O O . VAL A 1 299 ? 0.242 6.285 -0.336 1.00 89.06 299 VAL A O 1
ATOM 2252 N N . GLY A 1 300 ? 2.433 6.373 -0.823 1.00 85.06 300 GLY A N 1
ATOM 2253 C CA . GLY A 1 300 ? 2.262 7.123 -2.072 1.00 85.06 300 GLY A CA 1
ATOM 2254 C C . GLY A 1 300 ? 1.310 6.462 -3.081 1.00 85.06 300 GLY A C 1
ATOM 2255 O O . GLY A 1 300 ? 0.536 7.157 -3.732 1.00 85.06 300 GLY A O 1
ATOM 2256 N N . ALA A 1 301 ? 1.280 5.126 -3.156 1.00 83.50 301 ALA A N 1
ATOM 2257 C CA . ALA A 1 301 ? 0.451 4.388 -4.116 1.00 83.50 301 ALA A CA 1
ATOM 2258 C C . ALA A 1 301 ? -1.055 4.429 -3.808 1.00 83.50 301 ALA A C 1
ATOM 2260 O O . ALA A 1 301 ? -1.878 4.211 -4.702 1.00 83.50 301 ALA A O 1
ATOM 2261 N N . VAL A 1 302 ? -1.424 4.710 -2.556 1.00 89.69 302 VAL A N 1
ATOM 2262 C CA . VAL A 1 302 ? -2.826 4.831 -2.130 1.00 89.69 302 VAL A CA 1
ATOM 2263 C C . VAL A 1 302 ? -3.231 6.295 -2.003 1.00 89.69 302 VAL A C 1
ATOM 2265 O O . VAL A 1 302 ? -4.282 6.667 -2.526 1.00 89.69 302 VAL A O 1
ATOM 2268 N N . VAL A 1 303 ? -2.379 7.119 -1.384 1.00 92.50 303 VAL A N 1
ATOM 2269 C CA . VAL A 1 303 ? -2.654 8.534 -1.104 1.00 92.50 303 VAL A CA 1
ATOM 2270 C C . VAL A 1 303 ? -2.630 9.380 -2.374 1.00 92.50 303 VAL A C 1
ATOM 2272 O O . VAL A 1 303 ? -3.554 10.155 -2.594 1.00 92.50 303 VAL A O 1
ATOM 2275 N N . ALA A 1 304 ? -1.628 9.230 -3.249 1.00 87.31 304 ALA A N 1
ATOM 2276 C CA . ALA A 1 304 ? -1.513 10.113 -4.410 1.00 87.31 304 ALA A CA 1
ATOM 2277 C C . ALA A 1 304 ? -2.692 9.999 -5.392 1.00 87.31 304 ALA A C 1
ATOM 2279 O O . ALA A 1 304 ? -3.222 11.039 -5.784 1.00 87.31 304 ALA A O 1
ATOM 2280 N N . PRO A 1 305 ? -3.179 8.791 -5.745 1.00 84.44 305 PRO A N 1
ATOM 2281 C CA . PRO A 1 305 ? -4.385 8.669 -6.559 1.00 84.44 305 PRO A CA 1
ATOM 2282 C C . PRO A 1 305 ? -5.642 9.208 -5.871 1.00 84.44 305 PRO A C 1
ATOM 2284 O O . PRO A 1 305 ? -6.526 9.699 -6.561 1.00 84.44 305 PRO A O 1
ATOM 2287 N N . PHE A 1 306 ? -5.733 9.115 -4.539 1.00 89.75 306 PHE A N 1
ATOM 2288 C CA . PHE A 1 306 ? -6.848 9.692 -3.787 1.00 89.75 306 PHE A CA 1
ATOM 2289 C C . PHE A 1 306 ? -6.831 11.219 -3.869 1.00 89.75 306 PHE A C 1
ATOM 2291 O O . PHE A 1 306 ? -7.796 11.801 -4.341 1.00 89.75 306 PHE A O 1
ATOM 2298 N N . VAL A 1 307 ? -5.715 11.860 -3.515 1.00 88.62 307 VAL A N 1
ATOM 2299 C CA . VAL A 1 307 ? -5.589 13.326 -3.563 1.00 88.62 307 VAL A CA 1
ATOM 2300 C C . VAL A 1 307 ? -5.809 13.851 -4.982 1.00 88.62 307 VAL A C 1
ATOM 2302 O O . VAL A 1 307 ? -6.495 14.852 -5.168 1.00 88.62 307 VAL A O 1
ATOM 2305 N N . ALA A 1 308 ? -5.287 13.148 -5.993 1.00 80.62 308 ALA A N 1
ATOM 2306 C CA . ALA A 1 308 ? -5.528 13.491 -7.389 1.00 80.62 308 ALA A CA 1
ATOM 2307 C C . ALA A 1 308 ? -7.010 13.361 -7.780 1.00 80.62 308 ALA A C 1
ATOM 2309 O O . ALA A 1 308 ? -7.518 14.234 -8.467 1.00 80.62 308 ALA A O 1
ATOM 2310 N N . ALA A 1 309 ? -7.719 12.314 -7.348 1.00 81.88 309 ALA A N 1
ATOM 2311 C CA . ALA A 1 309 ? -9.149 12.180 -7.630 1.00 81.88 309 ALA A CA 1
ATOM 2312 C C . ALA A 1 309 ? -9.987 13.246 -6.905 1.00 81.88 309 ALA A C 1
ATOM 2314 O O . ALA A 1 309 ? -10.934 13.771 -7.479 1.00 81.88 309 ALA A O 1
ATOM 2315 N N . THR A 1 310 ? -9.608 13.582 -5.672 1.00 84.88 310 THR A N 1
ATOM 2316 C CA . THR A 1 310 ? -10.327 14.523 -4.810 1.00 84.88 310 THR A CA 1
ATOM 2317 C C . THR A 1 310 ? -10.168 15.976 -5.250 1.00 84.88 310 THR A C 1
ATOM 2319 O O . THR A 1 310 ? -11.147 16.704 -5.335 1.00 84.88 310 THR A O 1
ATOM 2322 N N . LEU A 1 311 ? -8.941 16.412 -5.544 1.00 76.69 311 LEU A N 1
ATOM 2323 C CA . LEU A 1 311 ? -8.642 17.810 -5.884 1.00 76.69 311 LEU A CA 1
ATOM 2324 C C . LEU A 1 311 ? -8.590 18.056 -7.404 1.00 76.69 311 LEU A C 1
ATOM 2326 O O . LEU A 1 311 ? -7.997 19.034 -7.852 1.00 76.69 311 LEU A O 1
ATOM 2330 N N . GLY A 1 312 ? -9.153 17.149 -8.211 1.00 62.09 312 GLY A N 1
ATOM 2331 C CA . GLY A 1 312 ? -9.217 17.279 -9.675 1.00 62.09 312 GLY A CA 1
ATOM 2332 C C . GLY A 1 312 ? -7.892 17.062 -10.418 1.00 62.09 312 GLY A C 1
ATOM 2333 O O . GLY A 1 312 ? -7.805 17.326 -11.614 1.00 62.09 312 GLY A O 1
ATOM 2334 N N . GLY A 1 313 ? -6.867 16.549 -9.732 1.00 51.31 313 GLY A N 1
ATOM 2335 C CA . GLY A 1 313 ? -5.521 16.344 -10.245 1.00 51.31 313 GLY A CA 1
ATOM 2336 C C . GLY A 1 313 ? -4.835 17.686 -10.469 1.00 51.31 313 GLY A C 1
ATOM 2337 O O . GLY A 1 313 ? -5.336 18.562 -11.165 1.00 51.31 313 GLY A O 1
ATOM 2338 N N . THR A 1 314 ? -3.621 17.876 -9.964 1.00 44.66 314 THR A N 1
ATOM 2339 C CA . THR A 1 314 ? -2.860 19.110 -10.242 1.00 44.66 314 THR A CA 1
ATOM 2340 C C . THR A 1 314 ? -2.398 19.239 -11.705 1.00 44.66 314 THR A C 1
ATOM 2342 O O . THR A 1 314 ? -1.409 19.910 -11.984 1.00 44.66 314 THR A O 1
ATOM 2345 N N . ALA A 1 315 ? -3.082 18.590 -12.647 1.00 44.66 315 ALA A N 1
ATOM 2346 C CA . ALA A 1 315 ? -2.991 18.889 -14.064 1.00 44.66 315 ALA A CA 1
ATOM 2347 C C . ALA A 1 315 ? -3.746 20.183 -14.438 1.00 44.66 315 ALA A C 1
ATOM 2349 O O . ALA A 1 315 ? -3.534 20.680 -15.538 1.00 44.66 315 ALA A O 1
ATOM 2350 N N . ALA A 1 316 ? -4.581 20.752 -13.554 1.00 43.62 316 ALA A N 1
ATOM 2351 C CA . ALA A 1 316 ? -5.405 21.923 -13.882 1.00 43.62 316 ALA A CA 1
ATOM 2352 C C . ALA A 1 316 ? -4.848 23.295 -13.432 1.00 43.62 316 ALA A C 1
ATOM 2354 O O . ALA A 1 316 ? -5.421 24.317 -13.793 1.00 43.62 316 ALA A O 1
ATOM 2355 N N . GLY A 1 317 ? -3.750 23.358 -12.666 1.00 51.50 317 GLY A N 1
ATOM 2356 C CA . GLY A 1 317 ? -3.240 24.621 -12.114 1.00 51.50 317 GLY A CA 1
ATOM 2357 C C . GLY A 1 317 ? -1.823 24.960 -12.564 1.00 51.50 317 GLY A C 1
ATOM 2358 O O . GLY A 1 317 ? -0.887 24.201 -12.302 1.00 51.50 317 GLY A O 1
ATOM 2359 N N . ASP A 1 318 ? -1.657 26.131 -13.174 1.00 57.19 318 ASP A N 1
ATOM 2360 C CA . ASP A 1 318 ? -0.394 26.729 -13.616 1.00 57.19 318 ASP A CA 1
ATOM 2361 C C . ASP A 1 318 ? 0.475 27.160 -12.411 1.00 57.19 318 ASP A C 1
ATOM 2363 O O . ASP A 1 318 ? 0.718 28.336 -12.153 1.00 57.19 318 ASP A O 1
ATOM 2367 N N . ARG A 1 319 ? 0.892 26.199 -11.572 1.00 72.19 319 ARG A N 1
ATOM 2368 C CA . ARG A 1 319 ? 1.726 26.490 -10.396 1.00 72.19 319 ARG A CA 1
ATOM 2369 C C . ARG A 1 319 ? 3.057 27.084 -10.844 1.00 72.19 319 ARG A C 1
ATOM 2371 O O . ARG A 1 319 ? 3.831 26.398 -11.516 1.00 72.19 319 ARG A O 1
ATOM 2378 N N . SER A 1 320 ? 3.336 28.311 -10.419 1.00 79.81 320 SER A N 1
ATOM 2379 C CA . SER A 1 320 ? 4.589 29.026 -10.682 1.00 79.81 320 SER A CA 1
ATOM 2380 C C . SER A 1 320 ? 5.722 28.640 -9.722 1.00 79.81 320 SER A C 1
ATOM 2382 O O . SER A 1 320 ? 6.890 28.794 -10.068 1.00 79.81 320 SER A O 1
ATOM 2384 N N . ALA A 1 321 ? 5.395 28.086 -8.549 1.00 86.19 321 ALA A N 1
ATOM 2385 C CA . ALA A 1 321 ? 6.342 27.754 -7.483 1.00 86.19 321 ALA A CA 1
ATOM 2386 C C . ALA A 1 321 ? 6.219 26.287 -7.016 1.00 86.19 321 ALA A C 1
ATOM 2388 O O . ALA A 1 321 ? 5.150 25.683 -7.173 1.00 86.19 321 ALA A O 1
ATOM 2389 N N . PRO A 1 322 ? 7.295 25.701 -6.449 1.00 87.81 322 PRO A N 1
ATOM 2390 C CA . PRO A 1 322 ? 7.246 24.370 -5.851 1.00 87.81 322 PRO A CA 1
ATOM 2391 C C . PRO A 1 322 ? 6.320 24.348 -4.626 1.00 87.81 322 PRO A C 1
ATOM 2393 O O . PRO A 1 322 ? 6.290 25.331 -3.882 1.00 87.81 322 PRO A O 1
ATOM 2396 N N . PRO A 1 323 ? 5.636 23.221 -4.350 1.00 89.56 323 PRO A N 1
ATOM 2397 C CA . PRO A 1 323 ? 4.759 23.109 -3.195 1.00 89.56 323 PRO A CA 1
ATOM 2398 C C . PRO A 1 323 ? 5.498 23.357 -1.877 1.00 89.56 323 PRO A C 1
ATOM 2400 O O . PRO A 1 323 ? 6.663 22.959 -1.703 1.00 89.56 323 PRO A O 1
ATOM 2403 N N . LEU A 1 324 ? 4.817 24.006 -0.934 1.00 92.62 324 LEU A N 1
ATOM 2404 C CA . LEU A 1 324 ? 5.329 24.218 0.413 1.00 92.62 324 LEU A CA 1
ATOM 2405 C C . LEU A 1 324 ? 5.139 22.951 1.254 1.00 92.62 324 LEU A C 1
ATOM 2407 O O . LEU A 1 324 ? 4.026 22.473 1.487 1.00 92.62 324 LEU A O 1
ATOM 2411 N N . LEU A 1 325 ? 6.269 22.390 1.690 1.00 95.19 325 LEU A N 1
ATOM 2412 C CA . LEU A 1 325 ? 6.326 21.214 2.555 1.00 95.19 325 LEU A CA 1
ATOM 2413 C C . LEU A 1 325 ? 6.063 21.599 4.019 1.00 95.19 325 LEU A C 1
ATOM 2415 O O . LEU A 1 325 ? 6.355 22.734 4.402 1.00 95.19 325 LEU A O 1
ATOM 2419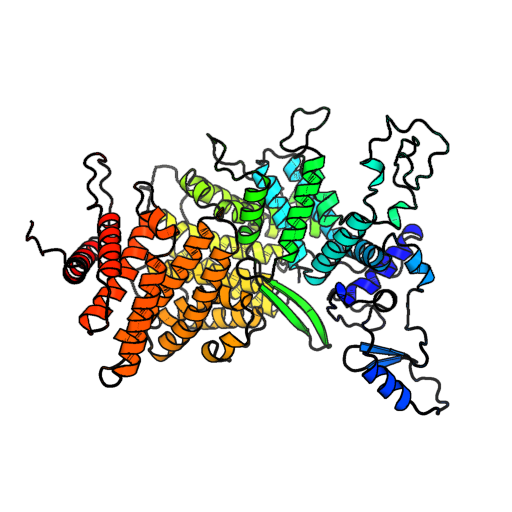 N N . PRO A 1 326 ? 5.563 20.666 4.845 1.00 95.69 326 PRO A N 1
ATOM 2420 C CA . PRO A 1 326 ? 5.387 20.910 6.271 1.00 95.69 326 PRO A CA 1
ATOM 2421 C C . PRO A 1 326 ? 6.729 21.047 7.001 1.00 95.69 326 PRO A C 1
ATOM 2423 O O . PRO A 1 326 ? 7.755 20.559 6.525 1.00 95.69 326 PRO A O 1
ATOM 2426 N N . SER A 1 327 ? 6.704 21.669 8.180 1.00 94.12 327 SER A N 1
ATOM 2427 C CA . SER A 1 327 ? 7.815 21.666 9.136 1.00 94.12 327 SER A CA 1
ATOM 2428 C C . SER A 1 327 ? 7.622 20.586 10.204 1.00 94.12 327 SER A C 1
ATOM 2430 O O . SER A 1 327 ? 6.496 20.224 10.552 1.00 94.12 327 SER A O 1
ATOM 2432 N N . VAL A 1 328 ? 8.734 20.065 10.724 1.00 95.06 328 VAL A N 1
ATOM 2433 C CA . VAL A 1 328 ? 8.744 19.158 11.881 1.00 95.06 328 VAL A CA 1
ATOM 2434 C C . VAL A 1 328 ? 8.891 20.012 13.145 1.00 95.06 328 VAL A C 1
ATOM 2436 O O . VAL A 1 328 ? 9.705 20.935 13.122 1.00 95.06 328 VAL A O 1
ATOM 2439 N N . PRO A 1 329 ? 8.123 19.755 14.221 1.00 94.88 329 PRO A N 1
ATOM 2440 C CA . PRO A 1 329 ? 8.291 20.475 15.482 1.00 94.88 329 PRO A CA 1
ATOM 2441 C C . PRO A 1 329 ? 9.687 20.296 16.086 1.00 94.88 329 PRO A C 1
ATOM 2443 O O . PRO A 1 329 ? 10.360 19.288 15.852 1.00 94.88 329 PRO A O 1
ATOM 2446 N N . GLU A 1 330 ? 10.098 21.261 16.903 1.00 94.50 330 GLU A N 1
ATOM 2447 C CA . GLU A 1 330 ? 11.341 21.160 17.665 1.00 94.50 330 GLU A CA 1
ATOM 2448 C C . GLU A 1 330 ? 11.235 20.097 18.767 1.00 94.50 330 GLU A C 1
ATOM 2450 O O . GLU A 1 330 ? 10.147 19.801 19.261 1.00 94.50 330 GLU A O 1
ATOM 2455 N N . ALA A 1 331 ? 12.366 19.519 19.181 1.00 91.19 331 ALA A N 1
ATOM 2456 C CA . ALA A 1 331 ? 12.369 18.427 20.159 1.00 91.19 331 ALA A CA 1
ATOM 2457 C C . ALA A 1 331 ? 11.767 18.838 21.511 1.00 91.19 331 ALA A C 1
ATOM 2459 O O . ALA A 1 331 ? 11.061 18.044 22.128 1.00 91.19 331 ALA A O 1
ATOM 2460 N N . GLY A 1 332 ? 11.981 20.090 21.933 1.00 91.00 332 GLY A N 1
ATOM 2461 C CA . GLY A 1 332 ? 11.366 20.642 23.142 1.00 91.00 332 GLY A CA 1
ATOM 2462 C C . GLY A 1 332 ? 9.838 20.681 23.067 1.00 91.00 332 GLY A C 1
ATOM 2463 O O . GLY A 1 332 ? 9.179 20.301 24.025 1.00 91.00 332 GLY A O 1
ATOM 2464 N N . GLU A 1 333 ? 9.276 21.044 21.908 1.00 92.56 333 GLU A N 1
ATOM 2465 C CA . GLU A 1 333 ? 7.822 21.044 21.690 1.00 92.56 333 GLU A CA 1
ATOM 2466 C C . GLU A 1 333 ? 7.257 19.617 21.681 1.00 92.56 333 GLU A C 1
ATOM 2468 O O . GLU A 1 333 ? 6.180 19.365 22.209 1.00 92.56 333 GLU A O 1
ATOM 2473 N N . LEU A 1 334 ? 7.997 18.664 21.102 1.00 93.50 334 LEU A N 1
ATOM 2474 C CA . LEU A 1 334 ? 7.605 17.254 21.096 1.00 93.50 334 LEU A CA 1
ATOM 2475 C C . LEU A 1 334 ? 7.667 16.635 22.498 1.00 93.50 334 LEU A C 1
ATOM 2477 O O . LEU A 1 334 ? 6.845 15.783 22.819 1.00 93.50 334 LEU A O 1
ATOM 2481 N N . GLY A 1 335 ? 8.636 17.028 23.328 1.00 90.06 335 GLY A N 1
ATOM 2482 C CA . GLY A 1 335 ? 8.872 16.432 24.646 1.00 90.06 335 GLY A CA 1
ATOM 2483 C C . GLY A 1 335 ? 7.690 16.551 25.614 1.00 90.06 335 GLY A C 1
ATOM 2484 O O . GLY A 1 335 ? 7.526 15.689 26.476 1.00 90.06 335 GLY A O 1
ATOM 2485 N N . GLU A 1 336 ? 6.847 17.570 25.444 1.00 88.94 336 GLU A N 1
ATOM 2486 C CA . GLU A 1 336 ? 5.657 17.814 26.273 1.00 88.94 336 GLU A CA 1
ATOM 2487 C C . GLU A 1 336 ? 4.445 16.964 25.852 1.00 88.94 336 GLU A C 1
ATOM 2489 O O . GLU A 1 336 ? 3.486 16.804 26.611 1.00 88.94 336 GLU A O 1
ATOM 2494 N N . ASP A 1 337 ? 4.489 16.379 24.654 1.00 94.69 337 ASP A N 1
ATOM 2495 C CA . ASP A 1 337 ? 3.368 15.661 24.067 1.00 94.69 337 ASP A CA 1
ATOM 2496 C C . ASP A 1 337 ? 3.338 14.162 24.450 1.00 94.69 337 ASP A C 1
ATOM 2498 O O . ASP A 1 337 ? 4.371 13.477 24.525 1.00 94.69 337 ASP A O 1
ATOM 2502 N N . PRO A 1 338 ? 2.137 13.565 24.592 1.00 95.94 338 PRO A N 1
ATOM 2503 C CA . PRO A 1 338 ? 1.973 12.116 24.630 1.00 95.94 338 PRO A CA 1
ATOM 2504 C C . PRO A 1 338 ? 2.654 11.427 23.440 1.00 95.94 338 PRO A C 1
ATOM 2506 O O . PRO A 1 338 ? 2.677 11.953 22.324 1.00 95.94 338 PRO A O 1
ATOM 2509 N N . VAL A 1 339 ? 3.162 10.208 23.649 1.00 96.38 339 VAL A N 1
ATOM 2510 C CA . VAL A 1 339 ? 3.992 9.508 22.648 1.00 96.38 339 VAL A CA 1
ATOM 2511 C C . VAL A 1 339 ? 3.303 9.368 21.285 1.00 96.38 339 VAL A C 1
ATOM 2513 O O . VAL A 1 339 ? 3.943 9.535 20.251 1.00 96.38 339 VAL A O 1
ATOM 2516 N N . LEU A 1 340 ? 1.984 9.141 21.250 1.00 96.69 340 LEU A N 1
ATOM 2517 C CA . LEU A 1 340 ? 1.242 9.032 19.991 1.00 96.69 340 LEU A CA 1
ATOM 2518 C C . LEU A 1 340 ? 1.194 10.361 19.224 1.00 96.69 340 LEU A C 1
ATOM 2520 O O . LEU A 1 340 ? 1.317 10.351 18.000 1.00 96.69 340 LEU A O 1
ATOM 2524 N N . ARG A 1 341 ? 1.086 11.505 19.916 1.00 97.31 341 ARG A N 1
ATOM 2525 C CA . ARG A 1 341 ? 1.133 12.833 19.279 1.00 97.31 341 ARG A CA 1
ATOM 2526 C C . ARG A 1 341 ? 2.517 13.117 18.709 1.00 97.31 341 ARG A C 1
ATOM 2528 O O . ARG A 1 341 ? 2.620 13.489 17.541 1.00 97.31 341 ARG A O 1
ATOM 2535 N N . ARG A 1 342 ? 3.577 12.817 19.473 1.00 97.75 342 ARG A N 1
ATOM 2536 C CA . ARG A 1 342 ? 4.965 12.874 18.981 1.00 97.75 342 ARG A CA 1
ATOM 2537 C C . ARG A 1 342 ? 5.140 12.059 17.702 1.00 97.75 342 ARG A C 1
ATOM 2539 O O . ARG A 1 342 ? 5.624 12.578 16.697 1.00 97.75 342 ARG A O 1
ATOM 2546 N N . ARG A 1 343 ? 4.678 10.803 17.707 1.00 97.88 343 ARG A N 1
ATOM 2547 C CA . ARG A 1 343 ? 4.692 9.920 16.530 1.00 97.88 343 ARG A CA 1
ATOM 2548 C C . ARG A 1 343 ? 3.962 10.541 15.340 1.00 97.88 343 ARG A C 1
ATOM 2550 O O . ARG A 1 343 ? 4.523 10.562 14.248 1.00 97.88 343 ARG A O 1
ATOM 2557 N N . ALA A 1 344 ? 2.755 11.077 15.533 1.00 97.88 344 ALA A N 1
ATOM 2558 C CA . ALA A 1 344 ? 1.996 11.721 14.461 1.00 97.88 344 ALA A CA 1
ATOM 2559 C C . ALA A 1 344 ? 2.737 12.919 13.858 1.00 97.88 344 ALA A C 1
ATOM 2561 O O . ALA A 1 344 ? 2.870 12.987 12.637 1.00 97.88 344 ALA A O 1
ATOM 2562 N N . HIS A 1 345 ? 3.287 13.809 14.690 1.00 97.50 345 HIS A N 1
ATOM 2563 C CA . HIS A 1 345 ? 4.077 14.953 14.232 1.00 97.50 345 HIS A CA 1
ATOM 2564 C C . HIS A 1 345 ? 5.313 14.541 13.423 1.00 97.50 345 HIS A C 1
ATOM 2566 O O . HIS A 1 345 ? 5.599 15.140 12.389 1.00 97.50 345 HIS A O 1
ATOM 2572 N N . LEU A 1 346 ? 6.020 13.495 13.848 1.00 98.00 346 LEU A N 1
ATOM 2573 C CA . LEU A 1 346 ? 7.208 12.991 13.155 1.00 98.00 346 LEU A CA 1
ATOM 2574 C C . LEU A 1 346 ? 6.853 12.275 11.836 1.00 98.00 346 LEU A C 1
ATOM 2576 O O . LEU A 1 346 ? 7.556 12.412 10.832 1.00 98.00 346 LEU A O 1
ATOM 2580 N N . LEU A 1 347 ? 5.724 11.561 11.788 1.00 97.50 347 LEU A N 1
ATOM 2581 C CA . LEU A 1 347 ? 5.249 10.862 10.586 1.00 97.50 347 LEU A CA 1
ATOM 2582 C C . LEU A 1 347 ? 4.777 11.795 9.470 1.00 97.50 347 LEU A C 1
ATOM 2584 O O . LEU A 1 347 ? 4.798 11.386 8.306 1.00 97.50 347 LEU A O 1
ATOM 2588 N N . VAL A 1 348 ? 4.419 13.045 9.783 1.00 97.56 348 VAL A N 1
ATOM 2589 C CA . VAL A 1 348 ? 4.131 14.086 8.780 1.00 97.56 348 VAL A CA 1
ATOM 2590 C C . VAL A 1 348 ? 5.245 14.148 7.729 1.00 97.56 348 VAL A C 1
ATOM 2592 O O . VAL A 1 348 ? 4.960 14.162 6.530 1.00 97.56 348 VAL A O 1
ATOM 2595 N N . ALA A 1 349 ? 6.512 14.101 8.158 1.00 97.69 349 ALA A N 1
ATOM 2596 C CA . ALA A 1 349 ? 7.668 14.113 7.263 1.00 97.69 349 ALA A CA 1
ATOM 2597 C C . ALA A 1 349 ? 7.699 12.893 6.331 1.00 97.69 349 ALA A C 1
ATOM 2599 O O . ALA A 1 349 ? 7.899 13.035 5.122 1.00 97.69 349 ALA A O 1
ATOM 2600 N N . HIS A 1 350 ? 7.457 11.693 6.874 1.00 97.00 350 HIS A N 1
ATOM 2601 C CA . HIS A 1 350 ? 7.415 10.455 6.095 1.00 97.00 350 HIS A CA 1
ATOM 2602 C C . HIS A 1 350 ? 6.325 10.499 5.023 1.00 97.00 350 HIS A C 1
ATOM 2604 O O . HIS A 1 350 ? 6.588 10.196 3.854 1.00 97.00 350 HIS A O 1
ATOM 2610 N N . VAL A 1 351 ? 5.107 10.879 5.413 1.00 97.00 351 VAL A N 1
ATOM 2611 C CA . VAL A 1 351 ? 3.946 10.890 4.521 1.00 97.00 351 VAL A CA 1
ATOM 2612 C C . VAL A 1 351 ? 4.101 11.959 3.442 1.00 97.00 351 VAL A C 1
ATOM 2614 O O . VAL A 1 351 ? 3.941 11.647 2.261 1.00 97.00 351 VAL A O 1
ATOM 2617 N N . ALA A 1 352 ? 4.485 13.186 3.810 1.00 96.56 352 ALA A N 1
ATOM 2618 C CA . ALA A 1 352 ? 4.700 14.273 2.855 1.00 96.56 352 ALA A CA 1
ATOM 2619 C C . ALA A 1 352 ? 5.798 13.923 1.839 1.00 96.56 352 ALA A C 1
ATOM 2621 O O . ALA A 1 352 ? 5.610 14.087 0.630 1.00 96.56 352 ALA A O 1
ATOM 2622 N N . ALA A 1 353 ? 6.925 13.372 2.304 1.00 95.88 353 ALA A N 1
ATOM 2623 C CA . ALA A 1 353 ? 8.007 12.947 1.424 1.00 95.88 353 ALA A CA 1
ATOM 2624 C C . ALA A 1 353 ? 7.576 11.808 0.487 1.00 95.88 353 ALA A C 1
ATOM 2626 O O . ALA A 1 353 ? 7.910 11.846 -0.696 1.00 95.88 353 ALA A O 1
ATOM 2627 N N . ASN A 1 354 ? 6.823 10.814 0.976 1.00 93.62 354 ASN A N 1
ATOM 2628 C CA . ASN A 1 354 ? 6.273 9.745 0.133 1.00 93.62 354 ASN A CA 1
ATOM 2629 C C . ASN A 1 354 ? 5.310 10.280 -0.919 1.00 93.62 354 ASN A C 1
ATOM 2631 O O . ASN A 1 354 ? 5.395 9.882 -2.078 1.00 93.62 354 ASN A O 1
ATOM 2635 N N . TYR A 1 355 ? 4.411 11.179 -0.523 1.00 92.75 355 TYR A N 1
ATOM 2636 C CA . TYR A 1 355 ? 3.453 11.797 -1.425 1.00 92.75 355 TYR A CA 1
ATOM 2637 C C . TYR A 1 355 ? 4.163 12.513 -2.576 1.00 92.75 355 TYR A C 1
ATOM 2639 O O . TYR A 1 355 ? 3.974 12.154 -3.736 1.00 92.75 355 TYR A O 1
ATOM 2647 N N . VAL A 1 356 ? 5.049 13.460 -2.255 1.00 91.38 356 VAL A N 1
ATOM 2648 C CA . VAL A 1 356 ? 5.766 14.262 -3.257 1.00 91.38 356 VAL A CA 1
ATOM 2649 C C . VAL A 1 356 ? 6.643 13.386 -4.146 1.00 91.38 356 VAL A C 1
ATOM 2651 O O . VAL A 1 356 ? 6.670 13.578 -5.359 1.00 91.38 356 VAL A O 1
ATOM 2654 N N . ARG A 1 357 ? 7.326 12.384 -3.577 1.00 89.00 357 ARG A N 1
ATOM 2655 C CA . ARG A 1 357 ? 8.203 11.490 -4.348 1.00 89.00 357 ARG A CA 1
ATOM 2656 C C . ARG A 1 357 ? 7.457 10.478 -5.212 1.00 89.00 357 ARG A C 1
ATOM 2658 O O . ARG A 1 357 ? 8.062 9.921 -6.120 1.00 89.00 357 ARG A O 1
ATOM 2665 N N . TYR A 1 358 ? 6.168 10.255 -4.964 1.00 85.75 358 TYR A N 1
ATOM 2666 C CA . TYR A 1 358 ? 5.316 9.441 -5.831 1.00 85.75 358 TYR A CA 1
ATOM 2667 C C . TYR A 1 358 ? 4.762 10.232 -7.030 1.00 85.75 358 TYR A C 1
ATOM 2669 O O . TYR A 1 358 ? 4.265 9.642 -7.988 1.00 85.75 358 TYR A O 1
ATOM 2677 N N . ARG A 1 359 ? 4.852 11.567 -6.994 1.00 82.69 359 ARG A N 1
ATOM 2678 C CA . ARG A 1 359 ? 4.428 12.471 -8.069 1.00 82.69 359 ARG A CA 1
ATOM 2679 C C . ARG A 1 359 ? 5.636 12.840 -8.937 1.00 82.69 359 ARG A C 1
ATOM 2681 O O . ARG A 1 359 ? 6.237 13.905 -8.773 1.00 82.69 359 ARG A O 1
ATOM 2688 N N . ASP A 1 360 ? 6.007 11.949 -9.856 1.00 77.44 360 ASP A N 1
ATOM 2689 C CA . ASP A 1 360 ? 7.145 12.148 -10.769 1.00 77.44 360 ASP A CA 1
ATOM 2690 C C . ASP A 1 360 ? 7.071 13.488 -11.520 1.00 77.44 360 ASP A C 1
ATOM 2692 O O . ASP A 1 360 ? 8.095 14.130 -11.747 1.00 77.44 360 ASP A O 1
ATOM 2696 N N . GLU A 1 361 ? 5.870 13.952 -11.866 1.00 78.38 361 GLU A N 1
ATOM 2697 C CA . GLU A 1 361 ? 5.642 15.246 -12.505 1.00 78.38 361 GLU A CA 1
ATOM 2698 C C . GLU A 1 361 ? 6.104 16.434 -11.648 1.00 78.38 361 GLU A C 1
ATOM 2700 O O . GLU A 1 361 ? 6.703 17.368 -12.186 1.00 78.38 361 GLU A O 1
ATOM 2705 N N . LEU A 1 362 ? 5.917 16.381 -10.321 1.00 82.44 362 LEU A N 1
ATOM 2706 C CA . LEU A 1 362 ? 6.388 17.428 -9.410 1.00 82.44 362 LEU A CA 1
ATOM 2707 C C . LEU A 1 362 ? 7.916 17.433 -9.370 1.00 82.44 362 LEU A C 1
ATOM 2709 O O . LEU A 1 362 ? 8.535 18.487 -9.443 1.00 82.44 362 LEU A O 1
ATOM 2713 N N . LEU A 1 363 ? 8.535 16.252 -9.315 1.00 83.94 363 LEU A N 1
ATOM 2714 C CA . LEU A 1 363 ? 9.993 16.101 -9.260 1.00 83.94 363 LEU A CA 1
ATOM 2715 C C . LEU A 1 363 ? 10.697 16.396 -10.594 1.00 83.94 363 LEU A C 1
ATOM 2717 O O . LEU A 1 363 ? 11.916 16.598 -10.624 1.00 83.94 363 LEU A O 1
ATOM 2721 N N . LEU A 1 364 ? 9.964 16.339 -11.707 1.00 80.75 364 LEU A N 1
ATOM 2722 C CA . LEU A 1 364 ? 10.438 16.763 -13.023 1.00 80.75 364 LEU A CA 1
ATOM 2723 C C . LEU A 1 364 ? 10.368 18.284 -13.167 1.00 80.75 364 LEU A C 1
ATOM 2725 O O . LEU A 1 364 ? 11.317 18.868 -13.687 1.00 80.75 364 LEU A O 1
ATOM 2729 N N . LYS A 1 365 ? 9.274 18.907 -12.705 1.00 82.94 365 LYS A N 1
ATOM 2730 C CA . LYS A 1 365 ? 9.079 20.362 -12.764 1.00 82.94 365 LYS A CA 1
ATOM 2731 C C . LYS A 1 365 ? 9.938 21.110 -11.737 1.00 82.94 365 LYS A C 1
ATOM 2733 O O . LYS A 1 365 ? 10.507 22.139 -12.081 1.00 82.94 365 LYS A O 1
ATOM 2738 N N . TRP A 1 366 ? 10.089 20.555 -10.535 1.00 87.44 366 TRP A N 1
ATOM 2739 C CA . TRP A 1 366 ? 10.855 21.122 -9.417 1.00 87.44 366 TRP A CA 1
ATOM 2740 C C . TRP A 1 366 ? 11.830 20.090 -8.823 1.00 87.44 366 TRP A C 1
ATOM 2742 O O . TRP A 1 366 ? 11.546 19.459 -7.796 1.00 87.44 366 TRP A O 1
ATOM 2752 N N . PRO A 1 367 ? 12.989 19.857 -9.469 1.00 87.12 367 PRO A N 1
ATOM 2753 C CA . PRO A 1 367 ? 13.989 18.890 -9.012 1.00 87.12 367 PRO A CA 1
ATOM 2754 C C . PRO A 1 367 ? 14.485 19.108 -7.573 1.00 87.12 367 PRO A C 1
ATOM 2756 O O . PRO A 1 367 ? 14.855 18.139 -6.905 1.00 87.12 367 PRO A O 1
ATOM 2759 N N . GLU A 1 368 ? 14.472 20.349 -7.084 1.00 87.75 368 GLU A N 1
ATOM 2760 C CA . GLU A 1 368 ? 14.862 20.752 -5.729 1.00 87.75 368 GLU A CA 1
ATOM 2761 C C . GLU A 1 368 ? 14.000 20.114 -4.629 1.00 87.75 368 GLU A C 1
ATOM 2763 O O . GLU A 1 368 ? 14.467 19.933 -3.502 1.00 87.75 368 GLU A O 1
ATOM 2768 N N . LEU A 1 369 ? 12.775 19.677 -4.952 1.00 91.12 369 LEU A N 1
ATOM 2769 C CA . LEU A 1 369 ? 11.913 18.942 -4.021 1.00 91.12 369 LEU A CA 1
ATOM 2770 C C . LEU A 1 369 ? 12.550 17.632 -3.535 1.00 91.12 369 LEU A C 1
ATOM 2772 O O . LEU A 1 369 ? 12.221 17.165 -2.442 1.00 91.12 369 LEU A O 1
ATOM 2776 N N . ARG A 1 370 ? 13.489 17.045 -4.291 1.00 91.06 370 ARG A N 1
ATOM 2777 C CA . ARG A 1 370 ? 14.262 15.880 -3.827 1.00 91.06 370 ARG A CA 1
ATOM 2778 C C . ARG A 1 370 ? 15.071 16.228 -2.578 1.00 91.06 370 ARG A C 1
ATOM 2780 O O . ARG A 1 370 ? 14.892 15.586 -1.546 1.00 91.06 370 ARG A O 1
ATOM 2787 N N . GLY A 1 371 ? 15.872 17.294 -2.644 1.00 91.19 371 GLY A N 1
ATOM 2788 C CA . GLY A 1 371 ? 16.648 17.786 -1.503 1.00 91.19 371 GLY A CA 1
ATOM 2789 C C . GLY A 1 371 ? 15.743 18.152 -0.328 1.00 91.19 371 GLY A C 1
ATOM 2790 O O . GLY A 1 371 ? 15.895 17.594 0.752 1.00 91.19 371 GLY A O 1
ATOM 2791 N N . ARG A 1 372 ? 14.706 18.964 -0.575 1.00 94.69 372 ARG A N 1
ATOM 2792 C CA . ARG A 1 372 ? 13.780 19.420 0.479 1.00 94.69 372 ARG A CA 1
ATOM 2793 C C . ARG A 1 372 ? 13.069 18.272 1.205 1.00 94.69 372 ARG A C 1
ATOM 2795 O O . ARG A 1 372 ? 12.960 18.299 2.423 1.00 94.69 372 ARG A O 1
ATOM 2802 N N . THR A 1 373 ? 12.601 17.248 0.485 1.00 95.69 373 THR A N 1
ATOM 2803 C CA . THR A 1 373 ? 11.945 16.081 1.116 1.00 95.69 373 THR A CA 1
ATOM 2804 C C . THR A 1 373 ? 12.926 15.174 1.856 1.00 95.69 373 THR A C 1
ATOM 2806 O O . THR A 1 373 ? 12.542 14.559 2.847 1.00 95.69 373 THR A O 1
ATOM 2809 N N . ARG A 1 374 ? 14.181 15.076 1.398 1.00 95.19 374 ARG A N 1
ATOM 2810 C CA . ARG A 1 374 ? 15.235 14.344 2.112 1.00 95.19 374 ARG A CA 1
ATOM 2811 C C . ARG A 1 374 ? 15.586 15.052 3.417 1.00 95.19 374 ARG A C 1
ATOM 2813 O O . ARG A 1 374 ? 15.622 14.403 4.455 1.00 95.19 374 ARG A O 1
ATOM 2820 N N . ASP A 1 375 ? 15.798 16.362 3.356 1.00 95.31 375 ASP A N 1
ATOM 2821 C CA . ASP A 1 375 ? 16.166 17.173 4.514 1.00 95.31 375 ASP A CA 1
ATOM 2822 C C . ASP A 1 375 ? 15.019 17.188 5.544 1.00 95.31 375 ASP A C 1
ATOM 2824 O O . ASP A 1 375 ? 15.264 17.013 6.732 1.00 95.31 375 ASP A O 1
ATOM 2828 N N . LEU A 1 376 ? 13.759 17.241 5.090 1.00 97.19 376 LEU A N 1
ATOM 2829 C CA . LEU A 1 376 ? 12.575 17.086 5.946 1.00 97.19 376 LEU A CA 1
ATOM 2830 C C . LEU A 1 376 ? 12.582 15.766 6.741 1.00 97.19 376 LEU A C 1
ATOM 2832 O O . LEU A 1 376 ? 12.304 15.754 7.938 1.00 97.19 376 LEU A O 1
ATOM 2836 N N . VAL A 1 377 ? 12.895 14.645 6.083 1.00 97.94 377 VAL A N 1
ATOM 2837 C CA . VAL A 1 377 ? 12.964 13.332 6.745 1.00 97.94 377 VAL A CA 1
ATOM 2838 C C . VAL A 1 377 ? 14.192 13.234 7.651 1.00 97.94 377 VAL A C 1
ATOM 2840 O O . VAL A 1 377 ? 14.091 12.633 8.715 1.00 97.94 377 VAL A O 1
ATOM 2843 N N . ALA A 1 378 ? 15.328 13.821 7.267 1.00 96.44 378 ALA A N 1
ATOM 2844 C CA . ALA A 1 378 ? 16.527 13.858 8.105 1.00 96.44 378 ALA A CA 1
ATOM 2845 C C . ALA A 1 378 ? 16.262 14.597 9.424 1.00 96.44 378 ALA A C 1
ATOM 2847 O O . ALA A 1 378 ? 16.514 14.035 10.484 1.00 96.44 378 ALA A O 1
ATOM 2848 N N . VAL A 1 379 ? 15.629 15.776 9.366 1.00 97.62 379 VAL A N 1
ATOM 2849 C CA . VAL A 1 379 ? 15.199 16.510 10.567 1.00 97.62 379 VAL A CA 1
ATOM 2850 C C . VAL A 1 379 ? 14.271 15.649 11.425 1.00 97.62 379 VAL A C 1
ATOM 2852 O O . VAL A 1 379 ? 14.463 15.560 12.632 1.00 97.62 379 VAL A O 1
ATOM 2855 N N . ALA A 1 380 ? 13.298 14.952 10.829 1.00 97.81 380 ALA A N 1
ATOM 2856 C CA . ALA A 1 380 ? 12.425 14.056 11.589 1.00 97.81 380 ALA A CA 1
ATOM 2857 C C . ALA A 1 380 ? 13.185 12.894 12.256 1.00 97.81 380 ALA A C 1
ATOM 2859 O O . ALA A 1 380 ? 12.831 12.501 13.364 1.00 97.81 380 ALA A O 1
ATOM 2860 N N . VAL A 1 381 ? 14.224 12.346 11.615 1.00 97.62 381 VAL A N 1
ATOM 2861 C CA . VAL A 1 381 ? 15.085 11.309 12.208 1.00 97.62 381 VAL A CA 1
ATOM 2862 C C . VAL A 1 381 ? 15.855 11.851 13.408 1.00 97.62 381 VAL A C 1
ATOM 2864 O O . VAL A 1 381 ? 15.862 11.195 14.448 1.00 97.62 381 VAL A O 1
ATOM 2867 N N . ASP A 1 382 ? 16.450 13.037 13.286 1.00 96.94 382 ASP A N 1
ATOM 2868 C CA . ASP A 1 382 ? 17.191 13.667 14.382 1.00 96.94 382 ASP A CA 1
ATOM 2869 C C . ASP A 1 382 ? 16.254 13.933 15.571 1.00 96.94 382 ASP A C 1
ATOM 2871 O O . ASP A 1 382 ? 16.533 13.537 16.700 1.00 96.94 382 ASP A O 1
ATOM 2875 N N . ARG A 1 383 ? 15.053 14.460 15.296 1.00 97.06 383 ARG A N 1
ATOM 2876 C CA . ARG A 1 383 ? 14.016 14.685 16.314 1.00 97.06 383 ARG A CA 1
ATOM 2877 C C . ARG A 1 383 ? 13.492 13.394 16.944 1.00 97.06 383 ARG A C 1
ATOM 2879 O O . ARG A 1 383 ? 13.135 13.413 18.116 1.00 97.06 383 ARG A O 1
ATOM 2886 N N . CYS A 1 384 ? 13.476 12.266 16.228 1.00 95.69 384 CYS A N 1
ATOM 2887 C CA . CYS A 1 384 ? 13.147 10.972 16.839 1.00 95.69 384 CYS A CA 1
ATOM 2888 C C . CYS A 1 384 ? 14.162 10.570 17.908 1.00 95.69 384 CYS A C 1
ATOM 2890 O O . CYS A 1 384 ? 13.750 10.040 18.930 1.00 95.69 384 CYS A O 1
ATOM 2892 N N . ALA A 1 385 ? 15.457 10.803 17.676 1.00 93.56 385 ALA A N 1
ATOM 2893 C CA . ALA A 1 385 ? 16.504 10.427 18.627 1.00 93.56 385 ALA A CA 1
ATOM 2894 C C . ALA A 1 385 ? 16.432 11.236 19.934 1.00 93.56 385 ALA A C 1
ATOM 2896 O O . ALA A 1 385 ? 16.871 10.762 20.976 1.00 93.56 385 ALA A O 1
ATOM 2897 N N . GLU A 1 386 ? 15.870 12.445 19.877 1.00 94.69 386 GLU A N 1
ATOM 2898 C CA . GLU A 1 386 ? 15.679 13.313 21.041 1.00 94.69 386 GLU A CA 1
ATOM 2899 C C . GLU A 1 386 ? 14.323 13.087 21.732 1.00 94.69 386 GLU A C 1
ATOM 2901 O O . GLU A 1 386 ? 14.223 13.206 22.951 1.00 94.69 386 GLU A O 1
ATOM 2906 N N . ALA A 1 387 ? 13.269 12.785 20.963 1.00 95.56 387 ALA A N 1
ATOM 2907 C CA . ALA A 1 387 ? 11.891 12.795 21.451 1.00 95.56 387 ALA A CA 1
ATOM 2908 C C . ALA A 1 387 ? 11.247 11.410 21.615 1.00 95.56 387 ALA A C 1
ATOM 2910 O O . ALA A 1 387 ? 10.142 11.344 22.149 1.00 95.56 387 ALA A O 1
ATOM 2911 N N . LEU A 1 388 ? 11.857 10.315 21.151 1.00 95.56 388 LEU A N 1
ATOM 2912 C CA . LEU A 1 388 ? 11.310 8.955 21.244 1.00 95.56 388 LEU A CA 1
ATOM 2913 C C . LEU A 1 388 ? 12.361 7.969 21.768 1.00 95.56 388 LEU A C 1
ATOM 2915 O O . LEU A 1 388 ? 13.559 8.180 21.609 1.00 95.56 388 LEU A O 1
ATOM 2919 N N . ASP A 1 389 ? 11.901 6.855 22.339 1.00 94.25 389 ASP A N 1
ATOM 2920 C CA . ASP A 1 389 ? 12.787 5.763 22.750 1.00 94.25 389 ASP A CA 1
ATOM 2921 C C . ASP A 1 389 ? 13.457 5.099 21.531 1.00 94.25 389 ASP A C 1
ATOM 2923 O O . ASP A 1 389 ? 12.863 4.987 20.455 1.00 94.25 389 ASP A O 1
ATOM 2927 N N . ASP A 1 390 ? 14.665 4.554 21.708 1.00 90.88 390 ASP A N 1
ATOM 2928 C CA . ASP A 1 390 ? 15.450 3.937 20.624 1.00 90.88 390 ASP A CA 1
ATOM 2929 C C . ASP A 1 390 ? 14.718 2.814 19.870 1.00 90.88 390 ASP A C 1
ATOM 2931 O O . ASP A 1 390 ? 14.939 2.612 18.667 1.00 90.88 390 ASP A O 1
ATOM 2935 N N . GLY A 1 391 ? 13.850 2.088 20.582 1.00 91.12 391 GLY A N 1
ATOM 2936 C CA . GLY A 1 391 ? 13.033 0.990 20.067 1.00 91.12 391 GLY A CA 1
ATOM 2937 C C . GLY A 1 391 ? 11.697 1.418 19.455 1.00 91.12 391 GLY A C 1
ATOM 2938 O O . GLY A 1 391 ? 10.925 0.545 19.052 1.00 91.12 391 GLY A O 1
ATOM 2939 N N . ASP A 1 392 ? 11.397 2.719 19.385 1.00 95.81 392 ASP A N 1
ATOM 2940 C CA . ASP A 1 392 ? 10.127 3.199 18.849 1.00 95.81 392 ASP A CA 1
ATOM 2941 C C . ASP A 1 392 ? 9.977 2.836 17.351 1.00 95.81 392 ASP A C 1
ATOM 2943 O O . ASP A 1 392 ? 10.909 3.026 16.547 1.00 95.81 392 ASP A O 1
ATOM 2947 N N . PRO A 1 393 ? 8.810 2.308 16.927 1.00 95.31 393 PRO A N 1
ATOM 2948 C CA . PRO A 1 393 ? 8.579 1.915 15.540 1.00 95.31 393 PRO A CA 1
ATOM 2949 C C . PRO A 1 393 ? 8.689 3.090 14.557 1.00 95.31 393 PRO A C 1
ATOM 2951 O O . PRO A 1 393 ? 9.132 2.880 13.426 1.00 95.31 393 PRO A O 1
ATOM 2954 N N . VAL A 1 394 ? 8.355 4.322 14.962 1.00 96.75 394 VAL A N 1
ATOM 2955 C CA . VAL A 1 394 ? 8.468 5.515 14.103 1.00 96.75 394 VAL A CA 1
ATOM 2956 C C . VAL A 1 394 ? 9.926 5.885 13.863 1.00 96.75 394 VAL A C 1
ATOM 2958 O O . VAL A 1 394 ? 10.298 6.151 12.719 1.00 96.75 394 VAL A O 1
ATOM 2961 N N . GLY A 1 395 ? 10.777 5.803 14.890 1.00 96.19 395 GLY A N 1
ATOM 2962 C CA . GLY A 1 395 ? 12.219 6.009 14.737 1.00 96.19 395 GLY A CA 1
ATOM 2963 C C . GLY A 1 395 ? 12.843 4.985 13.782 1.00 96.19 395 GLY A C 1
ATOM 2964 O O . GLY A 1 395 ? 13.639 5.329 12.906 1.00 96.19 395 GLY A O 1
ATOM 2965 N N . SER A 1 396 ? 12.432 3.719 13.883 1.00 95.56 396 SER A N 1
ATOM 2966 C CA . SER A 1 396 ? 12.874 2.654 12.969 1.00 95.56 396 SER A CA 1
ATOM 2967 C C . SER A 1 396 ? 12.395 2.876 11.528 1.00 95.56 396 SER A C 1
ATOM 2969 O O . SER A 1 396 ? 13.187 2.757 10.588 1.00 95.56 396 SER A O 1
ATOM 2971 N N . LEU A 1 397 ? 11.128 3.265 11.349 1.00 96.12 397 LEU A N 1
ATOM 2972 C CA . LEU A 1 397 ? 10.544 3.591 10.047 1.00 96.12 397 LEU A CA 1
ATOM 2973 C C . LEU A 1 397 ? 11.259 4.769 9.375 1.00 96.12 397 LEU A C 1
ATOM 2975 O O . LEU A 1 397 ? 11.647 4.670 8.208 1.00 96.12 397 LEU A O 1
ATOM 2979 N N . LEU A 1 398 ? 11.460 5.869 10.102 1.00 97.38 398 LEU A N 1
ATOM 2980 C CA . LEU A 1 398 ? 12.084 7.081 9.574 1.00 97.38 398 LEU A CA 1
ATOM 2981 C C . LEU A 1 398 ? 13.564 6.869 9.250 1.00 97.38 398 LEU A C 1
ATOM 2983 O O . LEU A 1 398 ? 13.987 7.253 8.160 1.00 97.38 398 LEU A O 1
ATOM 2987 N N . ARG A 1 399 ? 14.333 6.185 10.111 1.00 97.25 399 ARG A N 1
ATOM 2988 C CA . ARG A 1 399 ? 15.739 5.830 9.823 1.00 97.25 399 ARG A CA 1
ATOM 2989 C C . ARG A 1 399 ? 15.853 4.953 8.576 1.00 97.25 399 ARG A C 1
ATOM 2991 O O . ARG A 1 399 ? 16.692 5.216 7.712 1.00 97.25 399 ARG A O 1
ATOM 2998 N N . GLY A 1 400 ? 14.975 3.952 8.449 1.00 96.69 400 GLY A N 1
ATOM 2999 C CA . GLY A 1 400 ? 14.893 3.098 7.263 1.00 96.69 400 GLY A CA 1
ATOM 3000 C C . GLY A 1 400 ? 14.589 3.873 5.987 1.00 96.69 400 GLY A C 1
ATOM 3001 O O . GLY A 1 400 ? 15.277 3.729 4.973 1.00 96.69 400 GLY A O 1
ATOM 3002 N N . TYR A 1 401 ? 13.592 4.750 6.053 1.00 97.25 401 TYR A N 1
ATOM 3003 C CA . TYR A 1 401 ? 13.190 5.566 4.918 1.00 97.25 401 TYR A CA 1
ATOM 3004 C C . TYR A 1 401 ? 14.262 6.600 4.533 1.00 97.25 401 TYR A C 1
ATOM 3006 O O . TYR A 1 401 ? 14.560 6.750 3.351 1.00 97.25 401 TYR A O 1
ATOM 3014 N N . ALA A 1 402 ? 14.908 7.254 5.502 1.00 97.00 402 ALA A N 1
ATOM 3015 C CA . ALA A 1 402 ? 16.003 8.196 5.263 1.00 97.00 402 ALA A CA 1
ATOM 3016 C C . ALA A 1 402 ? 17.193 7.534 4.549 1.00 97.00 402 ALA A C 1
ATOM 3018 O O . ALA A 1 402 ? 17.730 8.084 3.585 1.00 97.00 402 ALA A O 1
ATOM 3019 N N . ALA A 1 403 ? 17.579 6.326 4.979 1.00 96.12 403 ALA A N 1
ATOM 3020 C CA . ALA A 1 403 ? 18.643 5.563 4.332 1.00 96.12 403 ALA A CA 1
ATOM 3021 C C . ALA A 1 403 ? 18.297 5.227 2.870 1.00 96.12 403 ALA A C 1
ATOM 3023 O O . ALA A 1 403 ? 19.147 5.358 1.987 1.00 96.12 403 ALA A O 1
ATOM 3024 N N . TYR A 1 404 ? 17.035 4.876 2.600 1.00 95.38 404 TYR A N 1
ATOM 3025 C CA . TYR A 1 404 ? 16.526 4.679 1.242 1.00 95.38 404 TYR A CA 1
ATOM 3026 C C . TYR A 1 404 ? 16.608 5.961 0.395 1.00 95.38 404 TYR A C 1
ATOM 3028 O O . TYR A 1 404 ? 17.105 5.908 -0.732 1.00 95.38 404 TYR A O 1
ATOM 3036 N N . LEU A 1 405 ? 16.185 7.118 0.924 1.00 93.62 405 LEU A N 1
ATOM 3037 C CA . LEU A 1 405 ? 16.209 8.385 0.179 1.00 93.62 405 LEU A CA 1
ATOM 3038 C C . LEU A 1 405 ? 17.624 8.776 -0.272 1.00 93.62 405 LEU A C 1
ATOM 3040 O O . LEU A 1 405 ? 17.800 9.204 -1.413 1.00 93.62 405 LEU A O 1
ATOM 3044 N N . ASN A 1 406 ? 18.635 8.562 0.577 1.00 91.56 406 ASN A N 1
ATOM 3045 C CA . ASN A 1 406 ? 20.036 8.847 0.243 1.00 91.56 406 ASN A CA 1
ATOM 3046 C C . ASN A 1 406 ? 20.515 8.058 -0.993 1.00 91.56 406 ASN A C 1
ATOM 3048 O O . ASN A 1 406 ? 21.174 8.602 -1.884 1.00 91.56 406 ASN A O 1
ATOM 3052 N N . VAL A 1 407 ? 20.140 6.781 -1.092 1.00 89.94 407 VAL A N 1
ATOM 3053 C CA . VAL A 1 407 ? 20.476 5.939 -2.250 1.00 89.94 407 VAL A CA 1
ATOM 3054 C C . VAL A 1 407 ? 19.634 6.301 -3.479 1.00 89.94 407 VAL A C 1
ATOM 3056 O O . VAL A 1 407 ? 20.149 6.400 -4.595 1.00 89.94 407 VAL A O 1
ATOM 3059 N N . TRP A 1 408 ? 18.342 6.558 -3.290 1.00 85.94 408 TRP A N 1
ATOM 3060 C CA . TRP A 1 408 ? 17.435 6.901 -4.386 1.00 85.94 408 TRP A CA 1
ATOM 3061 C C . TRP A 1 408 ? 17.809 8.225 -5.077 1.00 85.94 408 TRP A C 1
ATOM 3063 O O . TRP A 1 408 ? 17.650 8.345 -6.296 1.00 85.94 408 TRP A O 1
ATOM 3073 N N . ASP A 1 409 ? 18.315 9.211 -4.328 1.00 81.94 409 ASP A N 1
ATOM 3074 C CA . ASP A 1 409 ? 18.742 10.505 -4.877 1.00 81.94 409 ASP A CA 1
ATOM 3075 C C . ASP A 1 409 ? 20.107 10.422 -5.582 1.00 81.94 409 ASP A C 1
ATOM 3077 O O . ASP A 1 409 ? 20.289 11.043 -6.636 1.00 81.94 409 ASP A O 1
ATOM 3081 N N . SER A 1 410 ? 21.056 9.640 -5.051 1.00 72.62 410 SER A N 1
ATOM 3082 C CA . SER A 1 410 ? 22.402 9.496 -5.639 1.00 72.62 410 SER A CA 1
ATOM 3083 C C . SER A 1 410 ? 22.383 8.837 -7.026 1.00 72.62 410 SER A C 1
ATOM 3085 O O . SER A 1 410 ? 23.107 9.271 -7.919 1.00 72.62 410 SER A O 1
ATOM 3087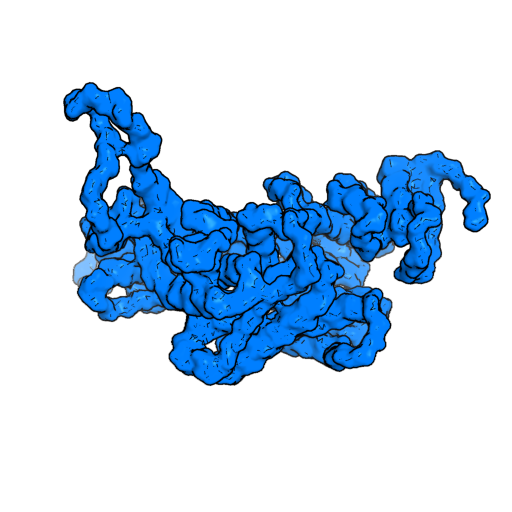 N N . THR A 1 411 ? 21.495 7.865 -7.257 1.00 62.50 411 THR A N 1
ATOM 3088 C CA . THR A 1 411 ? 21.298 7.221 -8.577 1.00 62.50 411 THR A CA 1
ATOM 3089 C C . THR A 1 411 ? 20.703 8.160 -9.632 1.00 62.50 411 THR A C 1
ATOM 3091 O O . THR A 1 411 ? 20.961 8.024 -10.826 1.00 62.50 411 THR A O 1
ATOM 3094 N N . ARG A 1 412 ? 19.911 9.156 -9.214 1.00 67.56 412 ARG A N 1
ATOM 3095 C CA . ARG A 1 412 ? 19.213 10.077 -10.131 1.00 67.56 412 ARG A CA 1
ATOM 3096 C C . ARG A 1 412 ? 19.952 11.392 -10.372 1.00 67.56 412 ARG A C 1
ATOM 3098 O O . ARG A 1 412 ? 19.727 12.019 -11.408 1.00 67.56 412 ARG A O 1
ATOM 3105 N N . SER A 1 413 ? 20.828 11.802 -9.457 1.00 57.84 413 SER A N 1
ATOM 3106 C CA . SER A 1 413 ? 21.572 13.071 -9.541 1.00 57.84 413 SER A CA 1
ATOM 3107 C C . SER A 1 413 ? 22.760 13.005 -10.505 1.00 57.84 413 SER A C 1
ATOM 3109 O O . SER A 1 413 ? 23.020 13.964 -11.232 1.00 57.84 413 SER A O 1
ATOM 3111 N N . THR A 1 414 ? 23.415 11.845 -10.607 1.00 52.34 414 THR A N 1
ATOM 3112 C CA . THR A 1 414 ? 24.541 11.593 -11.528 1.00 52.34 414 THR A CA 1
ATOM 3113 C C . THR A 1 414 ? 24.173 11.740 -13.006 1.00 52.34 414 THR A C 1
ATOM 3115 O O . THR A 1 414 ? 25.053 11.926 -13.841 1.00 52.34 414 THR A O 1
ATOM 3118 N N . ARG A 1 415 ? 22.880 11.703 -13.356 1.00 52.56 415 ARG A N 1
ATOM 3119 C CA . ARG A 1 415 ? 22.428 11.750 -14.753 1.00 52.56 415 ARG A CA 1
ATOM 3120 C C . ARG A 1 415 ? 22.181 13.151 -15.321 1.00 52.56 415 ARG A C 1
ATOM 3122 O O . ARG A 1 415 ? 22.000 13.233 -16.534 1.00 52.56 415 ARG A O 1
ATOM 3129 N N . ARG A 1 416 ? 22.095 14.233 -14.523 1.00 47.91 416 ARG A N 1
ATOM 3130 C CA . ARG A 1 416 ? 21.510 15.495 -15.049 1.00 47.91 416 ARG A CA 1
ATOM 3131 C C . ARG A 1 416 ? 22.043 16.859 -14.606 1.00 47.91 416 ARG A C 1
ATOM 3133 O O . ARG A 1 416 ? 21.608 17.826 -15.227 1.00 47.91 416 ARG A O 1
ATOM 3140 N N . SER A 1 417 ? 22.968 16.996 -13.658 1.00 44.06 417 SER A N 1
ATOM 3141 C CA . SER A 1 417 ? 23.450 18.340 -13.288 1.00 44.06 417 SER A CA 1
ATOM 3142 C C . SER A 1 417 ? 24.972 18.462 -13.328 1.00 44.06 417 SER A C 1
ATOM 3144 O O . SER A 1 417 ? 25.637 17.788 -12.542 1.00 44.06 417 SER A O 1
ATOM 3146 N N . PRO A 1 418 ? 25.545 19.346 -14.174 1.00 44.16 418 PRO A N 1
ATOM 3147 C CA . PRO A 1 418 ? 26.876 19.870 -13.903 1.00 44.16 418 PRO A CA 1
ATOM 3148 C C . PRO A 1 418 ? 26.821 20.591 -12.551 1.00 44.16 418 PRO A C 1
ATOM 3150 O O . PRO A 1 418 ? 25.889 21.354 -12.288 1.00 44.16 418 PRO A O 1
ATOM 3153 N N . ALA A 1 419 ? 27.767 20.278 -11.667 1.00 46.22 419 ALA A N 1
ATOM 3154 C CA . ALA A 1 419 ? 27.826 20.832 -10.323 1.00 46.22 419 ALA A CA 1
ATOM 3155 C C . ALA A 1 419 ? 27.902 22.367 -10.390 1.00 46.22 419 ALA A C 1
ATOM 3157 O O . ALA A 1 419 ? 28.917 22.930 -10.793 1.00 46.22 419 ALA A O 1
ATOM 3158 N N . GLY A 1 420 ? 26.811 23.041 -10.025 1.00 49.72 420 GLY A N 1
ATOM 3159 C CA . GLY A 1 420 ? 26.822 24.479 -9.789 1.00 49.72 420 GLY A CA 1
ATOM 3160 C C . GLY A 1 420 ? 27.546 24.797 -8.472 1.00 49.72 420 GLY A C 1
ATOM 3161 O O . GLY A 1 420 ? 27.499 23.983 -7.542 1.00 49.72 420 GLY A O 1
ATOM 3162 N N . PRO A 1 421 ? 28.201 25.963 -8.352 1.00 36.81 421 PRO A N 1
ATOM 3163 C CA . PRO A 1 421 ? 28.798 26.384 -7.092 1.00 36.81 421 PRO A CA 1
ATOM 3164 C C . PRO A 1 421 ? 27.692 26.626 -6.051 1.00 36.81 421 PRO A C 1
ATOM 3166 O O . PRO A 1 421 ? 26.764 27.388 -6.303 1.00 36.81 421 PRO A O 1
ATOM 3169 N N . GLY A 1 422 ? 27.778 25.955 -4.895 1.00 50.75 422 GLY A N 1
ATOM 3170 C CA . GLY A 1 422 ? 26.842 26.114 -3.768 1.00 50.75 422 GLY A CA 1
ATOM 3171 C C . GLY A 1 422 ? 25.926 24.919 -3.470 1.00 50.75 422 GLY A C 1
ATOM 3172 O O . GLY A 1 422 ? 25.167 24.970 -2.505 1.00 50.75 422 GLY A O 1
ATOM 3173 N N . VAL A 1 423 ? 25.988 23.825 -4.241 1.00 52.03 423 VAL A N 1
ATOM 3174 C CA . VAL A 1 423 ? 25.188 22.620 -3.954 1.00 52.03 423 VAL A CA 1
ATOM 3175 C C . VAL A 1 423 ? 25.788 21.857 -2.767 1.00 52.03 423 VAL A C 1
ATOM 3177 O O . VAL A 1 423 ? 26.941 21.429 -2.814 1.00 52.03 423 VAL A O 1
ATOM 3180 N N . SER A 1 424 ? 24.986 21.682 -1.709 1.00 50.94 424 SER A N 1
ATOM 3181 C CA . SER A 1 424 ? 25.293 20.852 -0.534 1.00 50.94 424 SER A CA 1
ATOM 3182 C C . SER A 1 424 ? 25.907 19.511 -0.953 1.00 50.94 424 SER A C 1
ATOM 3184 O O . SER A 1 424 ? 25.368 18.815 -1.818 1.00 50.94 424 SER A O 1
ATOM 3186 N N . ARG A 1 425 ? 27.060 19.182 -0.356 1.00 52.72 425 ARG A N 1
ATOM 3187 C CA . ARG A 1 425 ? 27.891 18.007 -0.657 1.00 52.72 425 ARG A CA 1
ATOM 3188 C C . ARG A 1 425 ? 27.011 16.754 -0.579 1.00 52.72 425 ARG A C 1
ATOM 3190 O O . ARG A 1 425 ? 26.641 16.328 0.514 1.00 52.72 425 ARG A O 1
ATOM 3197 N N . GLN A 1 426 ? 26.620 16.192 -1.727 1.00 59.31 426 GLN A N 1
ATOM 3198 C CA . GLN A 1 426 ? 25.860 14.943 -1.729 1.00 59.31 426 GLN A CA 1
ATOM 3199 C C . GLN A 1 426 ? 26.688 13.875 -1.004 1.00 59.31 426 GLN A C 1
ATOM 3201 O O . GLN A 1 426 ? 27.900 13.809 -1.231 1.00 59.31 426 GLN A O 1
ATOM 3206 N N . PRO A 1 427 ? 26.074 13.077 -0.108 1.00 61.72 427 PRO A N 1
ATOM 3207 C CA . PRO A 1 427 ? 26.785 11.980 0.518 1.00 61.72 427 PRO A CA 1
ATOM 3208 C C . PRO A 1 427 ? 27.308 11.062 -0.581 1.00 61.72 427 PRO A C 1
ATOM 3210 O O . PRO A 1 427 ? 26.605 10.779 -1.554 1.00 61.72 427 PRO A O 1
ATOM 3213 N N . ASP A 1 428 ? 28.549 10.623 -0.417 1.00 79.06 428 ASP A N 1
ATOM 3214 C CA . ASP A 1 428 ? 29.169 9.678 -1.329 1.00 79.06 428 ASP A CA 1
ATOM 3215 C C . ASP A 1 428 ? 28.254 8.451 -1.542 1.00 79.06 428 ASP A C 1
ATOM 3217 O O . ASP A 1 428 ? 27.563 7.983 -0.624 1.00 79.06 428 ASP A O 1
ATOM 3221 N N . ARG A 1 429 ? 28.193 7.962 -2.786 1.00 83.06 429 ARG A N 1
ATOM 3222 C CA . ARG A 1 429 ? 27.285 6.881 -3.192 1.00 83.06 429 ARG A CA 1
ATOM 3223 C C . ARG A 1 429 ? 27.592 5.605 -2.413 1.00 83.06 429 ARG A C 1
ATOM 3225 O O . ARG A 1 429 ? 26.651 4.958 -1.957 1.00 83.06 429 ARG A O 1
ATOM 3232 N N . ALA A 1 430 ? 28.872 5.278 -2.214 1.00 85.19 430 ALA A N 1
ATOM 3233 C CA . ALA A 1 430 ? 29.272 4.106 -1.438 1.00 85.19 430 ALA A CA 1
ATOM 3234 C C . ALA A 1 430 ? 28.826 4.243 0.025 1.00 85.19 430 ALA A C 1
ATOM 3236 O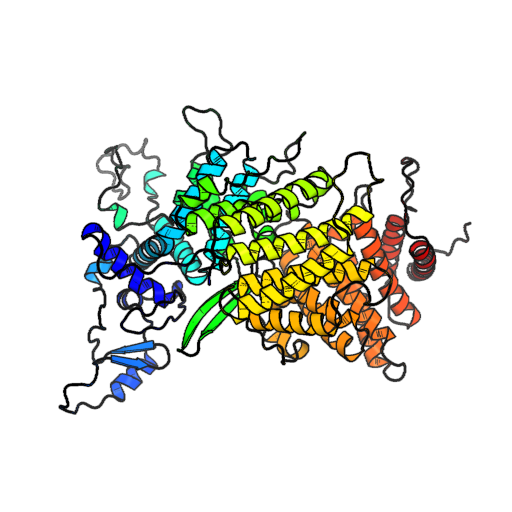 O . ALA A 1 430 ? 28.132 3.367 0.539 1.00 85.19 430 ALA A O 1
ATOM 3237 N N . THR A 1 431 ? 29.070 5.406 0.638 1.00 88.00 431 THR A N 1
ATOM 3238 C CA . THR A 1 431 ? 28.581 5.716 1.996 1.00 88.00 431 THR A CA 1
ATOM 3239 C C . THR A 1 431 ? 27.055 5.566 2.116 1.00 88.00 431 THR A C 1
ATOM 3241 O O . THR A 1 431 ? 26.538 5.042 3.105 1.00 88.00 431 THR A O 1
ATOM 3244 N N . SER A 1 432 ? 26.298 6.008 1.108 1.00 90.62 432 SER A N 1
ATOM 3245 C CA . SER A 1 432 ? 24.832 5.894 1.102 1.00 90.62 432 SER A CA 1
ATOM 3246 C C . SER A 1 432 ? 24.364 4.436 1.012 1.00 90.62 432 SER A C 1
ATOM 3248 O O . SER A 1 432 ? 23.430 4.042 1.714 1.00 90.62 432 SER A O 1
ATOM 3250 N N . VAL A 1 433 ? 25.030 3.621 0.190 1.00 91.19 433 VAL A N 1
ATOM 3251 C CA . VAL A 1 433 ? 24.758 2.181 0.049 1.00 91.19 433 VAL A CA 1
ATOM 3252 C C . VAL A 1 433 ? 25.092 1.413 1.327 1.00 91.19 433 VAL A C 1
ATOM 3254 O O . VAL A 1 433 ? 24.320 0.541 1.736 1.00 91.19 433 VAL A O 1
ATOM 3257 N N . GLU A 1 434 ? 26.199 1.747 1.987 1.00 91.38 434 GLU A N 1
ATOM 3258 C CA . GLU A 1 434 ? 26.580 1.164 3.276 1.00 91.38 434 GLU A CA 1
ATOM 3259 C C . GLU A 1 434 ? 25.540 1.468 4.356 1.00 91.38 434 GLU A C 1
ATOM 3261 O O . GLU A 1 434 ? 25.086 0.555 5.051 1.00 91.38 434 GLU A O 1
ATOM 3266 N N . ARG A 1 435 ? 25.083 2.725 4.445 1.00 93.19 435 ARG A N 1
ATOM 3267 C CA . ARG A 1 435 ? 24.011 3.130 5.370 1.00 93.19 435 ARG A CA 1
ATOM 3268 C C . ARG A 1 435 ? 22.705 2.391 5.094 1.00 93.19 435 ARG A C 1
ATOM 3270 O O . ARG A 1 435 ? 22.074 1.913 6.036 1.00 93.19 435 ARG A O 1
ATOM 3277 N N . LEU A 1 436 ? 22.307 2.253 3.827 1.00 95.44 436 LEU A N 1
ATOM 3278 C CA . LEU A 1 436 ? 21.113 1.485 3.470 1.00 95.44 436 LEU A CA 1
ATOM 3279 C C . LEU A 1 436 ? 21.271 0.004 3.829 1.00 95.44 436 LEU A C 1
ATOM 3281 O O . LEU A 1 436 ? 20.373 -0.577 4.426 1.00 95.44 436 LEU A O 1
ATOM 3285 N N . THR A 1 437 ? 22.428 -0.592 3.556 1.00 95.19 437 THR A N 1
ATOM 3286 C CA . THR A 1 437 ? 22.733 -1.983 3.919 1.00 95.19 437 THR A CA 1
ATOM 3287 C C . THR A 1 437 ? 22.668 -2.208 5.433 1.00 95.19 437 THR A C 1
ATOM 3289 O O . THR A 1 437 ? 22.073 -3.187 5.887 1.00 95.19 437 THR A O 1
ATOM 3292 N N . ALA A 1 438 ? 23.246 -1.305 6.229 1.00 95.12 438 ALA A N 1
ATOM 3293 C CA . ALA A 1 438 ? 23.158 -1.351 7.687 1.00 95.12 438 ALA A CA 1
ATOM 3294 C C . ALA A 1 438 ? 21.704 -1.213 8.162 1.00 95.12 438 ALA A C 1
ATOM 3296 O O . ALA A 1 438 ? 21.244 -1.994 8.994 1.00 95.12 438 ALA A O 1
ATOM 3297 N N . SER A 1 439 ? 20.954 -0.287 7.562 1.00 96.31 439 SER A N 1
ATOM 3298 C CA . SER A 1 439 ? 19.538 -0.092 7.853 1.00 96.31 439 SER A CA 1
ATOM 3299 C C . SER A 1 439 ? 18.690 -1.333 7.545 1.00 96.31 439 SER A C 1
ATOM 3301 O O . SER A 1 439 ? 17.872 -1.719 8.373 1.00 96.31 439 SER A O 1
ATOM 3303 N N . GLN A 1 440 ? 18.922 -2.025 6.424 1.00 97.12 440 GLN A N 1
ATOM 3304 C CA . GLN A 1 440 ? 18.217 -3.270 6.090 1.00 97.12 440 GLN A CA 1
ATOM 3305 C C . GLN A 1 440 ? 18.447 -4.363 7.145 1.00 97.12 440 GLN A C 1
ATOM 3307 O O . GLN A 1 440 ? 17.507 -5.049 7.542 1.00 97.12 440 GLN A O 1
ATOM 3312 N N . ARG A 1 441 ? 19.678 -4.498 7.664 1.00 96.56 441 ARG A N 1
ATOM 3313 C CA . ARG A 1 441 ? 19.967 -5.423 8.778 1.00 96.56 441 ARG A CA 1
ATOM 3314 C C . ARG A 1 441 ? 19.220 -5.025 10.049 1.00 96.56 441 ARG A C 1
ATOM 3316 O O . ARG A 1 441 ? 18.637 -5.894 10.693 1.00 96.56 441 ARG A O 1
ATOM 3323 N N . GLN A 1 442 ? 19.203 -3.733 10.374 1.00 96.25 442 GLN A N 1
ATOM 3324 C CA . GLN A 1 442 ? 18.487 -3.222 11.541 1.00 96.25 442 GLN A CA 1
ATOM 3325 C C . GLN A 1 442 ? 16.979 -3.463 11.434 1.00 96.25 442 GLN A C 1
ATOM 3327 O O . GLN A 1 442 ? 16.368 -3.884 12.407 1.00 96.25 442 GLN A O 1
ATOM 3332 N N . VAL A 1 443 ? 16.379 -3.267 10.256 1.00 97.25 443 VAL A N 1
ATOM 3333 C CA . VAL A 1 443 ? 14.952 -3.545 10.024 1.00 97.25 443 VAL A CA 1
ATOM 3334 C C . VAL A 1 443 ? 14.633 -5.018 10.283 1.00 97.25 443 VAL A C 1
ATOM 3336 O O . VAL A 1 443 ? 13.667 -5.308 10.985 1.00 97.25 443 VAL A O 1
ATOM 3339 N N . VAL A 1 444 ? 15.458 -5.949 9.783 1.00 97.31 444 VAL A N 1
ATOM 3340 C CA . VAL A 1 444 ? 15.291 -7.385 10.079 1.00 97.31 444 VAL A CA 1
ATOM 3341 C C . VAL A 1 444 ? 15.413 -7.657 11.580 1.00 97.31 444 VAL A C 1
ATOM 3343 O O . VAL A 1 444 ? 14.591 -8.389 12.128 1.00 97.31 444 VAL A O 1
ATOM 3346 N N . ALA A 1 445 ? 16.407 -7.070 12.252 1.00 96.62 445 ALA A N 1
ATOM 3347 C CA . ALA A 1 445 ? 16.615 -7.255 13.687 1.00 96.62 445 ALA A CA 1
ATOM 3348 C C . ALA A 1 445 ? 15.433 -6.722 14.517 1.00 96.62 445 ALA A C 1
ATOM 3350 O O . ALA A 1 445 ? 14.883 -7.456 15.333 1.00 96.62 445 ALA A O 1
ATOM 3351 N N . SER A 1 446 ? 14.988 -5.488 14.263 1.00 95.75 446 SER A N 1
ATOM 3352 C CA . SER A 1 446 ? 13.857 -4.864 14.960 1.00 95.75 446 SER A CA 1
ATOM 3353 C C . SER A 1 446 ? 12.535 -5.584 14.695 1.00 95.75 446 SER A C 1
ATOM 3355 O O . SER A 1 446 ? 11.719 -5.713 15.605 1.00 95.75 446 SER A O 1
ATOM 3357 N N . TRP A 1 447 ? 12.314 -6.097 13.483 1.00 95.88 447 TRP A N 1
ATOM 3358 C CA . TRP A 1 447 ? 11.143 -6.926 13.191 1.00 95.88 447 TRP A CA 1
ATOM 3359 C C . TRP A 1 447 ? 11.167 -8.243 13.973 1.00 95.88 447 TRP A C 1
ATOM 3361 O O . TRP A 1 447 ? 10.201 -8.560 14.665 1.00 95.88 447 TRP A O 1
ATOM 3371 N N . ARG A 1 448 ? 12.286 -8.977 13.939 1.00 95.25 448 ARG A N 1
ATOM 3372 C CA . ARG A 1 448 ? 12.437 -10.246 14.675 1.00 95.25 448 ARG A CA 1
ATOM 3373 C C . ARG A 1 448 ? 12.374 -10.070 16.192 1.00 95.25 448 ARG A C 1
ATOM 3375 O O . ARG A 1 448 ? 11.918 -10.970 16.883 1.00 95.25 448 ARG A O 1
ATOM 3382 N N . ALA A 1 449 ? 12.783 -8.910 16.701 1.00 94.25 449 ALA A N 1
ATOM 3383 C CA . ALA A 1 449 ? 12.642 -8.532 18.105 1.00 94.25 449 ALA A CA 1
ATOM 3384 C C . ALA A 1 449 ? 11.224 -8.045 18.476 1.00 94.25 449 ALA A C 1
ATOM 3386 O O . ALA A 1 449 ? 10.999 -7.623 19.607 1.00 94.25 449 ALA A O 1
ATOM 3387 N N . GLY A 1 450 ? 10.272 -8.030 17.535 1.00 91.62 450 GLY A N 1
ATOM 3388 C CA . GLY A 1 450 ? 8.906 -7.559 17.774 1.00 91.62 450 GLY A CA 1
ATOM 3389 C C . GLY A 1 450 ? 8.779 -6.042 17.960 1.00 91.62 450 GLY A C 1
ATOM 3390 O O . GLY A 1 450 ? 7.711 -5.562 18.342 1.00 91.62 450 GLY A O 1
ATOM 3391 N N . GLN A 1 451 ? 9.823 -5.262 17.670 1.00 93.19 451 GLN A N 1
ATOM 3392 C CA . GLN A 1 451 ? 9.815 -3.796 17.754 1.00 93.19 451 GLN A CA 1
ATOM 3393 C C . GLN A 1 451 ? 9.130 -3.171 16.536 1.00 93.19 451 GLN A C 1
ATOM 3395 O O . GLN A 1 451 ? 8.379 -2.212 16.675 1.00 93.19 451 GLN A O 1
ATOM 3400 N N . LEU A 1 452 ? 9.285 -3.772 15.356 1.00 93.75 452 LEU A N 1
ATOM 3401 C CA . LEU A 1 452 ? 8.650 -3.323 14.116 1.00 93.75 452 LEU A CA 1
ATOM 3402 C C . LEU A 1 452 ? 7.578 -4.320 13.666 1.00 93.75 452 LEU A C 1
ATOM 3404 O O . LEU A 1 452 ? 7.801 -5.529 13.724 1.00 93.75 452 LEU A O 1
ATOM 3408 N N . ASP A 1 453 ? 6.413 -3.837 13.233 1.00 92.75 453 ASP A N 1
ATOM 3409 C CA . ASP A 1 453 ? 5.377 -4.721 12.700 1.00 92.75 453 ASP A CA 1
ATOM 3410 C C . ASP A 1 453 ? 5.779 -5.329 11.335 1.00 92.75 453 ASP A C 1
ATOM 3412 O O . ASP A 1 453 ? 6.557 -4.725 10.583 1.00 92.75 453 ASP A O 1
ATOM 3416 N N . PRO A 1 454 ? 5.250 -6.517 10.985 1.00 93.88 454 PRO A N 1
ATOM 3417 C CA . PRO A 1 454 ? 5.587 -7.196 9.733 1.00 93.88 454 PRO A CA 1
ATOM 3418 C C . PRO A 1 454 ? 5.300 -6.363 8.471 1.00 93.88 454 PRO A C 1
ATOM 3420 O O . PRO A 1 454 ? 6.049 -6.429 7.495 1.00 93.88 454 PRO A O 1
ATOM 3423 N N . GLY A 1 455 ? 4.251 -5.535 8.483 1.00 94.38 455 GLY A N 1
ATOM 3424 C CA . GLY A 1 455 ? 3.881 -4.672 7.362 1.00 94.38 455 GLY A CA 1
ATOM 3425 C C . GLY A 1 455 ? 4.878 -3.545 7.108 1.00 94.38 455 GLY A C 1
ATOM 3426 O O . GLY A 1 455 ? 5.256 -3.294 5.959 1.00 94.38 455 GLY A O 1
ATOM 3427 N N . ALA A 1 456 ? 5.333 -2.870 8.163 1.00 94.38 456 ALA A N 1
ATOM 3428 C CA . ALA A 1 456 ? 6.391 -1.868 8.094 1.00 94.38 456 ALA A CA 1
ATOM 3429 C C . ALA A 1 456 ? 7.745 -2.479 7.711 1.00 94.38 456 ALA A C 1
ATOM 3431 O O . ALA A 1 456 ? 8.441 -1.918 6.861 1.00 94.38 456 ALA A O 1
ATOM 3432 N N . ALA A 1 457 ? 8.080 -3.654 8.252 1.00 96.44 457 ALA A N 1
ATOM 3433 C CA . ALA A 1 457 ? 9.293 -4.381 7.890 1.00 96.44 457 ALA A CA 1
ATOM 3434 C C . ALA A 1 457 ? 9.309 -4.748 6.399 1.00 96.44 457 ALA A C 1
ATOM 3436 O O . ALA A 1 457 ? 10.235 -4.374 5.680 1.00 96.44 457 ALA A O 1
ATOM 3437 N N . ALA A 1 458 ? 8.248 -5.394 5.901 1.00 95.69 458 ALA A N 1
ATOM 3438 C CA . ALA A 1 458 ? 8.129 -5.769 4.494 1.00 95.69 458 ALA A CA 1
ATOM 3439 C C . ALA A 1 458 ? 8.219 -4.553 3.557 1.00 95.69 458 ALA A C 1
ATOM 3441 O O . ALA A 1 458 ? 8.849 -4.635 2.504 1.00 95.69 458 ALA A O 1
ATOM 3442 N N . TYR A 1 459 ? 7.628 -3.417 3.943 1.00 94.88 459 TYR A N 1
ATOM 3443 C CA . TYR A 1 459 ? 7.704 -2.174 3.178 1.00 94.88 459 TYR A CA 1
ATOM 3444 C C . TYR A 1 459 ? 9.138 -1.625 3.084 1.00 94.88 459 TYR A C 1
ATOM 3446 O O . TYR A 1 459 ? 9.623 -1.376 1.979 1.00 94.88 459 TYR A O 1
ATOM 3454 N N . LEU A 1 460 ? 9.824 -1.460 4.221 1.00 96.44 460 LEU A N 1
ATOM 3455 C CA . LEU A 1 460 ? 11.185 -0.911 4.273 1.00 96.44 460 LEU A CA 1
ATOM 3456 C C . LEU A 1 460 ? 12.205 -1.823 3.588 1.00 96.44 460 LEU A C 1
ATOM 3458 O O . LEU A 1 460 ? 13.110 -1.340 2.901 1.00 96.44 460 LEU A O 1
ATOM 3462 N N . LEU A 1 461 ? 12.056 -3.137 3.763 1.00 96.69 461 LEU A N 1
ATOM 3463 C CA . LEU A 1 461 ? 12.922 -4.109 3.111 1.00 96.69 461 LEU A CA 1
ATOM 3464 C C . LEU A 1 461 ? 12.729 -4.090 1.591 1.00 96.69 461 LEU A C 1
ATOM 3466 O O . LEU A 1 461 ? 13.697 -4.086 0.833 1.00 96.69 461 LEU A O 1
ATOM 3470 N N . GLU A 1 462 ? 11.480 -4.008 1.124 1.00 94.38 462 GLU A N 1
ATOM 3471 C CA . GLU A 1 462 ? 11.180 -3.966 -0.306 1.00 94.38 462 GLU A CA 1
ATOM 3472 C C . GLU A 1 462 ? 11.765 -2.715 -0.977 1.00 94.38 462 GLU A C 1
ATOM 3474 O O . GLU A 1 462 ? 12.462 -2.840 -1.985 1.00 94.38 462 GLU A O 1
ATOM 3479 N N . ILE A 1 463 ? 11.533 -1.514 -0.433 1.00 93.81 463 ILE A N 1
ATOM 3480 C CA . ILE A 1 463 ? 12.061 -0.279 -1.044 1.00 93.81 463 ILE A CA 1
ATOM 3481 C C . ILE A 1 463 ? 13.593 -0.218 -0.989 1.00 93.81 463 ILE A C 1
ATOM 3483 O O . ILE A 1 463 ? 14.220 0.263 -1.934 1.00 93.81 463 ILE A O 1
ATOM 3487 N N . GLY A 1 464 ? 14.205 -0.737 0.081 1.00 94.62 464 GLY A N 1
ATOM 3488 C CA . GLY A 1 464 ? 15.657 -0.778 0.220 1.00 94.62 464 GLY A CA 1
ATOM 3489 C C . GLY A 1 464 ? 16.305 -1.750 -0.759 1.00 94.62 464 GLY A C 1
ATOM 3490 O O . GLY A 1 464 ? 17.241 -1.372 -1.459 1.00 94.62 464 GLY A O 1
ATOM 3491 N N . ASN A 1 465 ? 15.760 -2.962 -0.891 1.00 92.75 465 ASN A N 1
ATOM 3492 C CA . ASN A 1 465 ? 16.236 -3.937 -1.871 1.00 92.75 465 ASN A CA 1
ATOM 3493 C C . ASN A 1 465 ? 16.129 -3.408 -3.302 1.00 92.75 465 ASN A C 1
ATOM 3495 O O . ASN A 1 465 ? 17.058 -3.586 -4.086 1.00 92.75 465 ASN A O 1
ATOM 3499 N N . VAL A 1 466 ? 15.031 -2.727 -3.645 1.00 90.19 466 VAL A N 1
ATOM 3500 C CA . VAL A 1 466 ? 14.877 -2.102 -4.966 1.00 90.19 466 VAL A CA 1
ATOM 3501 C C . VAL A 1 466 ? 15.940 -1.030 -5.198 1.00 90.19 466 VAL A C 1
ATOM 3503 O O . VAL A 1 466 ? 16.591 -1.050 -6.236 1.00 90.19 466 VAL A O 1
ATOM 3506 N N . ALA A 1 467 ? 16.183 -0.147 -4.227 1.00 90.75 467 ALA A N 1
ATOM 3507 C CA . ALA A 1 467 ? 17.210 0.885 -4.360 1.00 90.75 467 ALA A CA 1
ATOM 3508 C C . ALA A 1 467 ? 18.626 0.299 -4.517 1.00 90.75 467 ALA A C 1
ATOM 3510 O O . ALA A 1 467 ? 19.421 0.814 -5.302 1.00 90.75 467 ALA A O 1
ATOM 3511 N N . LEU A 1 468 ? 18.942 -0.794 -3.816 1.00 89.88 468 LEU A N 1
ATOM 3512 C CA . LEU A 1 468 ? 20.223 -1.493 -3.962 1.00 89.88 468 LEU A CA 1
ATOM 3513 C C . LEU A 1 468 ? 20.366 -2.175 -5.331 1.00 89.88 468 LEU A C 1
ATOM 3515 O O . LEU A 1 468 ? 21.454 -2.161 -5.907 1.00 89.88 468 LEU A O 1
ATOM 3519 N N . LEU A 1 469 ? 19.281 -2.735 -5.874 1.00 86.38 469 LEU A N 1
ATOM 3520 C CA . LEU A 1 469 ? 19.265 -3.304 -7.226 1.00 86.38 469 LEU A CA 1
ATOM 3521 C C . LEU A 1 469 ? 19.445 -2.228 -8.300 1.00 86.38 469 LEU A C 1
ATOM 3523 O O . LEU A 1 469 ? 20.223 -2.434 -9.229 1.00 86.38 469 LEU A O 1
ATOM 3527 N N . ASP A 1 470 ? 18.784 -1.080 -8.149 1.00 83.75 470 ASP A N 1
ATOM 3528 C CA . ASP A 1 470 ? 18.932 0.059 -9.061 1.00 83.75 470 ASP A CA 1
ATOM 3529 C C . ASP A 1 470 ? 20.386 0.563 -9.070 1.00 83.75 470 ASP A C 1
ATOM 3531 O O . ASP A 1 470 ? 20.965 0.798 -10.131 1.00 83.75 470 ASP A O 1
ATOM 3535 N N . VAL A 1 471 ? 21.020 0.652 -7.893 1.00 84.06 471 VAL A N 1
ATOM 3536 C CA . VAL A 1 471 ? 22.448 0.984 -7.783 1.00 84.06 471 VAL A CA 1
ATOM 3537 C C . VAL A 1 471 ? 23.320 -0.033 -8.513 1.00 84.06 471 VAL A C 1
ATOM 3539 O O . VAL A 1 471 ? 24.240 0.379 -9.216 1.00 84.06 471 VAL A O 1
ATOM 3542 N N . ALA A 1 472 ? 23.068 -1.331 -8.341 1.00 79.69 472 ALA A N 1
ATOM 3543 C CA . ALA A 1 472 ? 23.860 -2.370 -8.993 1.00 79.69 472 ALA A CA 1
ATOM 3544 C C . ALA A 1 472 ? 23.717 -2.313 -10.524 1.00 79.69 472 ALA A C 1
ATOM 3546 O O . ALA A 1 472 ? 24.710 -2.423 -11.235 1.00 79.69 472 ALA A O 1
ATOM 3547 N N . ALA A 1 473 ? 22.506 -2.064 -11.033 1.00 77.12 473 ALA A N 1
ATOM 3548 C CA . ALA A 1 473 ? 22.253 -1.932 -12.467 1.00 77.12 473 ALA A CA 1
ATOM 3549 C C . ALA A 1 473 ? 22.955 -0.710 -13.091 1.00 77.12 473 ALA A C 1
ATOM 3551 O O . ALA A 1 473 ? 23.416 -0.777 -14.229 1.00 77.12 473 ALA A O 1
ATOM 3552 N N . ASP A 1 474 ? 23.061 0.397 -12.351 1.00 72.56 474 ASP A N 1
ATOM 3553 C CA . ASP A 1 474 ? 23.708 1.628 -12.817 1.00 72.56 474 ASP A CA 1
ATOM 3554 C C . ASP A 1 474 ? 25.248 1.567 -12.803 1.00 72.56 474 ASP A C 1
ATOM 3556 O O . ASP A 1 474 ? 25.886 2.416 -13.422 1.00 72.56 474 ASP A O 1
ATOM 3560 N N . ALA A 1 475 ? 25.860 0.635 -12.062 1.00 65.19 475 ALA A N 1
ATOM 3561 C CA . ALA A 1 475 ? 27.316 0.565 -11.919 1.00 65.19 475 ALA A CA 1
ATOM 3562 C C . ALA A 1 475 ? 28.026 -0.072 -13.128 1.00 65.19 475 ALA A C 1
ATOM 3564 O O . ALA A 1 475 ? 29.215 0.168 -13.297 1.00 65.19 475 ALA A O 1
ATOM 3565 N N . GLY A 1 476 ? 27.328 -0.843 -13.974 1.00 57.69 476 GLY A N 1
ATOM 3566 C CA . GLY A 1 476 ? 27.894 -1.509 -15.163 1.00 57.69 476 GLY A CA 1
ATOM 3567 C C . GLY A 1 476 ? 28.882 -2.646 -14.857 1.00 57.69 476 GLY A C 1
ATOM 3568 O O . GLY A 1 476 ? 28.923 -3.633 -15.588 1.00 57.69 476 GLY A O 1
ATOM 3569 N N . ASP A 1 477 ? 29.610 -2.543 -13.751 1.00 42.12 477 ASP A N 1
ATOM 3570 C CA . ASP A 1 477 ? 30.401 -3.600 -13.146 1.00 42.12 477 ASP A CA 1
ATOM 3571 C C . ASP A 1 477 ? 29.494 -4.569 -12.377 1.00 42.12 477 ASP A C 1
ATOM 3573 O O . ASP A 1 477 ? 28.437 -4.191 -11.866 1.00 42.12 477 ASP A O 1
ATOM 3577 N N . GLY A 1 478 ? 29.902 -5.840 -12.296 1.00 48.88 478 GLY A N 1
ATOM 3578 C CA . GLY A 1 478 ? 29.242 -6.874 -11.491 1.00 48.88 478 GLY A CA 1
ATOM 3579 C C . GLY A 1 478 ? 29.109 -6.502 -9.997 1.00 48.88 478 GLY A C 1
ATOM 3580 O O . GLY A 1 478 ? 29.326 -5.359 -9.619 1.00 48.88 478 GLY A O 1
ATOM 3581 N N . PRO A 1 479 ? 28.761 -7.440 -9.094 1.00 43.19 479 PRO A N 1
ATOM 3582 C CA . PRO A 1 479 ? 28.205 -7.176 -7.748 1.00 43.19 479 PRO A CA 1
ATOM 3583 C C . PRO A 1 479 ? 29.096 -6.432 -6.710 1.00 43.19 479 PRO A C 1
ATOM 3585 O O . PRO A 1 479 ? 28.874 -6.566 -5.510 1.00 43.19 479 PRO A O 1
ATOM 3588 N N . ALA A 1 480 ? 30.084 -5.637 -7.120 1.00 41.50 480 ALA A N 1
ATOM 3589 C CA . ALA A 1 480 ? 31.114 -5.017 -6.293 1.00 41.50 480 ALA A CA 1
ATOM 3590 C C . ALA A 1 480 ? 30.733 -3.685 -5.608 1.00 41.50 480 ALA A C 1
ATOM 3592 O O . ALA A 1 480 ? 31.514 -3.203 -4.797 1.00 41.50 480 ALA A O 1
ATOM 3593 N N . ALA A 1 481 ? 29.557 -3.097 -5.856 1.00 52.66 481 ALA A N 1
ATOM 3594 C CA . ALA A 1 481 ? 29.169 -1.815 -5.238 1.00 52.66 481 ALA A CA 1
ATOM 3595 C C . ALA A 1 481 ? 27.929 -1.886 -4.325 1.00 52.66 481 ALA A C 1
ATOM 3597 O O . ALA A 1 481 ? 27.398 -0.847 -3.939 1.00 52.66 481 ALA A O 1
ATOM 3598 N N . GLY A 1 482 ? 27.438 -3.086 -3.992 1.00 60.66 482 GLY A N 1
ATOM 3599 C CA . GLY A 1 482 ? 26.197 -3.282 -3.236 1.00 60.66 482 GLY A CA 1
ATOM 3600 C C . GLY A 1 482 ? 26.255 -4.431 -2.232 1.00 60.66 482 GLY A C 1
ATOM 3601 O O . GLY A 1 482 ? 27.269 -5.109 -2.077 1.00 60.66 482 GLY A O 1
ATOM 3602 N N . ALA A 1 483 ? 25.140 -4.667 -1.540 1.00 71.62 483 ALA A N 1
ATOM 3603 C CA . ALA A 1 483 ? 24.998 -5.827 -0.672 1.00 71.62 483 ALA A CA 1
ATOM 3604 C C . ALA A 1 483 ? 25.235 -7.123 -1.467 1.00 71.62 483 ALA A C 1
ATOM 3606 O O . ALA A 1 483 ? 24.592 -7.358 -2.490 1.00 71.62 483 ALA A O 1
ATOM 3607 N N . GLY A 1 484 ? 26.156 -7.971 -0.996 1.00 81.75 484 GLY A N 1
ATOM 3608 C CA . GLY A 1 484 ? 26.509 -9.203 -1.701 1.00 81.75 484 GLY A CA 1
ATOM 3609 C C . GLY A 1 484 ? 25.297 -10.126 -1.933 1.00 81.75 484 GLY A C 1
ATOM 3610 O O . GLY A 1 484 ? 24.321 -10.070 -1.176 1.00 81.75 484 GLY A O 1
ATOM 3611 N N . PRO A 1 485 ? 25.345 -11.045 -2.920 1.00 84.44 485 PRO A N 1
ATOM 3612 C CA . PRO A 1 485 ? 24.208 -11.903 -3.277 1.00 84.44 485 PRO A CA 1
ATOM 3613 C C . PRO A 1 485 ? 23.599 -12.686 -2.103 1.00 84.44 485 PRO A C 1
ATOM 3615 O O . PRO A 1 485 ? 22.398 -12.952 -2.093 1.00 84.44 485 PRO A O 1
ATOM 3618 N N . ALA A 1 486 ? 24.409 -13.052 -1.104 1.00 88.75 486 ALA A N 1
ATOM 3619 C CA . ALA A 1 486 ? 23.945 -13.719 0.112 1.00 88.75 486 ALA A CA 1
ATOM 3620 C C . ALA A 1 486 ? 23.074 -12.812 1.002 1.00 88.75 486 ALA A C 1
ATOM 3622 O O . ALA A 1 486 ? 22.052 -13.269 1.512 1.00 88.75 486 ALA A O 1
ATOM 3623 N N . ALA A 1 487 ? 23.433 -11.533 1.144 1.00 90.69 487 ALA A N 1
ATOM 3624 C CA . ALA A 1 487 ? 22.641 -10.563 1.898 1.00 90.69 487 ALA A CA 1
ATOM 3625 C C . ALA A 1 487 ? 21.294 -10.307 1.209 1.00 90.69 487 ALA A C 1
ATOM 3627 O O . ALA A 1 487 ? 20.255 -10.405 1.854 1.00 90.69 487 ALA A O 1
ATOM 3628 N N . MET A 1 488 ? 21.300 -10.115 -0.117 1.00 90.44 488 MET A N 1
ATOM 3629 C CA . MET A 1 488 ? 20.064 -9.965 -0.895 1.00 90.44 488 MET A CA 1
ATOM 3630 C C . MET A 1 488 ? 19.144 -11.188 -0.768 1.00 90.44 488 MET A C 1
ATOM 3632 O O . MET A 1 488 ? 17.942 -11.020 -0.581 1.00 90.44 488 MET A O 1
ATOM 3636 N N . ARG A 1 489 ? 19.687 -12.419 -0.805 1.00 92.12 489 ARG A N 1
ATOM 3637 C CA . ARG A 1 489 ? 18.903 -13.646 -0.539 1.00 92.12 489 ARG A CA 1
ATOM 3638 C C . ARG A 1 489 ? 18.244 -13.618 0.840 1.00 92.12 489 ARG A C 1
ATOM 3640 O O . ARG A 1 489 ? 17.057 -13.918 0.951 1.00 92.12 489 ARG A O 1
ATOM 3647 N N . SER A 1 490 ? 19.009 -13.262 1.870 1.00 94.19 490 SER A N 1
ATOM 3648 C CA . SER A 1 490 ? 18.518 -13.187 3.249 1.00 94.19 490 SER A CA 1
ATOM 3649 C C . SER A 1 490 ? 17.391 -12.160 3.392 1.00 94.19 490 SER A C 1
ATOM 3651 O O . SER A 1 490 ? 16.343 -12.467 3.953 1.00 94.19 490 SER A O 1
ATOM 3653 N N . TRP A 1 491 ? 17.538 -10.970 2.802 1.00 95.31 491 TRP A N 1
ATOM 3654 C CA . TRP A 1 491 ? 16.501 -9.939 2.866 1.00 95.31 491 TRP A CA 1
ATOM 3655 C C . TRP A 1 491 ? 15.256 -10.275 2.052 1.00 95.31 491 TRP A C 1
ATOM 3657 O O . TRP A 1 491 ? 14.156 -9.982 2.502 1.00 95.31 491 TRP A O 1
ATOM 3667 N N . TRP A 1 492 ? 15.383 -10.922 0.889 1.00 94.31 492 TRP A N 1
ATOM 3668 C CA . TRP A 1 492 ? 14.207 -11.429 0.174 1.00 94.31 492 TRP A CA 1
ATOM 3669 C C . TRP A 1 492 ? 13.461 -12.492 0.973 1.00 94.31 492 TRP A C 1
ATOM 3671 O O . TRP A 1 492 ? 12.235 -12.459 1.006 1.00 94.31 492 TRP A O 1
ATOM 3681 N N . SER A 1 493 ? 14.185 -13.375 1.662 1.00 95.25 493 SER A N 1
ATOM 3682 C CA . SER A 1 493 ? 13.578 -14.359 2.567 1.00 95.25 493 SER A CA 1
ATOM 3683 C C . SER A 1 493 ? 12.827 -13.653 3.699 1.00 95.25 493 SER A C 1
ATOM 3685 O O . SER A 1 493 ? 11.650 -13.924 3.911 1.00 95.25 493 SER A O 1
ATOM 3687 N N . ALA A 1 494 ? 13.446 -12.642 4.319 1.00 96.56 494 ALA A N 1
ATOM 3688 C CA . ALA A 1 494 ? 12.808 -11.825 5.349 1.00 96.56 494 ALA A CA 1
ATOM 3689 C C . ALA A 1 494 ? 11.571 -11.057 4.839 1.00 96.56 494 ALA A C 1
ATOM 3691 O O . ALA A 1 494 ? 10.593 -10.943 5.568 1.00 96.56 494 ALA A O 1
ATOM 3692 N N . ILE A 1 495 ? 11.566 -10.555 3.595 1.00 95.38 495 ILE A N 1
ATOM 3693 C CA . ILE A 1 495 ? 10.380 -9.915 2.988 1.00 95.38 495 ILE A CA 1
ATOM 3694 C C . ILE A 1 495 ? 9.229 -10.912 2.851 1.00 95.38 495 ILE A C 1
ATOM 3696 O O . ILE A 1 495 ? 8.084 -10.557 3.131 1.00 95.38 495 ILE A O 1
ATOM 3700 N N . LEU A 1 496 ? 9.513 -12.128 2.377 1.00 94.69 496 LEU A N 1
ATOM 3701 C CA . LEU A 1 496 ? 8.499 -13.169 2.198 1.00 94.69 496 LEU A CA 1
ATOM 3702 C C . LEU A 1 496 ? 7.927 -13.593 3.553 1.00 94.69 496 LEU A C 1
ATOM 3704 O O . LEU A 1 496 ? 6.712 -13.534 3.734 1.00 94.69 496 LEU A O 1
ATOM 3708 N N . GLU A 1 497 ? 8.793 -13.883 4.523 1.00 95.06 497 GLU A N 1
ATOM 3709 C CA . GLU A 1 497 ? 8.400 -14.258 5.885 1.00 95.06 497 GLU A CA 1
ATOM 3710 C C . GLU A 1 497 ? 7.587 -13.148 6.564 1.00 95.06 497 GLU A C 1
ATOM 3712 O O . GLU A 1 497 ? 6.524 -13.410 7.125 1.00 95.06 497 GLU A O 1
ATOM 3717 N N . ALA A 1 498 ? 8.017 -11.886 6.443 1.00 93.94 498 ALA A N 1
ATOM 3718 C CA . ALA A 1 498 ? 7.270 -10.744 6.967 1.00 93.94 498 ALA A CA 1
ATOM 3719 C C . ALA A 1 498 ? 5.879 -10.611 6.327 1.00 93.94 498 ALA A C 1
ATOM 3721 O O . ALA A 1 498 ? 4.973 -10.090 6.965 1.00 93.94 498 ALA A O 1
ATOM 3722 N N . ARG A 1 499 ? 5.673 -11.114 5.103 1.00 92.62 499 ARG A N 1
ATOM 3723 C CA . ARG A 1 499 ? 4.371 -11.163 4.407 1.00 92.62 499 ARG A CA 1
ATOM 3724 C C . ARG A 1 499 ? 3.581 -12.453 4.666 1.00 92.62 499 ARG A C 1
ATOM 3726 O O . ARG A 1 499 ? 2.587 -12.693 3.978 1.00 92.62 499 ARG A O 1
ATOM 3733 N N . GLY A 1 500 ? 4.027 -13.289 5.606 1.00 89.94 500 GLY A N 1
ATOM 3734 C CA . GLY A 1 500 ? 3.407 -14.580 5.909 1.00 89.94 500 GLY A CA 1
ATOM 3735 C C . GLY A 1 500 ? 3.581 -15.623 4.801 1.00 89.94 500 GLY A C 1
ATOM 3736 O O . GLY A 1 500 ? 2.766 -16.533 4.689 1.00 89.94 500 GLY A O 1
ATOM 3737 N N . ILE A 1 501 ? 4.598 -15.472 3.950 1.00 91.69 501 ILE A N 1
ATOM 3738 C CA . ILE A 1 501 ? 4.937 -16.423 2.889 1.00 91.69 501 ILE A CA 1
ATOM 3739 C C . ILE A 1 501 ? 6.174 -17.198 3.337 1.00 91.69 501 ILE A C 1
ATOM 3741 O O . ILE A 1 501 ? 7.204 -16.597 3.637 1.00 91.69 501 ILE A O 1
ATOM 3745 N N . ASP A 1 502 ? 6.083 -18.526 3.356 1.00 89.31 502 ASP A N 1
ATOM 3746 C CA . ASP A 1 502 ? 7.233 -19.380 3.651 1.00 89.31 502 ASP A CA 1
ATOM 3747 C C . ASP A 1 502 ? 8.334 -19.163 2.597 1.00 89.31 502 ASP A C 1
ATOM 3749 O O . ASP A 1 502 ? 8.124 -19.356 1.395 1.00 89.31 502 ASP A O 1
ATOM 3753 N N . SER A 1 503 ? 9.510 -18.724 3.051 1.00 88.31 503 SER A N 1
ATOM 3754 C CA . SER A 1 503 ? 10.657 -18.413 2.199 1.00 88.31 503 SER A CA 1
ATOM 3755 C C . SER A 1 503 ? 11.318 -19.660 1.597 1.00 88.31 503 SER A C 1
ATOM 3757 O O . SER A 1 503 ? 12.049 -19.534 0.610 1.00 88.31 503 SER A O 1
ATOM 3759 N N . ALA A 1 504 ? 11.050 -20.852 2.146 1.00 88.38 504 ALA A N 1
ATOM 3760 C CA . ALA A 1 504 ? 11.560 -22.129 1.650 1.00 88.38 504 ALA A CA 1
ATOM 3761 C C . ALA A 1 504 ? 10.708 -22.732 0.519 1.00 88.38 504 ALA A C 1
ATOM 3763 O O . ALA A 1 504 ? 11.168 -23.633 -0.187 1.00 88.38 504 ALA A O 1
ATOM 3764 N N . VAL A 1 505 ? 9.481 -22.243 0.332 1.00 87.19 505 VAL A N 1
ATOM 3765 C CA . VAL A 1 505 ? 8.554 -22.748 -0.684 1.00 87.19 505 VAL A CA 1
ATOM 3766 C C . VAL A 1 505 ? 8.989 -22.330 -2.090 1.00 87.19 505 VAL A C 1
ATOM 3768 O O . VAL A 1 505 ? 9.455 -21.212 -2.323 1.00 87.19 505 VAL A O 1
ATOM 3771 N N . ASP A 1 506 ? 8.793 -23.222 -3.066 1.00 87.81 506 ASP A N 1
ATOM 3772 C CA . ASP A 1 506 ? 8.952 -22.877 -4.479 1.00 87.81 506 ASP A CA 1
ATOM 3773 C C . ASP A 1 506 ? 7.843 -21.912 -4.918 1.00 87.81 506 ASP A C 1
ATOM 3775 O O . ASP A 1 506 ? 6.731 -22.310 -5.271 1.00 87.81 506 ASP A O 1
ATOM 3779 N N . LEU A 1 507 ? 8.158 -20.615 -4.910 1.00 87.31 507 LEU A N 1
ATOM 3780 C CA . LEU A 1 507 ? 7.222 -19.558 -5.291 1.00 87.31 507 LEU A CA 1
ATOM 3781 C C . LEU A 1 507 ? 6.652 -19.730 -6.700 1.00 87.31 507 LEU A C 1
ATOM 3783 O O . LEU A 1 507 ? 5.535 -19.280 -6.938 1.00 87.31 507 LEU A O 1
ATOM 3787 N N . ALA A 1 508 ? 7.372 -20.369 -7.627 1.00 87.06 508 ALA A N 1
ATOM 3788 C CA . ALA A 1 508 ? 6.838 -20.627 -8.961 1.00 87.06 508 ALA A CA 1
ATOM 3789 C C . ALA A 1 508 ? 5.676 -21.632 -8.912 1.00 87.06 508 ALA A C 1
ATOM 3791 O O . ALA A 1 508 ? 4.667 -21.436 -9.588 1.00 87.06 508 ALA A O 1
ATOM 3792 N N . ALA A 1 509 ? 5.786 -22.663 -8.071 1.00 87.06 509 ALA A N 1
ATOM 3793 C CA . ALA A 1 509 ? 4.736 -23.657 -7.864 1.00 87.06 509 ALA A CA 1
ATOM 3794 C C . ALA A 1 509 ? 3.576 -23.114 -7.009 1.00 87.06 509 ALA A C 1
ATOM 3796 O O . ALA A 1 509 ? 2.416 -23.449 -7.247 1.00 87.06 509 ALA A O 1
ATOM 3797 N N . SER A 1 510 ? 3.870 -22.244 -6.040 1.00 86.00 510 SER A N 1
ATOM 3798 C CA . SER A 1 510 ? 2.875 -21.713 -5.097 1.00 86.00 510 SER A CA 1
ATOM 3799 C C . SER A 1 510 ? 2.262 -20.373 -5.499 1.00 86.00 510 SER A C 1
ATOM 3801 O O . SER A 1 510 ? 1.342 -19.904 -4.834 1.00 86.00 510 SER A O 1
ATOM 3803 N N . ALA A 1 511 ? 2.689 -19.752 -6.603 1.00 82.81 511 ALA A N 1
ATOM 3804 C CA . ALA A 1 511 ? 2.108 -18.491 -7.073 1.00 82.81 511 ALA A CA 1
ATOM 3805 C C . ALA A 1 511 ? 0.585 -18.575 -7.285 1.00 82.81 511 ALA A C 1
ATOM 3807 O O . ALA A 1 511 ? -0.107 -17.575 -7.112 1.00 82.81 511 ALA A O 1
ATOM 3808 N N . GLY A 1 512 ? 0.059 -19.761 -7.622 1.00 80.56 512 GLY A N 1
ATOM 3809 C CA . GLY A 1 512 ? -1.379 -20.001 -7.778 1.00 80.56 512 GLY A CA 1
ATOM 3810 C C . GLY A 1 512 ? -2.179 -20.030 -6.470 1.00 80.56 512 GLY A C 1
ATOM 3811 O O . GLY A 1 512 ? -3.387 -19.821 -6.508 1.00 80.56 512 GLY A O 1
ATOM 3812 N N . SER A 1 513 ? -1.534 -20.267 -5.322 1.00 85.94 513 SER A N 1
ATOM 3813 C CA . SER A 1 513 ? -2.182 -20.243 -4.001 1.00 85.94 513 SER A CA 1
ATOM 3814 C C . SER A 1 513 ? -2.060 -18.895 -3.287 1.00 85.94 513 SER A C 1
ATOM 3816 O O . SER A 1 513 ? -2.704 -18.684 -2.262 1.00 85.94 513 SER A O 1
ATOM 3818 N N . LEU A 1 514 ? -1.221 -17.990 -3.797 1.00 89.75 514 LEU A N 1
ATOM 3819 C CA . LEU A 1 514 ? -1.080 -16.639 -3.265 1.00 89.75 514 LEU A CA 1
ATOM 3820 C C . LEU A 1 514 ? -2.225 -15.745 -3.747 1.00 89.75 514 LEU A C 1
ATOM 3822 O O . LEU A 1 514 ? -2.749 -15.906 -4.849 1.00 89.75 514 LEU A O 1
ATOM 3826 N N . SER A 1 515 ? -2.576 -14.745 -2.940 1.00 91.12 515 SER A N 1
ATOM 3827 C CA . SER A 1 515 ? -3.521 -13.714 -3.381 1.00 91.12 515 SER A CA 1
ATOM 3828 C C . SER A 1 515 ? -2.936 -12.890 -4.533 1.00 91.12 515 SER A C 1
ATOM 3830 O O . SER A 1 515 ? -1.731 -12.620 -4.572 1.00 91.12 515 SER A O 1
ATOM 3832 N N . ASP A 1 516 ? -3.788 -12.388 -5.431 1.00 92.12 516 ASP A N 1
ATOM 3833 C CA . ASP A 1 516 ? -3.332 -11.522 -6.527 1.00 92.12 516 ASP A CA 1
ATOM 3834 C C . ASP A 1 516 ? -2.581 -10.279 -6.010 1.00 92.12 516 ASP A C 1
ATOM 3836 O O . ASP A 1 516 ? -1.667 -9.774 -6.665 1.00 92.12 516 ASP A O 1
ATOM 3840 N N . ALA A 1 517 ? -2.928 -9.784 -4.815 1.00 90.25 517 ALA A N 1
ATOM 3841 C CA . ALA A 1 517 ? -2.226 -8.673 -4.184 1.00 90.25 517 ALA A CA 1
ATOM 3842 C C . ALA A 1 517 ? -0.799 -9.047 -3.767 1.00 90.25 517 ALA A C 1
ATOM 3844 O O . ALA A 1 517 ? 0.123 -8.280 -4.037 1.00 90.25 517 ALA A O 1
ATOM 3845 N N . GLN A 1 518 ? -0.585 -10.229 -3.178 1.00 92.06 518 GLN A N 1
ATOM 3846 C CA . GLN A 1 518 ? 0.767 -10.722 -2.895 1.00 92.06 518 GLN A CA 1
ATOM 3847 C C . GLN A 1 518 ? 1.573 -10.860 -4.186 1.00 92.06 518 GLN A C 1
ATOM 3849 O O . GLN A 1 518 ? 2.690 -10.344 -4.264 1.00 92.06 518 GLN A O 1
ATOM 3854 N N . VAL A 1 519 ? 0.990 -11.480 -5.219 1.00 93.00 519 VAL A N 1
ATOM 3855 C CA . VAL A 1 519 ? 1.690 -11.693 -6.489 1.00 93.00 519 VAL A CA 1
ATOM 3856 C C . VAL A 1 519 ? 2.045 -10.371 -7.168 1.00 93.00 519 VAL A C 1
ATOM 3858 O O . VAL A 1 519 ? 3.164 -10.228 -7.647 1.00 93.00 519 VAL A O 1
ATOM 3861 N N . PHE A 1 520 ? 1.177 -9.355 -7.135 1.00 91.00 520 PHE A N 1
ATOM 3862 C CA . PHE A 1 520 ? 1.456 -8.021 -7.695 1.00 91.00 520 PHE A CA 1
ATOM 3863 C C . PHE A 1 520 ? 2.794 -7.417 -7.211 1.00 91.00 520 PHE A C 1
ATOM 3865 O O . PHE A 1 520 ? 3.471 -6.692 -7.956 1.00 91.00 520 PHE A O 1
ATOM 3872 N N . HIS A 1 521 ? 3.183 -7.730 -5.972 1.00 89.62 521 HIS A N 1
ATOM 3873 C CA . HIS A 1 521 ? 4.398 -7.254 -5.312 1.00 89.62 521 HIS A CA 1
ATOM 3874 C C . HIS A 1 521 ? 5.625 -8.170 -5.496 1.00 89.62 521 HIS A C 1
ATOM 3876 O O . HIS A 1 521 ? 6.688 -7.876 -4.950 1.00 89.62 521 HIS A O 1
ATOM 3882 N N . LEU A 1 522 ? 5.528 -9.247 -6.285 1.00 93.31 522 LEU A N 1
ATOM 3883 C CA . LEU A 1 522 ? 6.651 -10.149 -6.579 1.00 93.31 522 LEU A CA 1
ATOM 3884 C C . LEU A 1 522 ? 7.482 -9.737 -7.806 1.00 93.31 522 LEU A C 1
ATOM 3886 O O . LEU A 1 522 ? 8.490 -10.379 -8.092 1.00 93.31 522 LEU A O 1
ATOM 3890 N N . GLN A 1 523 ? 7.142 -8.637 -8.494 1.00 93.12 523 GLN A N 1
ATOM 3891 C CA . GLN A 1 523 ? 7.909 -8.166 -9.661 1.00 93.12 523 GLN A CA 1
ATOM 3892 C C . GLN A 1 523 ? 9.405 -7.989 -9.357 1.00 93.12 523 GLN A C 1
ATOM 3894 O O . GLN A 1 523 ? 10.271 -8.407 -10.122 1.00 93.12 523 GLN A O 1
ATOM 3899 N N . HIS A 1 524 ? 9.718 -7.336 -8.238 1.00 91.44 524 HIS A N 1
ATOM 3900 C CA . HIS A 1 524 ? 11.100 -7.041 -7.863 1.00 91.44 524 HIS A CA 1
ATOM 3901 C C . HIS A 1 524 ? 11.856 -8.301 -7.419 1.00 91.44 524 HIS A C 1
ATOM 3903 O O . HIS A 1 524 ? 13.055 -8.410 -7.667 1.00 91.44 524 HIS A O 1
ATOM 3909 N N . TYR A 1 525 ? 11.145 -9.273 -6.839 1.00 93.19 525 TYR A N 1
ATOM 3910 C CA . TYR A 1 525 ? 11.694 -10.594 -6.552 1.00 93.19 525 TYR A CA 1
ATOM 3911 C C . TYR A 1 525 ? 12.057 -11.326 -7.851 1.00 93.19 525 TYR A C 1
ATOM 3913 O O . TYR A 1 525 ? 13.174 -11.826 -7.976 1.00 93.19 525 TYR A O 1
ATOM 3921 N N . ALA A 1 526 ? 11.159 -11.330 -8.845 1.00 94.69 526 ALA A N 1
ATOM 3922 C CA . ALA A 1 526 ? 11.420 -11.941 -10.147 1.00 94.69 526 ALA A CA 1
ATOM 3923 C C . ALA A 1 526 ? 12.616 -11.283 -10.856 1.00 94.69 526 ALA A C 1
ATOM 3925 O O . ALA A 1 526 ? 13.506 -11.987 -11.330 1.00 94.69 526 ALA A O 1
ATOM 3926 N N . ALA A 1 527 ? 12.697 -9.946 -10.850 1.00 93.00 527 ALA A N 1
ATOM 3927 C CA . ALA A 1 527 ? 13.840 -9.211 -11.395 1.00 93.00 527 ALA A CA 1
ATOM 3928 C C . ALA A 1 527 ? 15.164 -9.601 -10.721 1.00 93.00 527 ALA A C 1
ATOM 3930 O O . ALA A 1 527 ? 16.143 -9.910 -11.399 1.00 93.00 527 ALA A O 1
ATOM 3931 N N . TRP A 1 528 ? 15.192 -9.630 -9.385 1.00 92.12 528 TRP A N 1
ATOM 3932 C CA . TRP A 1 528 ? 16.376 -10.045 -8.637 1.00 92.12 528 TRP A CA 1
ATOM 3933 C C . TRP A 1 528 ? 16.780 -11.489 -8.955 1.00 92.12 528 TRP A C 1
ATOM 3935 O O . TRP A 1 528 ? 17.958 -11.763 -9.184 1.00 92.12 528 TRP A O 1
ATOM 3945 N N . ARG A 1 529 ? 15.811 -12.412 -8.998 1.00 92.50 529 ARG A N 1
ATOM 3946 C CA . ARG A 1 529 ? 16.077 -13.829 -9.260 1.00 92.50 529 ARG A CA 1
ATOM 3947 C C . ARG A 1 529 ? 16.644 -14.039 -10.665 1.00 92.50 529 ARG A C 1
ATOM 3949 O O . ARG A 1 529 ? 17.628 -14.766 -10.828 1.00 92.50 529 ARG A O 1
ATOM 3956 N N . ALA A 1 530 ? 16.084 -13.341 -11.650 1.00 94.25 530 ALA A N 1
ATOM 3957 C CA . ALA A 1 530 ? 16.569 -13.348 -13.024 1.00 94.25 530 ALA A CA 1
ATOM 3958 C C . ALA A 1 530 ? 18.000 -12.809 -13.161 1.00 94.25 530 ALA A C 1
ATOM 3960 O O . ALA A 1 530 ? 18.773 -13.341 -13.955 1.00 94.25 530 ALA A O 1
ATOM 3961 N N . GLY A 1 531 ? 18.389 -11.830 -12.335 1.00 90.00 531 GLY A N 1
ATOM 3962 C CA . GLY A 1 531 ? 19.734 -11.245 -12.336 1.00 90.00 531 GLY A CA 1
ATOM 3963 C C . GLY A 1 531 ? 20.877 -12.233 -12.061 1.00 90.00 531 GLY A C 1
ATOM 3964 O O . GLY A 1 531 ? 22.031 -11.918 -12.326 1.00 90.00 531 GLY A O 1
ATOM 3965 N N . SER A 1 532 ? 20.586 -13.443 -11.570 1.00 89.25 532 SER A N 1
ATOM 3966 C CA . SER A 1 532 ? 21.585 -14.513 -11.442 1.00 89.25 532 SER A CA 1
ATOM 3967 C C . SER A 1 532 ? 22.049 -15.101 -12.783 1.00 89.25 532 SER A C 1
ATOM 3969 O O . SER A 1 532 ? 23.082 -15.768 -12.821 1.00 89.25 532 SER A O 1
ATOM 3971 N N . GLY A 1 533 ? 21.252 -14.954 -13.850 1.00 91.75 533 GLY A N 1
ATOM 3972 C CA . GLY A 1 533 ? 21.473 -15.579 -15.159 1.00 91.75 533 GLY A CA 1
ATOM 3973 C C . GLY A 1 533 ? 21.378 -17.112 -15.174 1.00 91.75 533 GLY A C 1
ATOM 3974 O O . GLY A 1 533 ? 21.491 -17.733 -16.230 1.00 91.75 533 GLY A O 1
ATOM 3975 N N . ARG A 1 534 ? 21.164 -17.765 -14.023 1.00 94.62 534 ARG A N 1
ATOM 3976 C CA . ARG A 1 534 ? 21.087 -19.228 -13.952 1.00 94.62 534 ARG A CA 1
ATOM 3977 C C . ARG A 1 534 ? 19.761 -19.694 -14.532 1.00 94.62 534 ARG A C 1
ATOM 3979 O O . ARG A 1 534 ? 18.700 -19.228 -14.134 1.00 94.62 534 ARG A O 1
ATOM 3986 N N . ARG A 1 535 ? 19.801 -20.700 -15.404 1.00 95.81 535 ARG A N 1
ATOM 3987 C CA . ARG A 1 535 ? 18.611 -21.227 -16.093 1.00 95.81 535 ARG A CA 1
ATOM 3988 C C . ARG A 1 535 ? 17.449 -21.597 -15.158 1.00 95.81 535 ARG A C 1
ATOM 3990 O O . ARG A 1 535 ? 16.304 -21.300 -15.474 1.00 95.81 535 ARG A O 1
ATOM 3997 N N . GLY A 1 536 ? 17.725 -22.243 -14.020 1.00 94.62 536 GLY A N 1
ATOM 3998 C CA . GLY A 1 536 ? 16.686 -22.586 -13.035 1.00 94.62 536 GLY A CA 1
ATOM 3999 C C . GLY A 1 536 ? 16.032 -21.348 -12.414 1.00 94.62 536 GLY A C 1
ATOM 4000 O O . GLY A 1 536 ? 14.811 -21.277 -12.307 1.00 94.62 536 GLY A O 1
ATOM 4001 N N . ASP A 1 537 ? 16.843 -20.339 -12.107 1.00 94.56 537 ASP A N 1
ATOM 4002 C CA . ASP A 1 537 ? 16.393 -19.071 -11.536 1.00 94.56 537 ASP A CA 1
ATOM 4003 C C . ASP A 1 537 ? 15.584 -18.255 -12.551 1.00 94.56 537 ASP A C 1
ATOM 4005 O O . ASP A 1 537 ? 14.560 -17.685 -12.191 1.00 94.56 537 ASP A O 1
ATOM 4009 N N . LEU A 1 538 ? 15.994 -18.254 -13.823 1.00 96.94 538 LEU A N 1
ATOM 4010 C CA . LEU A 1 538 ? 15.265 -17.622 -14.926 1.00 96.94 538 LEU A CA 1
ATOM 4011 C C . LEU A 1 538 ? 13.899 -18.279 -15.168 1.00 96.94 538 LEU A C 1
ATOM 4013 O O . LEU A 1 538 ? 12.919 -17.571 -15.381 1.00 96.94 538 LEU A O 1
ATOM 4017 N N . ARG A 1 539 ? 13.800 -19.615 -15.078 1.00 96.25 539 ARG A N 1
ATOM 4018 C CA . ARG A 1 539 ? 12.512 -20.333 -15.173 1.00 96.25 539 ARG A CA 1
ATOM 4019 C C . ARG A 1 539 ? 11.561 -19.943 -14.043 1.00 96.25 539 ARG A C 1
ATOM 4021 O O . ARG A 1 539 ? 10.411 -19.609 -14.312 1.00 96.25 539 ARG A O 1
ATOM 4028 N N . GLN A 1 540 ? 12.045 -19.938 -12.800 1.00 95.00 540 GLN A N 1
ATOM 4029 C CA . GLN A 1 540 ? 11.245 -19.518 -11.644 1.00 95.00 540 GLN A CA 1
ATOM 4030 C C . GLN A 1 540 ? 10.832 -18.045 -11.744 1.00 95.00 540 GLN A C 1
ATOM 4032 O O . GLN A 1 540 ? 9.672 -17.706 -11.514 1.00 95.00 540 GLN A O 1
ATOM 4037 N N . ALA A 1 541 ? 11.768 -17.173 -12.126 1.00 96.38 541 ALA A N 1
ATOM 4038 C CA . ALA A 1 541 ? 11.510 -15.753 -12.309 1.00 96.38 541 ALA A CA 1
ATOM 4039 C C . ALA A 1 541 ? 10.453 -15.503 -13.391 1.00 96.38 541 ALA A C 1
ATOM 4041 O O . ALA A 1 541 ? 9.556 -14.693 -13.170 1.00 96.38 541 ALA A O 1
ATOM 4042 N N . LEU A 1 542 ? 10.523 -16.216 -14.522 1.00 97.44 542 LEU A N 1
ATOM 4043 C CA . LEU A 1 542 ? 9.545 -16.092 -15.600 1.00 97.44 542 LEU A CA 1
ATOM 4044 C C . LEU A 1 542 ? 8.154 -16.527 -15.132 1.00 97.44 542 LEU A C 1
ATOM 4046 O O . LEU A 1 542 ? 7.218 -15.752 -15.273 1.00 97.44 542 LEU A O 1
ATOM 4050 N N . ALA A 1 543 ? 8.030 -17.695 -14.494 1.00 95.50 543 ALA A N 1
ATOM 4051 C CA . ALA A 1 543 ? 6.744 -18.201 -14.006 1.00 95.50 543 ALA A CA 1
ATOM 4052 C C . ALA A 1 543 ? 6.047 -17.216 -13.045 1.00 95.50 543 ALA A C 1
ATOM 4054 O O . ALA A 1 543 ? 4.858 -16.926 -13.185 1.00 95.50 543 ALA A O 1
ATOM 4055 N N . VAL A 1 544 ? 6.800 -16.639 -12.100 1.00 95.75 544 VAL A N 1
ATOM 4056 C CA . VAL A 1 544 ? 6.279 -15.602 -11.196 1.00 95.75 544 VAL A CA 1
ATOM 4057 C C . VAL A 1 544 ? 5.917 -14.333 -11.976 1.00 95.75 544 VAL A C 1
ATOM 4059 O O . VAL A 1 544 ? 4.842 -13.763 -11.774 1.00 95.75 544 VAL A O 1
ATOM 4062 N N . GLN A 1 545 ? 6.788 -13.886 -12.883 1.00 97.06 545 GLN A N 1
ATOM 4063 C CA . GLN A 1 545 ? 6.612 -12.631 -13.609 1.00 97.06 545 GLN A CA 1
ATOM 4064 C C . GLN A 1 545 ? 5.450 -12.663 -14.610 1.00 97.06 545 GLN A C 1
ATOM 4066 O O . GLN A 1 545 ? 4.782 -11.645 -14.787 1.00 97.06 545 GLN A O 1
ATOM 4071 N N . GLU A 1 546 ? 5.160 -13.802 -15.234 1.00 95.88 546 GLU A N 1
ATOM 4072 C CA . GLU A 1 546 ? 4.000 -13.957 -16.117 1.00 95.88 546 GLU A CA 1
ATOM 4073 C C . GLU A 1 546 ? 2.692 -13.721 -15.352 1.00 95.88 546 GLU A C 1
ATOM 4075 O O . GLU A 1 546 ? 1.820 -12.975 -15.811 1.00 95.88 546 GLU A O 1
ATOM 4080 N N . ARG A 1 547 ? 2.585 -14.267 -14.132 1.00 95.62 547 ARG A N 1
ATOM 4081 C CA . ARG A 1 547 ? 1.429 -14.033 -13.257 1.00 95.62 547 ARG A CA 1
ATOM 4082 C C . ARG A 1 547 ? 1.353 -12.576 -12.795 1.00 95.62 547 ARG A C 1
ATOM 4084 O O . ARG A 1 547 ? 0.275 -11.983 -12.837 1.00 95.62 547 ARG A O 1
ATOM 4091 N N . VAL A 1 548 ? 2.485 -11.982 -12.405 1.00 95.56 548 VAL A N 1
ATOM 4092 C CA . VAL A 1 548 ? 2.580 -10.552 -12.055 1.00 95.56 548 VAL A CA 1
ATOM 4093 C C . VAL A 1 548 ? 2.067 -9.679 -13.201 1.00 95.56 548 VAL A C 1
ATOM 4095 O O . VAL A 1 548 ? 1.251 -8.784 -12.974 1.00 95.56 548 VAL A O 1
ATOM 4098 N N . ALA A 1 549 ? 2.538 -9.926 -14.425 1.00 95.12 549 ALA A N 1
ATOM 4099 C CA . ALA A 1 549 ? 2.180 -9.140 -15.597 1.00 95.12 549 ALA A CA 1
ATOM 4100 C C . ALA A 1 549 ? 0.677 -9.236 -15.897 1.00 95.12 549 ALA A C 1
ATOM 4102 O O . ALA A 1 549 ? 0.033 -8.205 -16.065 1.00 95.12 549 ALA A O 1
ATOM 4103 N N . ALA A 1 550 ? 0.096 -10.441 -15.852 1.00 93.69 550 ALA A N 1
ATOM 4104 C CA . ALA A 1 550 ? -1.342 -10.639 -16.044 1.00 93.69 550 ALA A CA 1
ATOM 4105 C C . ALA A 1 550 ? -2.190 -9.834 -15.039 1.00 93.69 550 ALA A C 1
ATOM 4107 O O . ALA A 1 550 ? -3.136 -9.145 -15.426 1.00 93.69 550 ALA A O 1
ATOM 4108 N N . ILE A 1 551 ? -1.820 -9.862 -13.754 1.00 92.25 551 ILE A N 1
ATOM 4109 C CA . ILE A 1 551 ? -2.523 -9.106 -12.707 1.00 92.25 551 ILE A CA 1
ATOM 4110 C C . ILE A 1 551 ? -2.380 -7.597 -12.936 1.00 92.25 551 ILE A C 1
ATOM 4112 O O . ILE A 1 551 ? -3.353 -6.856 -12.805 1.00 92.25 551 ILE A O 1
ATOM 4116 N N . ARG A 1 552 ? -1.182 -7.117 -13.292 1.00 91.19 552 ARG A N 1
ATOM 4117 C CA . ARG A 1 552 ? -0.945 -5.688 -13.551 1.00 91.19 552 ARG A CA 1
ATOM 4118 C C . ARG A 1 552 ? -1.745 -5.170 -14.741 1.00 91.19 552 ARG A C 1
ATOM 4120 O O . ARG A 1 552 ? -2.258 -4.055 -14.661 1.00 91.19 552 ARG A O 1
ATOM 4127 N N . THR A 1 553 ? -1.900 -5.974 -15.787 1.00 90.06 553 THR A N 1
ATOM 4128 C CA . THR A 1 553 ? -2.754 -5.649 -16.935 1.00 90.06 553 THR A CA 1
ATOM 4129 C C . THR A 1 553 ? -4.217 -5.516 -16.516 1.00 90.06 553 THR A C 1
ATOM 4131 O O . THR A 1 553 ? -4.866 -4.534 -16.873 1.00 90.06 553 THR A O 1
ATOM 4134 N N . GLU A 1 554 ? -4.728 -6.420 -15.675 1.00 88.62 554 GLU A N 1
ATOM 4135 C CA . GLU A 1 554 ? -6.107 -6.311 -15.180 1.00 88.62 554 GLU A CA 1
ATOM 4136 C C . GLU A 1 554 ? -6.311 -5.091 -14.266 1.00 88.62 554 GLU A C 1
ATOM 4138 O O . GLU A 1 554 ? -7.338 -4.413 -14.352 1.00 88.62 554 GLU A O 1
ATOM 4143 N N . VAL A 1 555 ? -5.324 -4.752 -13.429 1.00 85.44 555 VAL A N 1
ATOM 4144 C CA . VAL A 1 555 ? -5.353 -3.522 -12.616 1.00 85.44 555 VAL A CA 1
ATOM 4145 C C . VAL A 1 555 ? -5.399 -2.283 -13.505 1.00 85.44 555 VAL A C 1
ATOM 4147 O O . VAL A 1 555 ? -6.232 -1.405 -13.279 1.00 85.44 555 VAL A O 1
ATOM 4150 N N . ALA A 1 556 ? -4.539 -2.219 -14.526 1.00 83.19 556 ALA A N 1
ATOM 4151 C CA . ALA A 1 556 ? -4.497 -1.100 -15.462 1.00 83.19 556 ALA A CA 1
ATOM 4152 C C . ALA A 1 556 ? -5.808 -0.944 -16.253 1.00 83.19 556 ALA A C 1
ATOM 4154 O O . ALA A 1 556 ? -6.167 0.178 -16.600 1.00 83.19 556 ALA A O 1
ATOM 4155 N N . ARG A 1 557 ? -6.537 -2.042 -16.499 1.00 82.00 557 ARG A N 1
ATOM 4156 C CA . ARG A 1 557 ? -7.845 -2.032 -17.172 1.00 82.00 557 ARG A CA 1
ATOM 4157 C C . ARG A 1 557 ? -8.985 -1.534 -16.277 1.00 82.00 557 ARG A C 1
ATOM 4159 O O . ARG A 1 557 ? -9.878 -0.848 -16.763 1.00 82.00 557 ARG A O 1
ATOM 4166 N N . ARG A 1 558 ? -8.993 -1.911 -14.991 1.00 76.25 558 ARG A N 1
ATOM 4167 C CA . ARG A 1 558 ? -10.110 -1.639 -14.060 1.00 76.25 558 ARG A CA 1
ATOM 4168 C C . ARG A 1 558 ? -10.087 -0.255 -13.432 1.00 76.25 558 ARG A C 1
ATOM 4170 O O . ARG A 1 558 ? -11.138 0.264 -13.068 1.00 76.25 558 ARG A O 1
ATOM 4177 N N . GLU A 1 559 ? -8.910 0.312 -13.210 1.00 68.81 559 GLU A N 1
ATOM 4178 C CA . GLU A 1 559 ? -8.813 1.647 -12.634 1.00 68.81 559 GLU A CA 1
ATOM 4179 C C . GLU A 1 559 ? -8.829 2.674 -13.763 1.00 68.81 559 GLU A C 1
ATOM 4181 O O . GLU A 1 559 ? -7.926 2.705 -14.596 1.00 68.81 559 GLU A O 1
ATOM 4186 N N . THR A 1 560 ? -9.896 3.479 -13.799 1.00 51.38 560 THR A N 1
ATOM 4187 C CA . THR A 1 560 ? -10.156 4.501 -14.817 1.00 51.38 560 THR A CA 1
ATOM 4188 C C . THR A 1 560 ? -8.905 5.315 -15.137 1.00 51.38 560 THR A C 1
ATOM 4190 O O . THR A 1 560 ? -8.110 5.655 -14.258 1.00 51.38 560 THR A O 1
ATOM 4193 N N . ALA A 1 561 ? -8.747 5.604 -16.430 1.00 41.50 561 ALA A N 1
ATOM 4194 C CA . ALA A 1 561 ? -7.613 6.257 -17.069 1.00 41.50 561 ALA A CA 1
ATOM 4195 C C . ALA A 1 561 ? -7.310 7.663 -16.504 1.00 41.50 561 ALA A C 1
ATOM 4197 O O . ALA A 1 561 ? -7.558 8.669 -17.152 1.00 41.50 561 ALA A O 1
ATOM 4198 N N . GLY A 1 562 ? -6.752 7.738 -15.296 1.00 46.75 562 GLY A N 1
ATOM 4199 C CA . GLY A 1 562 ? -6.333 8.986 -14.649 1.00 46.75 562 GLY A CA 1
ATOM 4200 C C . GLY A 1 562 ? -4.893 8.957 -14.137 1.00 46.75 562 GLY A C 1
ATOM 4201 O O . GLY A 1 562 ? -4.279 10.004 -13.972 1.00 46.75 562 GLY A O 1
ATOM 4202 N N . PHE A 1 563 ? -4.302 7.771 -13.944 1.00 59.22 563 PHE A N 1
ATOM 4203 C CA . PHE A 1 563 ? -2.958 7.649 -13.376 1.00 59.22 563 PHE A CA 1
ATOM 4204 C C . PHE A 1 563 ? -2.012 6.904 -14.324 1.00 59.22 563 PHE A C 1
ATOM 4206 O O . PHE A 1 563 ? -1.930 5.675 -14.321 1.00 59.22 563 PHE A O 1
ATOM 4213 N N . ALA A 1 564 ? -1.267 7.663 -15.137 1.00 61.75 564 ALA A N 1
ATOM 4214 C CA . ALA A 1 564 ? -0.310 7.144 -16.122 1.00 61.75 564 ALA A CA 1
ATOM 4215 C C . ALA A 1 564 ? 0.684 6.116 -15.545 1.00 61.75 564 ALA A C 1
ATOM 4217 O O . ALA A 1 564 ? 1.130 5.226 -16.269 1.00 61.75 564 ALA A O 1
ATOM 4218 N N . ALA A 1 565 ? 0.997 6.199 -14.246 1.00 66.25 565 ALA A N 1
ATOM 4219 C CA . ALA A 1 565 ? 1.921 5.277 -13.595 1.00 66.25 565 ALA A CA 1
ATOM 4220 C C . ALA A 1 565 ? 1.413 3.824 -13.555 1.00 66.25 565 ALA A C 1
ATOM 4222 O O . ALA A 1 565 ? 2.230 2.910 -13.523 1.00 66.25 565 ALA A O 1
ATOM 4223 N N . LYS A 1 566 ? 0.092 3.578 -13.587 1.00 68.62 566 LYS A N 1
ATOM 4224 C CA . LYS A 1 566 ? -0.459 2.210 -13.532 1.00 68.62 566 LYS A CA 1
ATOM 4225 C C . LYS A 1 566 ? -0.379 1.491 -14.873 1.00 68.62 566 LYS A C 1
ATOM 4227 O O . LYS A 1 566 ? 0.086 0.356 -14.906 1.00 68.62 566 LYS A O 1
ATOM 4232 N N . SER A 1 567 ? -0.702 2.171 -15.973 1.00 63.38 567 SER A N 1
ATOM 4233 C CA . SER A 1 567 ? -0.424 1.653 -17.322 1.00 63.38 567 SER A CA 1
ATOM 4234 C C . SER A 1 567 ? 1.084 1.464 -17.531 1.00 63.38 567 SER A C 1
ATOM 4236 O O . SER A 1 567 ? 1.527 0.404 -17.957 1.00 63.38 567 SER A O 1
ATOM 4238 N N . ALA A 1 568 ? 1.909 2.425 -17.092 1.00 74.50 568 ALA A N 1
ATOM 4239 C CA . ALA A 1 568 ? 3.364 2.268 -17.135 1.00 74.50 568 ALA A CA 1
ATOM 4240 C C . ALA A 1 568 ? 3.865 1.070 -16.301 1.00 74.50 568 ALA A C 1
ATOM 4242 O O . ALA A 1 568 ? 4.838 0.423 -16.683 1.00 74.50 568 ALA A O 1
ATOM 4243 N N . ALA A 1 569 ? 3.204 0.748 -15.185 1.00 80.94 569 ALA A N 1
ATOM 4244 C CA . ALA A 1 569 ? 3.531 -0.412 -14.362 1.00 80.94 569 ALA A CA 1
ATOM 4245 C C . ALA A 1 569 ? 3.149 -1.747 -15.025 1.00 80.94 569 ALA A C 1
ATOM 4247 O O . ALA A 1 569 ? 3.882 -2.721 -14.832 1.00 80.94 569 ALA A O 1
ATOM 4248 N N . ALA A 1 570 ? 2.050 -1.799 -15.788 1.00 87.06 570 ALA A N 1
ATOM 4249 C CA . ALA A 1 570 ? 1.665 -2.964 -16.590 1.00 87.06 570 ALA A CA 1
ATOM 4250 C C . ALA A 1 570 ? 2.664 -3.206 -17.728 1.00 87.06 570 ALA A C 1
ATOM 4252 O O . ALA A 1 570 ? 3.257 -4.285 -17.800 1.00 87.06 570 ALA A O 1
ATOM 4253 N N . ARG A 1 571 ? 2.975 -2.162 -18.507 1.00 91.38 571 ARG A N 1
ATOM 4254 C CA . ARG A 1 571 ? 4.049 -2.191 -19.508 1.00 91.38 571 ARG A CA 1
ATOM 4255 C C . ARG A 1 571 ? 5.381 -2.655 -18.919 1.00 91.38 571 ARG A C 1
ATOM 4257 O O . ARG A 1 571 ? 5.993 -3.568 -19.456 1.00 91.38 571 ARG A O 1
ATOM 4264 N N . ALA A 1 572 ? 5.815 -2.087 -17.791 1.00 90.69 572 ALA A N 1
ATOM 4265 C CA . ALA A 1 572 ? 7.058 -2.496 -17.129 1.00 90.69 572 ALA A CA 1
ATOM 4266 C C . ALA A 1 572 ? 7.042 -3.972 -16.685 1.00 90.69 572 ALA A C 1
ATOM 4268 O O . ALA A 1 572 ? 8.088 -4.619 -16.652 1.00 90.69 572 ALA A O 1
ATOM 4269 N N . GLY A 1 573 ? 5.866 -4.514 -16.350 1.00 93.62 573 GLY A N 1
ATOM 4270 C CA . GLY A 1 573 ? 5.693 -5.934 -16.061 1.00 93.62 573 GLY A CA 1
ATOM 4271 C C . GLY A 1 573 ? 5.943 -6.811 -17.292 1.00 93.62 573 GLY A C 1
ATOM 4272 O O . GLY A 1 573 ? 6.666 -7.803 -17.200 1.00 93.62 573 GLY A O 1
ATOM 4273 N N . HIS A 1 574 ? 5.401 -6.419 -18.446 1.00 96.56 574 HIS A N 1
ATOM 4274 C CA . HIS A 1 574 ? 5.641 -7.098 -19.721 1.00 96.56 574 HIS A CA 1
ATOM 4275 C C . HIS A 1 574 ? 7.081 -6.932 -20.227 1.00 96.56 574 HIS A C 1
ATOM 4277 O O . HIS A 1 574 ? 7.670 -7.910 -20.673 1.00 96.56 574 HIS A O 1
ATOM 4283 N N . GLU A 1 575 ? 7.689 -5.752 -20.072 1.00 96.31 575 GLU A N 1
ATOM 4284 C CA . GLU A 1 575 ? 9.114 -5.530 -20.368 1.00 96.31 575 GLU A CA 1
ATOM 4285 C C . GLU A 1 575 ? 9.997 -6.514 -19.593 1.00 96.31 575 GLU A C 1
ATOM 4287 O O . GLU A 1 575 ? 10.841 -7.197 -20.171 1.00 96.31 575 GLU A O 1
ATOM 4292 N N . LEU A 1 576 ? 9.778 -6.637 -18.281 1.00 96.25 576 LEU A N 1
ATOM 4293 C CA . LEU A 1 576 ? 10.561 -7.558 -17.466 1.00 96.25 576 LEU A CA 1
ATOM 4294 C C . LEU A 1 576 ? 10.328 -9.020 -17.873 1.00 96.25 576 LEU A C 1
ATOM 4296 O O . LEU A 1 576 ? 11.289 -9.776 -17.968 1.00 96.25 576 LEU A O 1
ATOM 4300 N N . ALA A 1 577 ? 9.084 -9.418 -18.155 1.00 97.94 577 ALA A N 1
ATOM 4301 C CA . ALA A 1 577 ? 8.785 -10.774 -18.619 1.00 97.94 577 ALA A CA 1
ATOM 4302 C C . ALA A 1 577 ? 9.502 -11.094 -19.943 1.00 97.94 577 ALA A C 1
ATOM 4304 O O . ALA A 1 577 ? 10.134 -12.142 -20.058 1.00 97.94 577 ALA A O 1
ATOM 4305 N N . ALA A 1 578 ? 9.472 -10.167 -20.909 1.00 98.12 578 ALA A N 1
ATOM 4306 C CA . ALA A 1 578 ? 10.156 -10.312 -22.193 1.00 98.12 578 ALA A CA 1
ATOM 4307 C C . ALA A 1 578 ? 11.679 -10.424 -22.024 1.00 98.12 578 ALA A C 1
ATOM 4309 O O . ALA A 1 578 ? 12.315 -11.278 -22.646 1.00 98.12 578 ALA A O 1
ATOM 4310 N N . GLN A 1 579 ? 12.259 -9.611 -21.137 1.00 97.75 579 GLN A N 1
ATOM 4311 C CA . GLN A 1 579 ? 13.682 -9.663 -20.812 1.00 97.75 579 GLN A CA 1
ATOM 4312 C C . GLN A 1 579 ? 14.075 -11.026 -20.220 1.00 97.75 579 GLN A C 1
ATOM 4314 O O . GLN A 1 579 ? 14.990 -11.668 -20.734 1.00 97.75 579 GLN A O 1
ATOM 4319 N N . ILE A 1 580 ? 13.356 -11.496 -19.193 1.00 98.25 580 ILE A N 1
ATOM 4320 C CA . ILE A 1 580 ? 13.625 -12.783 -18.529 1.00 98.25 580 ILE A CA 1
ATOM 4321 C C . ILE A 1 580 ? 13.474 -13.945 -19.514 1.00 98.25 580 ILE A C 1
ATOM 4323 O O . ILE A 1 580 ? 14.312 -14.844 -19.538 1.00 98.25 580 ILE A O 1
ATOM 4327 N N . ALA A 1 581 ? 12.423 -13.928 -20.336 1.00 98.44 581 ALA A N 1
ATOM 4328 C CA . ALA A 1 581 ? 12.163 -14.962 -21.330 1.00 98.44 581 ALA A CA 1
ATOM 4329 C C . ALA A 1 581 ? 13.266 -15.021 -22.402 1.00 98.44 581 ALA A C 1
ATOM 4331 O O . ALA A 1 581 ? 13.737 -16.106 -22.747 1.00 98.44 581 ALA A O 1
ATOM 4332 N N . THR A 1 582 ? 13.753 -13.861 -22.855 1.00 98.31 582 THR A N 1
ATOM 4333 C CA . THR A 1 582 ? 14.891 -13.774 -23.784 1.00 98.31 582 THR A CA 1
ATOM 4334 C C . THR A 1 582 ? 16.169 -14.329 -23.149 1.00 98.31 582 THR A C 1
ATOM 4336 O O . THR A 1 582 ? 16.874 -15.128 -23.763 1.00 98.31 582 THR A O 1
ATOM 4339 N N . ASP A 1 583 ? 16.458 -13.961 -21.898 1.00 98.00 583 ASP A N 1
ATOM 4340 C CA . ASP A 1 583 ? 17.635 -14.458 -21.174 1.00 98.00 583 ASP A CA 1
ATOM 4341 C C . ASP A 1 583 ? 17.551 -15.971 -20.928 1.00 98.00 583 ASP A C 1
ATOM 4343 O O . ASP A 1 583 ? 18.544 -16.686 -21.073 1.00 98.00 583 ASP A O 1
ATOM 4347 N N . LEU A 1 584 ? 16.355 -16.486 -20.628 1.00 98.25 584 LEU A N 1
ATOM 4348 C CA . LEU A 1 584 ? 16.102 -17.917 -20.488 1.00 98.25 584 LEU A CA 1
ATOM 4349 C C . LEU A 1 584 ? 16.341 -18.669 -21.799 1.00 98.25 584 LEU A C 1
ATOM 4351 O O . LEU A 1 584 ? 16.949 -19.742 -21.775 1.00 98.25 584 LEU A O 1
ATOM 4355 N N . ALA A 1 585 ? 15.883 -18.129 -22.929 1.00 97.75 585 ALA A N 1
ATOM 4356 C CA . ALA A 1 585 ? 16.105 -18.733 -24.237 1.00 97.75 585 ALA A CA 1
ATOM 4357 C C . ALA A 1 585 ? 17.604 -18.845 -24.555 1.00 97.75 585 ALA A C 1
ATOM 4359 O O . ALA A 1 585 ? 18.077 -19.925 -24.917 1.00 97.75 585 ALA A O 1
ATOM 4360 N N . LEU A 1 586 ? 18.360 -17.765 -24.332 1.00 97.25 586 LEU A N 1
ATOM 4361 C CA . LEU A 1 586 ? 19.808 -17.723 -24.559 1.00 97.25 586 LEU A CA 1
ATOM 4362 C C . LEU A 1 586 ? 20.585 -18.646 -23.605 1.00 97.25 586 LEU A C 1
ATOM 4364 O O . LEU A 1 586 ? 21.552 -19.282 -24.015 1.00 97.25 586 LEU A O 1
ATOM 4368 N N . ALA A 1 587 ? 20.142 -18.780 -22.352 1.00 96.88 587 ALA A N 1
ATOM 4369 C CA . ALA A 1 587 ? 20.733 -19.699 -21.376 1.00 96.88 587 ALA A CA 1
ATOM 4370 C C . ALA A 1 587 ? 20.310 -21.171 -21.574 1.00 96.88 587 ALA A C 1
ATOM 4372 O O . ALA A 1 587 ? 20.835 -22.067 -20.903 1.00 96.88 587 ALA A O 1
ATOM 4373 N N . THR A 1 588 ? 19.339 -21.451 -22.450 1.00 97.25 588 THR A N 1
ATOM 4374 C CA . THR A 1 588 ? 18.850 -22.810 -22.713 1.00 97.25 588 THR A CA 1
ATOM 4375 C C . THR A 1 588 ? 19.679 -23.460 -23.828 1.00 97.25 588 THR A C 1
ATOM 4377 O O . THR A 1 588 ? 19.733 -22.907 -24.925 1.00 97.25 588 THR A O 1
ATOM 4380 N N . PRO A 1 589 ? 20.316 -24.628 -23.600 1.00 95.50 589 PRO A N 1
ATOM 4381 C CA . PRO A 1 589 ? 21.159 -25.300 -24.597 1.00 95.50 589 PRO A CA 1
ATOM 4382 C C . PRO A 1 589 ? 20.413 -25.709 -25.873 1.00 95.50 589 PRO A C 1
ATOM 4384 O O . PRO A 1 589 ? 19.228 -26.028 -25.823 1.00 95.50 589 PRO A O 1
ATOM 4387 N N . GLU A 1 590 ? 21.127 -25.816 -26.999 1.00 92.06 590 GLU A N 1
ATOM 4388 C CA . GLU A 1 590 ? 20.516 -26.147 -28.301 1.00 92.06 590 GLU A CA 1
ATOM 4389 C C . GLU A 1 590 ? 19.826 -27.507 -28.319 1.00 92.06 590 GLU A C 1
ATOM 4391 O O . GLU A 1 590 ? 18.826 -27.679 -29.003 1.00 92.06 590 GLU A O 1
ATOM 4396 N N . ARG A 1 591 ? 20.319 -28.472 -27.538 1.00 94.62 591 ARG A N 1
ATOM 4397 C CA . ARG A 1 591 ? 19.691 -29.794 -27.397 1.00 94.62 591 ARG A CA 1
ATOM 4398 C C . ARG A 1 591 ? 18.273 -29.739 -26.808 1.00 94.62 591 ARG A C 1
ATOM 4400 O O . ARG A 1 591 ? 17.515 -30.684 -26.974 1.00 94.62 591 ARG A O 1
ATOM 4407 N N . GLU A 1 592 ? 17.902 -28.643 -26.144 1.00 95.25 592 GLU A N 1
ATOM 4408 C CA . GLU A 1 592 ? 16.572 -28.404 -25.566 1.00 95.25 592 GLU A CA 1
ATOM 4409 C C . GLU A 1 592 ? 15.746 -27.443 -26.446 1.00 95.25 592 GLU A C 1
ATOM 4411 O O . GLU A 1 592 ? 15.115 -26.515 -25.935 1.00 95.25 592 GLU A O 1
ATOM 4416 N N . ARG A 1 593 ? 15.744 -27.655 -27.776 1.00 93.62 593 ARG A N 1
ATOM 4417 C CA . ARG A 1 593 ? 15.083 -26.762 -28.755 1.00 93.62 593 ARG A CA 1
ATOM 4418 C C . ARG A 1 593 ? 13.659 -26.379 -28.355 1.00 93.62 593 ARG A C 1
ATOM 4420 O O . ARG A 1 593 ? 13.348 -25.198 -28.355 1.00 93.62 593 ARG A O 1
ATOM 4427 N N . GLY A 1 594 ? 12.833 -27.341 -27.936 1.00 96.06 594 GLY A N 1
ATOM 4428 C CA . GLY A 1 594 ? 11.443 -27.075 -27.543 1.00 96.06 594 GLY A CA 1
ATOM 4429 C C . GLY A 1 594 ? 11.308 -26.090 -26.375 1.00 96.06 594 GLY A C 1
ATOM 4430 O O . GLY A 1 594 ? 10.518 -25.154 -26.449 1.00 96.06 594 GLY A O 1
ATOM 4431 N N . ALA A 1 595 ? 12.128 -26.238 -25.328 1.00 95.50 595 ALA A N 1
ATOM 4432 C CA . ALA A 1 595 ? 12.114 -25.321 -24.185 1.00 95.50 595 ALA A CA 1
ATOM 4433 C C . ALA A 1 595 ? 12.648 -23.928 -24.557 1.00 95.50 595 ALA A C 1
ATOM 4435 O O . ALA A 1 595 ? 12.161 -22.921 -24.043 1.00 95.50 595 ALA A O 1
ATOM 4436 N N . ARG A 1 596 ? 13.633 -23.862 -25.465 1.00 97.31 596 ARG A N 1
ATOM 4437 C CA . ARG A 1 596 ? 14.130 -22.591 -26.005 1.00 97.31 596 ARG A CA 1
ATOM 4438 C C . ARG A 1 596 ? 13.052 -21.883 -26.826 1.00 97.31 596 ARG A C 1
ATOM 4440 O O . ARG A 1 596 ? 12.807 -20.708 -26.578 1.00 97.31 596 ARG A O 1
ATOM 4447 N N . THR A 1 597 ? 12.399 -22.585 -27.752 1.00 97.38 597 THR A N 1
ATOM 4448 C CA . THR A 1 597 ? 11.299 -22.044 -28.564 1.00 97.38 597 THR A CA 1
ATOM 4449 C C . THR A 1 597 ? 10.174 -21.523 -27.675 1.00 97.38 597 THR A C 1
ATOM 4451 O O . THR A 1 597 ? 9.773 -20.381 -27.836 1.00 97.38 597 THR A O 1
ATOM 4454 N N . GLN A 1 598 ? 9.766 -22.276 -26.648 1.00 97.56 598 GLN A N 1
ATOM 4455 C CA . GLN A 1 598 ? 8.748 -21.824 -25.693 1.00 97.56 598 GLN A CA 1
ATOM 4456 C C . GLN A 1 598 ? 9.139 -20.523 -24.967 1.00 97.56 598 GLN A C 1
ATOM 4458 O O . GLN A 1 598 ? 8.298 -19.648 -24.758 1.00 97.56 598 GLN A O 1
ATOM 4463 N N . ALA A 1 599 ? 10.409 -20.378 -24.573 1.00 97.69 599 ALA A N 1
ATOM 4464 C CA . ALA A 1 599 ? 10.901 -19.149 -23.954 1.00 97.69 599 ALA A CA 1
ATOM 4465 C C . ALA A 1 599 ? 10.914 -17.970 -24.947 1.00 97.69 599 ALA A C 1
ATOM 4467 O O . ALA A 1 599 ? 10.549 -16.857 -24.578 1.00 97.69 599 ALA A O 1
ATOM 4468 N N . LEU A 1 600 ? 11.268 -18.204 -26.213 1.00 98.31 600 LEU A N 1
ATOM 4469 C CA . LEU A 1 600 ? 11.206 -17.185 -27.266 1.00 98.31 600 LEU A CA 1
ATOM 4470 C C . LEU A 1 600 ? 9.762 -16.777 -27.592 1.00 98.31 600 LEU A C 1
ATOM 4472 O O . LEU A 1 600 ? 9.486 -15.585 -27.696 1.00 98.31 600 LEU A O 1
ATOM 4476 N N . ASP A 1 601 ? 8.825 -17.725 -27.656 1.00 98.19 601 ASP A N 1
ATOM 4477 C CA . ASP A 1 601 ? 7.395 -17.442 -27.835 1.00 98.19 601 ASP A CA 1
ATOM 4478 C C . ASP A 1 601 ? 6.860 -16.558 -26.698 1.00 98.19 601 ASP A C 1
ATOM 4480 O O . ASP A 1 601 ? 6.121 -15.596 -26.928 1.00 98.19 601 ASP A O 1
ATOM 4484 N N . ALA A 1 602 ? 7.269 -16.842 -25.455 1.00 97.94 602 ALA A N 1
ATOM 4485 C CA . ALA A 1 602 ? 6.944 -16.002 -24.306 1.00 97.94 602 ALA A CA 1
ATOM 4486 C C . ALA A 1 602 ? 7.565 -14.598 -24.426 1.00 97.94 602 ALA A C 1
ATOM 4488 O O . ALA A 1 602 ? 6.892 -13.606 -24.127 1.00 97.94 602 ALA A O 1
ATOM 4489 N N . ALA A 1 603 ? 8.811 -14.496 -24.904 1.00 98.19 603 ALA A N 1
ATOM 4490 C CA . ALA A 1 603 ? 9.481 -13.219 -25.135 1.00 98.19 603 ALA A CA 1
ATOM 4491 C C . ALA A 1 603 ? 8.734 -12.362 -26.171 1.00 98.19 603 ALA A C 1
ATOM 4493 O O . ALA A 1 603 ? 8.428 -11.204 -25.883 1.00 98.19 603 ALA A O 1
ATOM 4494 N N . VAL A 1 604 ? 8.360 -12.940 -27.320 1.00 98.38 604 VAL A N 1
ATOM 4495 C CA . VAL A 1 604 ? 7.581 -12.261 -28.373 1.00 98.38 604 VAL A CA 1
ATOM 4496 C C . VAL A 1 604 ? 6.211 -11.836 -27.851 1.00 98.38 604 VAL A C 1
ATOM 4498 O O . VAL A 1 604 ? 5.828 -10.675 -27.999 1.00 98.38 604 VAL A O 1
ATOM 4501 N N . ARG A 1 605 ? 5.485 -12.733 -27.169 1.00 98.06 605 ARG A N 1
ATOM 4502 C CA . ARG A 1 605 ? 4.171 -12.431 -26.575 1.00 98.06 605 ARG A CA 1
ATOM 4503 C C . ARG A 1 605 ? 4.229 -11.225 -25.639 1.00 98.06 605 ARG A C 1
ATOM 4505 O O . ARG A 1 605 ? 3.356 -10.359 -25.693 1.00 98.06 605 ARG A O 1
ATOM 4512 N N . HIS A 1 606 ? 5.233 -11.164 -24.768 1.00 98.19 606 HIS A N 1
ATOM 4513 C CA . HIS A 1 606 ? 5.373 -10.061 -23.821 1.00 98.19 606 HIS A CA 1
ATOM 4514 C C . HIS A 1 606 ? 5.912 -8.779 -24.458 1.00 98.19 606 HIS A C 1
ATOM 4516 O O . HIS A 1 606 ? 5.469 -7.698 -24.073 1.00 98.19 606 HIS A O 1
ATOM 4522 N N . ALA A 1 607 ? 6.787 -8.874 -25.461 1.00 97.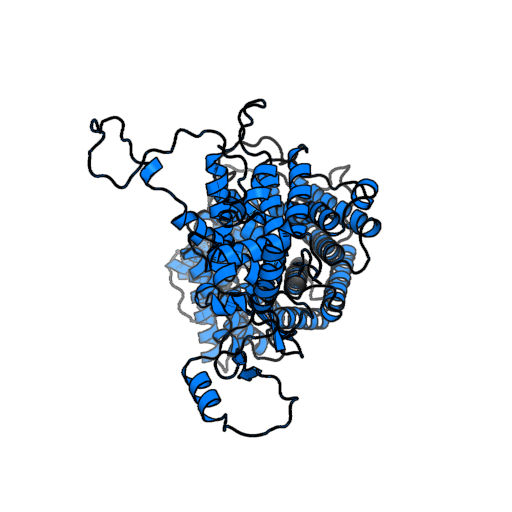62 607 ALA A N 1
ATOM 4523 C CA . ALA A 1 607 ? 7.212 -7.723 -26.251 1.00 97.62 607 ALA A CA 1
ATOM 4524 C C . ALA A 1 607 ? 6.017 -7.076 -26.976 1.00 97.62 607 ALA A C 1
ATOM 4526 O O . ALA A 1 607 ? 5.813 -5.869 -26.851 1.00 97.62 607 ALA A O 1
ATOM 4527 N N . ARG A 1 608 ? 5.161 -7.884 -27.618 1.00 97.38 608 ARG A N 1
ATOM 4528 C CA . ARG A 1 608 ? 3.902 -7.427 -28.230 1.00 97.38 608 ARG A CA 1
ATOM 4529 C C . ARG A 1 608 ? 2.971 -6.774 -27.212 1.00 97.38 608 ARG A C 1
ATOM 4531 O O . ARG A 1 608 ? 2.445 -5.697 -27.464 1.00 97.38 608 ARG A O 1
ATOM 4538 N N . ALA A 1 609 ? 2.790 -7.386 -26.042 1.00 95.69 609 ALA A N 1
ATOM 4539 C CA . ALA A 1 609 ? 1.950 -6.810 -24.990 1.00 95.69 609 ALA A CA 1
ATOM 4540 C C . ALA A 1 609 ? 2.488 -5.460 -24.476 1.00 95.69 609 ALA A C 1
ATOM 4542 O O . ALA A 1 609 ? 1.705 -4.563 -24.175 1.00 95.69 609 ALA A O 1
ATOM 4543 N N . ALA A 1 610 ? 3.814 -5.288 -24.402 1.00 94.69 610 ALA A N 1
ATOM 4544 C CA . ALA A 1 610 ? 4.425 -4.004 -24.066 1.00 94.69 610 ALA A CA 1
ATOM 4545 C C . ALA A 1 610 ? 4.228 -2.959 -25.181 1.00 94.69 610 ALA A C 1
ATOM 4547 O O . ALA A 1 610 ? 3.953 -1.800 -24.872 1.00 94.69 610 ALA A O 1
ATOM 4548 N N . LEU A 1 611 ? 4.329 -3.352 -26.456 1.00 93.94 611 LEU A N 1
ATOM 4549 C CA . LEU A 1 611 ? 4.055 -2.478 -27.605 1.00 93.94 611 LEU A CA 1
ATOM 4550 C C . LEU A 1 611 ? 2.592 -2.011 -27.640 1.00 93.94 611 LEU A C 1
ATOM 4552 O O . LEU A 1 611 ? 2.338 -0.823 -27.823 1.00 93.94 611 LEU A O 1
ATOM 4556 N N . ALA A 1 612 ? 1.650 -2.923 -27.391 1.00 92.06 612 ALA A N 1
ATOM 4557 C CA . ALA A 1 612 ? 0.214 -2.649 -27.397 1.00 92.06 612 ALA A CA 1
ATOM 4558 C C . ALA A 1 612 ? -0.283 -1.843 -26.177 1.00 92.06 612 ALA A C 1
ATOM 4560 O O . ALA A 1 612 ? -1.437 -1.411 -26.153 1.00 92.06 612 ALA A O 1
ATOM 4561 N N . ASP A 1 613 ? 0.548 -1.640 -25.147 1.00 89.19 613 ASP A N 1
ATOM 4562 C CA . ASP A 1 613 ? 0.150 -0.880 -23.961 1.00 89.19 613 ASP A CA 1
ATOM 4563 C C . ASP A 1 613 ? -0.059 0.616 -24.296 1.00 89.19 613 ASP A C 1
ATOM 4565 O O . ASP A 1 613 ? 0.839 1.255 -24.856 1.00 89.19 613 ASP A O 1
ATOM 4569 N N . PRO A 1 614 ? -1.180 1.243 -23.882 1.00 84.69 614 PRO A N 1
ATOM 4570 C CA . PRO A 1 614 ? -1.464 2.651 -24.185 1.00 84.69 614 PRO A CA 1
ATOM 4571 C C . PRO A 1 614 ? -0.403 3.650 -23.695 1.00 84.69 614 PRO A C 1
ATOM 4573 O O . PRO A 1 614 ? -0.328 4.782 -24.185 1.00 84.69 614 PRO A O 1
ATOM 4576 N N . SER A 1 615 ? 0.412 3.285 -22.697 1.00 83.12 615 SER A N 1
ATOM 4577 C CA . SER A 1 615 ? 1.512 4.130 -22.228 1.00 83.12 615 SER A CA 1
ATOM 4578 C C . SER A 1 615 ? 2.699 4.158 -23.194 1.00 83.12 615 SER A C 1
ATOM 4580 O O . SER A 1 615 ? 3.438 5.143 -23.173 1.00 83.12 615 SER A O 1
ATOM 4582 N N . THR A 1 616 ? 2.855 3.161 -24.072 1.00 85.19 616 THR A N 1
ATOM 4583 C CA . THR A 1 616 ? 3.899 3.129 -25.110 1.00 85.19 616 THR A CA 1
ATOM 4584 C C . THR A 1 616 ? 3.669 4.221 -26.147 1.00 85.19 616 THR A C 1
ATOM 4586 O O . THR A 1 616 ? 4.583 4.997 -26.421 1.00 85.19 616 THR A O 1
ATOM 4589 N N . SER A 1 617 ? 2.432 4.425 -26.610 1.00 81.44 617 SER A N 1
ATOM 4590 C CA . SER A 1 617 ? 2.111 5.520 -27.541 1.00 81.44 617 SER A CA 1
ATOM 4591 C C . SER A 1 617 ? 2.401 6.910 -26.954 1.00 81.44 617 SER A C 1
ATOM 4593 O O . SER A 1 617 ? 2.699 7.856 -27.681 1.00 81.44 617 SER A O 1
ATOM 4595 N N . ARG A 1 618 ? 2.357 7.069 -25.621 1.00 79.88 618 ARG A N 1
ATOM 4596 C CA . ARG A 1 618 ? 2.744 8.328 -24.954 1.00 79.88 618 ARG A CA 1
ATOM 4597 C C . ARG A 1 618 ? 4.257 8.556 -24.963 1.00 79.88 618 ARG A C 1
ATOM 4599 O O . ARG A 1 618 ? 4.676 9.711 -24.945 1.00 79.88 618 ARG A O 1
ATOM 4606 N N . LEU A 1 619 ? 5.064 7.491 -24.991 1.00 79.44 619 LEU A N 1
ATOM 4607 C CA . LEU A 1 619 ? 6.526 7.580 -25.084 1.00 79.44 619 LEU A CA 1
ATOM 4608 C C . LEU A 1 619 ? 7.003 8.063 -26.452 1.00 79.44 619 LEU A C 1
ATOM 4610 O O . LEU A 1 619 ? 8.064 8.679 -26.522 1.00 79.44 619 LEU A O 1
ATOM 4614 N N . LEU A 1 620 ? 6.219 7.803 -27.501 1.00 79.25 620 LEU A N 1
ATOM 4615 C CA . LEU A 1 620 ? 6.511 8.218 -28.874 1.00 79.25 620 LEU A CA 1
ATOM 4616 C C . LEU A 1 620 ? 6.306 9.727 -29.100 1.00 79.25 620 LEU A C 1
ATOM 4618 O O . LEU A 1 620 ? 6.791 10.284 -30.080 1.00 79.25 620 LEU A O 1
ATOM 4622 N N . ARG A 1 621 ? 5.630 10.431 -28.179 1.00 77.88 621 ARG A N 1
ATOM 4623 C CA . ARG A 1 621 ? 5.424 11.884 -28.287 1.00 77.88 621 ARG A CA 1
ATOM 4624 C C . ARG A 1 621 ? 6.736 12.652 -28.031 1.00 77.88 621 ARG A C 1
ATOM 4626 O O . ARG A 1 621 ? 7.496 12.257 -27.148 1.00 77.88 621 ARG A O 1
ATOM 4633 N N . PRO A 1 622 ? 6.979 13.812 -28.679 1.00 60.88 622 PRO A N 1
ATOM 4634 C CA . PRO A 1 622 ? 8.227 14.588 -28.541 1.00 60.88 622 PRO A CA 1
ATOM 4635 C C . PRO A 1 622 ? 8.601 15.003 -27.103 1.00 60.88 622 PRO A C 1
ATOM 4637 O O . PRO A 1 622 ? 9.780 15.198 -26.800 1.00 60.88 622 PRO A O 1
ATOM 4640 N N . ALA A 1 623 ? 7.603 15.109 -26.215 1.00 58.34 623 ALA A N 1
ATOM 4641 C CA . ALA A 1 623 ? 7.746 15.406 -24.786 1.00 58.34 623 ALA A CA 1
ATOM 4642 C C . ALA A 1 623 ? 7.855 14.149 -23.884 1.00 58.34 623 ALA A C 1
ATOM 4644 O O . ALA A 1 623 ? 7.794 14.258 -22.660 1.00 58.34 623 ALA A O 1
ATOM 4645 N N . GLY A 1 624 ? 7.974 12.952 -24.467 1.00 57.59 624 GLY A N 1
ATOM 4646 C CA . GLY A 1 624 ? 8.025 11.677 -23.753 1.00 57.59 624 GLY A CA 1
ATOM 4647 C C . GLY A 1 624 ? 9.249 11.516 -22.840 1.00 57.59 624 GLY A C 1
ATOM 4648 O O . GLY A 1 624 ? 10.300 12.138 -23.023 1.00 57.59 624 GLY A O 1
ATOM 4649 N N . GLN A 1 625 ? 9.129 10.643 -21.833 1.00 65.06 625 GLN A N 1
ATOM 4650 C CA . GLN A 1 625 ? 10.227 10.304 -20.923 1.00 65.06 625 GLN A CA 1
ATOM 4651 C C . GLN A 1 625 ? 11.304 9.485 -21.658 1.00 65.06 625 GLN A C 1
ATOM 4653 O O . GLN A 1 625 ? 11.248 8.258 -21.678 1.00 65.06 625 GLN A O 1
ATOM 4658 N N . GLN A 1 626 ? 12.321 10.156 -22.207 1.00 71.81 626 GLN A N 1
ATOM 4659 C CA . GLN A 1 626 ? 13.373 9.544 -23.037 1.00 71.81 626 GLN A CA 1
ATOM 4660 C C . GLN A 1 626 ? 14.005 8.273 -22.436 1.00 71.81 626 GLN A C 1
ATOM 4662 O O . GLN A 1 626 ? 14.249 7.309 -23.153 1.00 71.81 626 GLN A O 1
ATOM 4667 N N . ALA A 1 627 ? 14.248 8.237 -21.123 1.00 75.25 627 ALA A N 1
ATOM 4668 C CA . ALA A 1 627 ? 14.816 7.057 -20.467 1.00 75.25 627 ALA A CA 1
ATOM 4669 C C . ALA A 1 627 ? 13.873 5.840 -20.513 1.00 75.25 627 ALA A C 1
ATOM 4671 O O . ALA A 1 627 ? 14.328 4.711 -20.687 1.00 75.25 627 ALA A O 1
ATOM 4672 N N . ALA A 1 628 ? 12.562 6.066 -20.381 1.00 80.69 628 ALA A N 1
ATOM 4673 C CA . ALA A 1 628 ? 11.568 5.012 -20.522 1.00 80.69 628 ALA A CA 1
ATOM 4674 C C . ALA A 1 628 ? 11.471 4.548 -21.981 1.00 80.69 628 ALA A C 1
ATOM 4676 O O . ALA A 1 628 ? 11.464 3.344 -22.202 1.00 80.69 628 ALA A O 1
ATOM 4677 N N . THR A 1 629 ? 11.494 5.468 -22.955 1.00 85.31 629 THR A N 1
ATOM 4678 C CA . THR A 1 629 ? 11.531 5.135 -24.392 1.00 85.31 629 THR A CA 1
ATOM 4679 C C . THR A 1 629 ? 12.733 4.253 -24.729 1.00 85.31 629 THR A C 1
ATOM 4681 O O . THR A 1 629 ? 12.562 3.179 -25.295 1.00 85.31 629 THR A O 1
ATOM 4684 N N . VAL A 1 630 ? 13.942 4.647 -24.310 1.00 87.00 630 VAL A N 1
ATOM 4685 C CA . VAL A 1 630 ? 15.179 3.877 -24.541 1.00 87.00 630 VAL A CA 1
ATOM 4686 C C . VAL A 1 630 ? 15.108 2.486 -23.912 1.00 87.00 630 VAL A C 1
ATOM 4688 O O . VAL A 1 630 ? 15.497 1.507 -24.549 1.00 87.00 630 VAL A O 1
ATOM 4691 N N . ARG A 1 631 ? 14.607 2.375 -22.674 1.00 88.94 631 ARG A N 1
ATOM 4692 C CA . ARG A 1 631 ? 14.473 1.081 -21.994 1.00 88.94 631 ARG A CA 1
ATOM 4693 C C . ARG A 1 631 ? 13.503 0.158 -22.731 1.00 88.94 631 ARG A C 1
ATOM 4695 O O . ARG A 1 631 ? 13.863 -0.985 -22.994 1.00 88.94 631 ARG A O 1
ATOM 4702 N N . THR A 1 632 ? 12.312 0.646 -23.076 1.00 92.19 632 THR A N 1
ATOM 4703 C CA . THR A 1 632 ? 11.304 -0.150 -23.791 1.00 92.19 632 THR A CA 1
ATOM 4704 C C . THR A 1 632 ? 11.820 -0.576 -25.158 1.00 92.19 632 THR A C 1
ATOM 4706 O O . THR A 1 632 ? 11.758 -1.760 -25.472 1.00 92.19 632 THR A O 1
ATOM 4709 N N . ALA A 1 633 ? 12.413 0.352 -25.920 1.00 93.06 633 ALA A N 1
ATOM 4710 C CA . ALA A 1 633 ? 13.011 0.065 -27.223 1.00 93.06 633 ALA A CA 1
ATOM 4711 C C . ALA A 1 633 ? 14.056 -1.051 -27.125 1.00 93.06 633 ALA A C 1
ATOM 4713 O O . ALA A 1 633 ? 14.013 -2.009 -27.887 1.00 93.06 633 ALA A O 1
ATOM 4714 N N . ARG A 1 634 ? 14.960 -0.963 -26.139 1.00 94.25 634 ARG A N 1
ATOM 4715 C CA . ARG A 1 634 ? 16.007 -1.964 -25.913 1.00 94.25 634 ARG A CA 1
ATOM 4716 C C . ARG A 1 634 ? 15.434 -3.355 -25.651 1.00 94.25 634 ARG A C 1
ATOM 4718 O O . ARG A 1 634 ? 15.903 -4.318 -26.245 1.00 94.25 634 ARG A O 1
ATOM 4725 N N . VAL A 1 635 ? 14.463 -3.459 -24.746 1.00 95.06 635 VAL A N 1
ATOM 4726 C CA . VAL A 1 635 ? 13.882 -4.748 -24.346 1.00 95.06 635 VAL A CA 1
ATOM 4727 C C . VAL A 1 635 ? 13.100 -5.375 -25.498 1.00 95.06 635 VAL A C 1
ATOM 4729 O O . VAL A 1 635 ? 13.327 -6.538 -25.822 1.00 95.06 635 VAL A O 1
ATOM 4732 N N . VAL A 1 636 ? 12.210 -4.601 -26.126 1.00 96.69 636 VAL A N 1
ATOM 4733 C CA . VAL A 1 636 ? 11.357 -5.081 -27.220 1.00 96.69 636 VAL A CA 1
ATOM 4734 C C . VAL A 1 636 ? 12.207 -5.491 -28.417 1.00 96.69 636 VAL A C 1
ATOM 4736 O O . VAL A 1 636 ? 12.085 -6.621 -28.881 1.00 96.69 636 VAL A O 1
ATOM 4739 N N . ALA A 1 637 ? 13.113 -4.622 -28.876 1.00 96.81 637 ALA A N 1
ATOM 4740 C CA . ALA A 1 637 ? 13.941 -4.911 -30.041 1.00 96.81 637 ALA A CA 1
ATOM 4741 C C . ALA A 1 637 ? 14.811 -6.153 -29.826 1.00 96.81 637 ALA A C 1
ATOM 4743 O O . ALA A 1 637 ? 14.850 -7.035 -30.678 1.00 96.81 637 ALA A O 1
ATOM 4744 N N . ARG A 1 638 ? 15.439 -6.276 -28.649 1.00 97.56 638 ARG A N 1
ATOM 4745 C CA . ARG A 1 638 ? 16.232 -7.459 -28.309 1.00 97.56 638 ARG A CA 1
ATOM 4746 C C . ARG A 1 638 ? 15.394 -8.738 -28.343 1.00 97.56 638 ARG A C 1
ATOM 4748 O O . ARG A 1 638 ? 15.849 -9.724 -28.911 1.00 97.56 638 ARG A O 1
ATOM 4755 N N . ALA A 1 639 ? 14.204 -8.734 -27.741 1.00 97.75 639 ALA A N 1
ATOM 4756 C CA . ALA A 1 639 ? 13.336 -9.909 -27.712 1.00 97.75 639 ALA A CA 1
ATOM 4757 C C . ALA A 1 639 ? 12.930 -10.354 -29.128 1.00 97.75 639 ALA A C 1
ATOM 4759 O O . ALA A 1 639 ? 13.019 -11.539 -29.446 1.00 97.75 639 ALA A O 1
ATOM 4760 N N . LEU A 1 640 ? 12.543 -9.404 -29.988 1.00 98.25 640 LEU A N 1
ATOM 4761 C CA . LEU A 1 640 ? 12.112 -9.689 -31.358 1.00 98.25 640 LEU A CA 1
ATOM 4762 C C . LEU A 1 640 ? 13.276 -10.136 -32.264 1.00 98.25 640 LEU A C 1
ATOM 4764 O O . LEU A 1 640 ? 13.133 -11.133 -32.963 1.00 98.25 640 LEU A O 1
ATOM 4768 N N . CYS A 1 641 ? 14.443 -9.485 -32.201 1.00 97.62 641 CYS A N 1
ATOM 4769 C CA . CYS A 1 641 ? 15.645 -9.902 -32.943 1.00 97.62 641 CYS A CA 1
ATOM 4770 C C . CYS A 1 641 ? 16.121 -11.308 -32.544 1.00 97.62 641 CYS A C 1
ATOM 4772 O O . CYS A 1 641 ? 16.403 -12.163 -33.384 1.00 97.62 641 CYS A O 1
ATOM 4774 N N . VAL A 1 642 ? 16.182 -11.592 -31.237 1.00 97.50 642 VAL A N 1
ATOM 4775 C CA . VAL A 1 642 ? 16.600 -12.917 -30.754 1.00 97.50 642 VAL A CA 1
ATOM 4776 C C . VAL A 1 642 ? 15.601 -13.996 -31.190 1.00 97.50 642 VAL A C 1
ATOM 4778 O O . VAL A 1 642 ? 16.022 -15.086 -31.567 1.00 97.50 642 VAL A O 1
ATOM 4781 N N . ALA A 1 643 ? 14.299 -13.706 -31.197 1.00 97.50 643 ALA A N 1
ATOM 4782 C CA . ALA A 1 643 ? 13.289 -14.626 -31.718 1.00 97.50 643 ALA A CA 1
ATOM 4783 C C . ALA A 1 643 ? 13.435 -14.866 -33.233 1.00 97.50 643 ALA A C 1
ATOM 4785 O O . ALA A 1 643 ? 13.481 -16.023 -33.659 1.00 97.50 643 ALA A O 1
ATOM 4786 N N . ALA A 1 644 ? 13.580 -13.798 -34.026 1.00 96.50 644 ALA A N 1
ATOM 4787 C CA . ALA A 1 644 ? 13.710 -13.872 -35.482 1.00 96.50 644 ALA A CA 1
ATOM 4788 C C . ALA A 1 644 ? 14.949 -14.675 -35.916 1.00 96.50 644 ALA A C 1
ATOM 4790 O O . ALA A 1 644 ? 14.835 -15.607 -36.713 1.00 96.50 644 ALA A O 1
ATOM 4791 N N . SER A 1 645 ? 16.112 -14.401 -35.316 1.00 96.31 645 SER A N 1
ATOM 4792 C CA . SER A 1 645 ? 17.364 -15.136 -35.577 1.00 96.31 645 SER A CA 1
ATOM 4793 C C . SER A 1 645 ? 17.303 -16.633 -35.237 1.00 96.31 645 SER A C 1
ATOM 4795 O O . SER A 1 645 ? 18.102 -17.416 -35.748 1.00 96.31 645 SER A O 1
ATOM 4797 N N . HIS A 1 646 ? 16.341 -17.052 -34.409 1.00 95.88 646 HIS A N 1
ATOM 4798 C CA . HIS A 1 646 ? 16.107 -18.449 -34.034 1.00 95.88 646 HIS A CA 1
ATOM 4799 C C . HIS A 1 646 ? 14.885 -19.071 -34.734 1.00 95.88 646 HIS A C 1
ATOM 4801 O O . HIS A 1 646 ? 14.464 -20.170 -34.367 1.00 95.88 646 HIS A O 1
ATOM 4807 N N . GLY A 1 647 ? 14.319 -18.393 -35.738 1.00 94.25 647 GLY A N 1
ATOM 4808 C CA . GLY A 1 647 ? 13.210 -18.900 -36.548 1.00 94.25 647 GLY A CA 1
ATOM 4809 C C . GLY A 1 647 ? 11.848 -18.902 -35.846 1.00 94.25 647 GLY A C 1
ATOM 4810 O O . GLY A 1 647 ? 10.941 -19.601 -36.294 1.00 94.25 647 GLY A O 1
ATOM 4811 N N . VAL A 1 648 ? 11.688 -18.150 -34.752 1.00 96.50 648 VAL A N 1
ATOM 4812 C CA . VAL A 1 648 ? 10.382 -17.932 -34.113 1.00 96.50 648 VAL A CA 1
ATOM 4813 C C . VAL A 1 648 ? 9.659 -16.792 -34.825 1.00 96.50 648 VAL A C 1
ATOM 4815 O O . VAL A 1 648 ? 10.257 -15.762 -35.131 1.00 96.50 648 VAL A O 1
ATOM 4818 N N . ALA A 1 649 ? 8.369 -16.982 -35.107 1.00 94.75 649 ALA A N 1
ATOM 4819 C CA . ALA A 1 649 ? 7.587 -16.042 -35.900 1.00 94.75 649 ALA A CA 1
ATOM 4820 C C . ALA A 1 649 ? 7.449 -14.675 -35.204 1.00 94.75 649 ALA A C 1
ATOM 4822 O O . ALA A 1 649 ? 6.867 -14.563 -34.123 1.00 94.75 649 ALA A O 1
ATOM 4823 N N . VAL A 1 650 ? 7.930 -13.628 -35.876 1.00 96.50 650 VAL A N 1
ATOM 4824 C CA . VAL A 1 650 ? 7.713 -12.217 -35.532 1.00 96.50 650 VAL A CA 1
ATOM 4825 C C . VAL A 1 650 ? 6.850 -11.605 -36.629 1.00 96.50 650 VAL A C 1
ATOM 4827 O O . VAL A 1 650 ? 7.111 -11.818 -37.811 1.00 96.50 650 VAL A O 1
ATOM 4830 N N . THR A 1 651 ? 5.790 -10.888 -36.254 1.00 96.69 651 THR A N 1
ATOM 4831 C CA . THR A 1 651 ? 4.909 -10.259 -37.247 1.00 96.69 651 THR A CA 1
ATOM 4832 C C . THR A 1 651 ? 5.549 -8.983 -37.793 1.00 96.69 651 THR A C 1
ATOM 4834 O O . THR A 1 651 ? 6.275 -8.296 -37.073 1.00 96.69 651 THR A O 1
ATOM 4837 N N . ALA A 1 652 ? 5.251 -8.640 -39.049 1.00 96.00 652 ALA A N 1
ATOM 4838 C CA . ALA A 1 652 ? 5.711 -7.385 -39.646 1.00 96.00 652 ALA A CA 1
ATOM 4839 C C . ALA A 1 652 ? 5.216 -6.155 -38.856 1.00 96.00 652 ALA A C 1
ATOM 4841 O O . ALA A 1 652 ? 5.949 -5.182 -38.715 1.00 96.00 652 ALA A O 1
ATOM 4842 N N . GLU A 1 653 ? 4.012 -6.228 -38.276 1.00 96.19 653 GLU A N 1
ATOM 4843 C CA . GLU A 1 653 ? 3.439 -5.180 -37.420 1.00 96.19 653 GLU A CA 1
ATOM 4844 C C . GLU A 1 653 ? 4.257 -4.967 -36.135 1.00 96.19 653 GLU A C 1
ATOM 4846 O O . GLU A 1 653 ? 4.638 -3.837 -35.827 1.00 96.19 653 GLU A O 1
ATOM 4851 N N . ASP A 1 654 ? 4.592 -6.046 -35.414 1.00 95.69 654 ASP A N 1
ATOM 4852 C CA . ASP A 1 654 ? 5.424 -5.962 -34.204 1.00 95.69 654 ASP A CA 1
ATOM 4853 C C . ASP A 1 654 ? 6.819 -5.397 -34.526 1.00 95.69 654 ASP A C 1
ATOM 4855 O O . ASP A 1 654 ? 7.362 -4.588 -33.766 1.00 95.69 654 ASP A O 1
ATOM 4859 N N . ALA A 1 655 ? 7.403 -5.821 -35.654 1.00 96.19 655 ALA A N 1
ATOM 4860 C CA . ALA A 1 655 ? 8.714 -5.367 -36.106 1.00 96.19 655 ALA A CA 1
ATOM 4861 C C . ALA A 1 655 ? 8.708 -3.873 -36.471 1.00 96.19 655 ALA A C 1
ATOM 4863 O O . ALA A 1 655 ? 9.571 -3.134 -35.992 1.00 96.19 655 ALA A O 1
ATOM 4864 N N . ALA A 1 656 ? 7.709 -3.407 -37.228 1.00 95.50 656 ALA A N 1
ATOM 4865 C CA . ALA A 1 656 ? 7.547 -1.998 -37.584 1.00 95.50 656 ALA A CA 1
ATOM 4866 C C . ALA A 1 656 ? 7.369 -1.105 -36.341 1.00 95.50 656 ALA A C 1
ATOM 4868 O O . ALA A 1 656 ? 8.053 -0.091 -36.194 1.00 95.50 656 ALA A O 1
ATOM 4869 N N . ALA A 1 657 ? 6.526 -1.517 -35.387 1.00 94.19 657 ALA A N 1
ATOM 4870 C CA . ALA A 1 657 ? 6.327 -0.780 -34.137 1.00 94.19 657 ALA A CA 1
ATOM 4871 C C . ALA A 1 657 ? 7.611 -0.706 -33.282 1.00 94.19 657 ALA A C 1
ATOM 4873 O O . ALA A 1 657 ? 7.898 0.312 -32.644 1.00 94.19 657 ALA A O 1
ATOM 4874 N N . ALA A 1 658 ? 8.423 -1.769 -33.274 1.00 94.81 658 ALA A N 1
ATOM 4875 C CA . ALA A 1 658 ? 9.719 -1.769 -32.600 1.00 94.81 658 ALA A CA 1
ATOM 4876 C C . ALA A 1 658 ? 10.750 -0.856 -33.293 1.00 94.81 658 ALA A C 1
ATOM 4878 O O . ALA A 1 658 ? 11.518 -0.183 -32.597 1.00 94.81 658 ALA A O 1
ATOM 4879 N N . VAL A 1 659 ? 10.751 -0.791 -34.632 1.00 94.75 659 VAL A N 1
ATOM 4880 C CA . VAL A 1 659 ? 11.578 0.147 -35.416 1.00 94.75 659 VAL A CA 1
ATOM 4881 C C . VAL A 1 659 ? 11.210 1.594 -35.092 1.00 94.75 659 VAL A C 1
ATOM 4883 O O . VAL A 1 659 ? 12.100 2.378 -34.758 1.00 94.75 659 VAL A O 1
ATOM 4886 N N . GLU A 1 660 ? 9.919 1.938 -35.074 1.00 92.62 660 GLU A N 1
ATOM 4887 C CA . GLU A 1 660 ? 9.450 3.283 -34.704 1.00 92.62 660 GLU A CA 1
ATOM 4888 C C . GLU A 1 660 ? 9.934 3.679 -33.298 1.00 92.62 660 GLU A C 1
ATOM 4890 O O . GLU A 1 660 ? 10.453 4.780 -33.068 1.00 92.62 660 GLU A O 1
ATOM 4895 N N . LEU A 1 661 ? 9.836 2.750 -32.343 1.00 91.31 661 LEU A N 1
ATOM 4896 C CA . LEU A 1 661 ? 10.278 2.973 -30.972 1.00 91.31 661 LEU A CA 1
ATOM 4897 C C . LEU A 1 661 ? 11.806 3.152 -30.866 1.00 91.31 661 LEU A C 1
ATOM 4899 O O . LEU A 1 661 ? 12.273 3.991 -30.087 1.00 91.31 661 LEU A O 1
ATOM 4903 N N . LEU A 1 662 ? 12.591 2.408 -31.655 1.00 91.50 662 LEU A N 1
ATOM 4904 C CA . LEU A 1 662 ? 14.045 2.578 -31.769 1.00 91.50 662 LEU A CA 1
ATOM 4905 C C . LEU A 1 662 ? 14.419 3.924 -32.403 1.00 91.50 662 LEU A C 1
ATOM 4907 O O . LEU A 1 662 ? 15.332 4.595 -31.912 1.00 91.50 662 LEU A O 1
ATOM 4911 N N . ASP A 1 663 ? 13.716 4.354 -33.447 1.00 90.62 663 ASP A N 1
ATOM 4912 C CA . ASP A 1 663 ? 13.961 5.638 -34.111 1.00 90.62 663 ASP A CA 1
ATOM 4913 C C . ASP A 1 663 ? 13.627 6.817 -33.186 1.00 90.62 663 ASP A C 1
ATOM 4915 O O . ASP A 1 663 ? 14.397 7.782 -33.092 1.00 90.62 663 ASP A O 1
ATOM 4919 N N . CYS A 1 664 ? 12.560 6.703 -32.391 1.00 87.44 664 CYS A N 1
ATOM 4920 C CA . CYS A 1 664 ? 12.260 7.646 -31.315 1.00 87.44 664 CYS A CA 1
ATOM 4921 C C . CYS A 1 664 ? 13.362 7.661 -30.233 1.00 87.44 664 CYS A C 1
ATOM 4923 O O . CYS A 1 664 ? 13.841 8.729 -29.835 1.00 87.44 664 CYS A O 1
ATOM 4925 N N . ALA A 1 665 ? 13.817 6.486 -29.778 1.00 86.75 665 ALA A N 1
ATOM 4926 C CA . ALA A 1 665 ? 14.842 6.353 -28.737 1.00 86.75 665 ALA A CA 1
ATOM 4927 C C . ALA A 1 665 ? 16.222 6.893 -29.163 1.00 86.75 665 ALA A C 1
ATOM 4929 O O . ALA A 1 665 ? 16.946 7.458 -28.337 1.00 86.75 665 ALA A O 1
ATOM 4930 N N . THR A 1 666 ? 16.580 6.730 -30.438 1.00 85.88 666 THR A N 1
ATOM 4931 C CA . THR A 1 666 ? 17.860 7.168 -31.022 1.00 85.88 666 THR A CA 1
ATOM 4932 C C . THR A 1 666 ? 17.828 8.603 -31.559 1.00 85.88 666 THR A C 1
ATOM 4934 O O . THR A 1 666 ? 18.881 9.155 -31.873 1.00 85.88 666 THR A O 1
ATOM 4937 N N . GLY A 1 667 ? 16.651 9.240 -31.608 1.00 78.25 667 GLY A N 1
ATOM 4938 C CA . GLY A 1 667 ? 16.481 10.607 -32.107 1.00 78.25 667 GLY A CA 1
ATOM 4939 C C . GLY A 1 667 ? 16.495 10.726 -33.633 1.00 78.25 667 GLY A C 1
ATOM 4940 O O . GLY A 1 667 ? 16.749 11.813 -34.142 1.00 78.25 667 GLY A O 1
ATOM 4941 N N . ARG A 1 668 ? 16.231 9.628 -34.355 1.00 68.38 668 ARG A N 1
ATOM 4942 C CA . ARG A 1 668 ? 16.112 9.588 -35.823 1.00 68.38 668 ARG A CA 1
ATOM 4943 C C . ARG A 1 668 ? 14.746 10.043 -36.342 1.00 68.38 668 ARG A C 1
ATOM 4945 O O . ARG A 1 668 ? 14.602 10.277 -37.534 1.00 68.38 668 ARG A O 1
ATOM 4952 N N . SER A 1 669 ? 13.760 10.214 -35.461 1.00 62.47 669 SER A N 1
ATOM 4953 C CA . SER A 1 669 ? 12.454 10.764 -35.832 1.00 62.47 669 SER A CA 1
ATOM 4954 C C . SER A 1 669 ? 12.606 12.208 -36.333 1.00 62.47 669 SER A C 1
ATOM 4956 O O . SER A 1 669 ? 12.939 13.106 -35.558 1.00 62.47 669 SER A O 1
ATOM 4958 N N . ASN A 1 670 ? 12.370 12.416 -37.631 1.00 45.34 670 ASN A N 1
ATOM 4959 C CA . ASN A 1 670 ? 12.486 13.683 -38.358 1.00 45.34 670 ASN A CA 1
ATOM 4960 C C . ASN A 1 670 ? 11.861 14.877 -37.606 1.00 45.34 670 ASN A C 1
ATOM 4962 O O . ASN A 1 670 ? 10.652 15.087 -37.632 1.00 45.34 670 ASN A O 1
ATOM 4966 N N . SER A 1 671 ? 12.691 15.697 -36.962 1.00 45.53 671 SER A N 1
ATOM 4967 C CA . SER A 1 671 ? 12.322 17.035 -36.491 1.00 45.53 671 SER A CA 1
ATOM 4968 C C . SER A 1 671 ? 13.549 17.939 -36.587 1.00 45.53 671 SER A C 1
ATOM 4970 O O . SER A 1 671 ? 14.384 17.979 -35.682 1.00 45.53 671 SER A O 1
ATOM 4972 N N . ALA A 1 672 ? 13.619 18.706 -37.675 1.00 45.41 672 ALA A N 1
ATOM 4973 C CA . ALA A 1 672 ? 14.640 19.710 -37.977 1.00 45.41 672 ALA A CA 1
ATOM 4974 C C . ALA A 1 672 ? 14.659 20.931 -37.018 1.00 45.41 672 ALA A C 1
ATOM 4976 O O . ALA A 1 672 ? 15.313 21.928 -37.299 1.00 45.41 672 ALA A O 1
ATOM 4977 N N . THR A 1 673 ? 13.960 20.884 -35.879 1.00 43.47 673 THR A N 1
ATOM 4978 C CA . THR A 1 673 ? 13.613 22.074 -35.077 1.00 43.47 673 THR A CA 1
ATOM 4979 C C . THR A 1 673 ? 14.064 22.064 -33.610 1.00 43.47 673 THR A C 1
ATOM 4981 O O . THR A 1 673 ? 13.616 22.904 -32.837 1.00 43.47 673 THR A O 1
ATOM 4984 N N . SER A 1 674 ? 14.973 21.185 -33.165 1.00 46.19 674 SER A N 1
ATOM 4985 C CA . SER A 1 674 ? 15.433 21.218 -31.760 1.00 46.19 674 SER A CA 1
ATOM 4986 C C . SER A 1 674 ? 16.931 20.955 -31.594 1.00 46.19 674 SER A C 1
ATOM 4988 O O . SER A 1 674 ? 17.381 19.815 -31.539 1.00 46.19 674 SER A O 1
ATOM 4990 N N . GLY A 1 675 ? 17.712 22.028 -31.437 1.00 44.28 675 GLY A N 1
ATOM 4991 C CA . GLY A 1 675 ? 19.165 22.016 -31.210 1.00 44.28 675 GLY A CA 1
ATOM 4992 C C . GLY A 1 675 ? 19.642 21.455 -29.858 1.00 44.28 675 GLY A C 1
ATOM 4993 O O . GLY A 1 675 ? 20.746 21.773 -29.423 1.00 44.28 675 GLY A O 1
ATOM 4994 N N . ARG A 1 676 ? 18.856 20.622 -29.162 1.00 47.41 676 ARG A N 1
ATOM 4995 C CA . ARG A 1 676 ? 19.309 19.926 -27.944 1.00 47.41 676 ARG A CA 1
ATOM 4996 C C . ARG A 1 676 ? 19.873 18.556 -28.311 1.00 47.41 676 ARG A C 1
ATOM 4998 O O . ARG A 1 676 ? 19.148 17.565 -28.363 1.00 47.41 676 ARG A O 1
ATOM 5005 N N . ARG A 1 677 ? 21.189 18.501 -28.534 1.00 46.38 677 ARG A N 1
ATOM 5006 C CA . ARG A 1 677 ? 21.933 17.250 -28.742 1.00 46.38 677 ARG A CA 1
ATOM 5007 C C . ARG A 1 677 ? 21.814 16.386 -27.477 1.00 46.38 677 ARG A C 1
ATOM 5009 O O . ARG A 1 677 ? 22.316 16.747 -26.415 1.00 46.38 677 ARG A O 1
ATOM 5016 N N . ARG A 1 678 ? 21.069 15.283 -27.574 1.00 54.75 678 ARG A N 1
ATOM 5017 C CA . ARG A 1 678 ? 20.792 14.352 -26.469 1.00 54.75 678 ARG A CA 1
ATOM 5018 C C . ARG A 1 678 ? 21.966 13.377 -26.316 1.00 54.75 678 ARG A C 1
ATOM 5020 O O . ARG A 1 678 ? 22.375 12.764 -27.296 1.00 54.75 678 ARG A O 1
ATOM 5027 N N . VAL A 1 679 ? 22.491 13.216 -25.100 1.00 53.31 679 VAL A N 1
ATOM 5028 C CA . VAL A 1 679 ? 23.555 12.242 -24.796 1.00 53.31 679 VAL A CA 1
ATOM 5029 C C . VAL A 1 679 ? 22.915 10.861 -24.649 1.00 53.31 679 VAL A C 1
ATOM 5031 O O . VAL A 1 679 ? 22.310 10.556 -23.623 1.00 53.31 679 VAL A O 1
ATOM 5034 N N . VAL A 1 680 ? 22.987 10.052 -25.702 1.00 60.97 680 VAL A N 1
ATOM 5035 C CA . VAL A 1 680 ? 22.648 8.623 -25.666 1.00 60.97 680 VAL A CA 1
ATOM 5036 C C . VAL A 1 680 ? 23.961 7.845 -25.632 1.00 60.97 680 VAL A C 1
ATOM 5038 O O . VAL A 1 680 ? 24.897 8.195 -26.347 1.00 60.97 680 VAL A O 1
ATOM 5041 N N . ASP A 1 681 ? 24.032 6.815 -24.790 1.00 69.50 681 ASP A N 1
ATOM 5042 C CA . ASP A 1 681 ? 25.187 5.920 -24.677 1.00 69.50 681 ASP A CA 1
ATOM 5043 C C . ASP A 1 681 ? 25.585 5.347 -26.054 1.00 69.50 681 ASP A C 1
ATOM 5045 O O . ASP A 1 681 ? 24.763 4.744 -26.752 1.00 69.50 681 ASP A O 1
ATOM 5049 N N . GLY A 1 682 ? 26.849 5.542 -26.446 1.00 74.69 682 GLY A N 1
ATOM 5050 C CA . GLY A 1 682 ? 27.383 5.108 -27.737 1.00 74.69 682 GLY A CA 1
ATOM 5051 C C . GLY A 1 682 ? 27.295 3.595 -27.954 1.00 74.69 682 GLY A C 1
ATOM 5052 O O . GLY A 1 682 ? 27.038 3.158 -29.078 1.00 74.69 682 GLY A O 1
ATOM 5053 N N . ALA A 1 683 ? 27.410 2.795 -26.888 1.00 79.25 683 ALA A N 1
ATOM 5054 C CA . ALA A 1 683 ? 27.283 1.338 -26.966 1.00 79.25 683 ALA A CA 1
ATOM 5055 C C . ALA A 1 683 ? 25.845 0.906 -27.306 1.00 79.25 683 ALA A C 1
ATOM 5057 O O . ALA A 1 683 ? 25.616 0.010 -28.128 1.00 79.25 683 ALA A O 1
ATOM 5058 N N . PHE A 1 684 ? 24.856 1.594 -26.727 1.00 83.00 684 PHE A N 1
ATOM 5059 C CA . PHE A 1 684 ? 23.456 1.376 -27.077 1.00 83.00 684 PHE A CA 1
ATOM 5060 C C . PHE A 1 684 ? 23.169 1.783 -28.523 1.00 83.00 684 PHE A C 1
ATOM 5062 O O . PHE A 1 684 ? 22.480 1.044 -29.217 1.00 83.00 684 PHE A O 1
ATOM 5069 N N . LEU A 1 685 ? 23.713 2.907 -29.004 1.00 84.25 685 LEU A N 1
ATOM 5070 C CA . LEU A 1 685 ? 23.491 3.364 -30.381 1.00 84.25 685 LEU A CA 1
ATOM 5071 C C . LEU A 1 685 ? 23.987 2.358 -31.427 1.00 84.25 685 LEU A C 1
ATOM 5073 O O . LEU A 1 685 ? 23.290 2.125 -32.412 1.00 84.25 685 LEU A O 1
ATOM 5077 N N . ALA A 1 686 ? 25.155 1.745 -31.217 1.00 85.81 686 ALA A N 1
ATOM 5078 C CA . ALA A 1 686 ? 25.677 0.720 -32.122 1.00 85.81 686 ALA A CA 1
ATOM 5079 C C . ALA A 1 686 ? 24.759 -0.514 -32.168 1.00 85.81 686 ALA A C 1
ATOM 5081 O O . ALA A 1 686 ? 24.357 -0.956 -33.243 1.00 85.81 686 ALA A O 1
ATOM 5082 N N . THR A 1 687 ? 24.355 -1.006 -30.995 1.00 90.12 687 THR A N 1
ATOM 5083 C CA . THR A 1 687 ? 23.459 -2.166 -30.869 1.00 90.12 687 THR A CA 1
ATOM 5084 C C . THR A 1 687 ? 22.075 -1.882 -31.467 1.00 90.12 687 THR A C 1
ATOM 5086 O O . THR A 1 687 ? 21.535 -2.691 -32.216 1.00 90.12 687 THR A O 1
ATOM 5089 N N . ALA A 1 688 ? 21.523 -0.696 -31.196 1.00 89.50 688 ALA A N 1
ATOM 5090 C CA . ALA A 1 688 ? 20.220 -0.266 -31.690 1.00 89.50 688 ALA A CA 1
ATOM 5091 C C . ALA A 1 688 ? 20.172 -0.178 -33.221 1.00 89.50 688 ALA A C 1
ATOM 5093 O O . ALA A 1 688 ? 19.153 -0.525 -33.808 1.00 89.50 688 ALA A O 1
ATOM 5094 N N . ARG A 1 689 ? 21.263 0.243 -33.880 1.00 90.94 689 ARG A N 1
ATOM 5095 C CA . ARG A 1 689 ? 21.348 0.242 -35.352 1.00 90.94 689 ARG A CA 1
ATOM 5096 C C . ARG A 1 689 ? 21.286 -1.172 -35.926 1.00 90.94 689 ARG A C 1
ATOM 5098 O O . ARG A 1 689 ? 20.586 -1.370 -36.913 1.00 90.94 689 ARG A O 1
ATOM 5105 N N . GLY A 1 690 ? 21.976 -2.127 -35.298 1.00 93.19 690 GLY A N 1
ATOM 5106 C CA . GLY A 1 690 ? 21.930 -3.537 -35.690 1.00 93.19 690 GLY A CA 1
ATOM 5107 C C . GLY A 1 690 ? 20.519 -4.112 -35.579 1.00 93.19 690 GLY A C 1
ATOM 5108 O O . GLY A 1 690 ? 19.985 -4.613 -36.564 1.00 93.19 690 GLY A O 1
ATOM 5109 N N . TRP A 1 691 ? 19.876 -3.939 -34.419 1.00 95.56 691 TRP A N 1
ATOM 5110 C CA . TRP A 1 691 ? 18.491 -4.384 -34.221 1.00 95.56 691 TRP A CA 1
ATOM 5111 C C . TRP A 1 691 ? 17.509 -3.716 -35.179 1.00 95.56 691 TRP A C 1
ATOM 5113 O O . TRP A 1 691 ? 16.635 -4.379 -35.724 1.00 95.56 691 TRP A O 1
ATOM 5123 N N . ARG A 1 692 ? 17.663 -2.409 -35.423 1.00 95.12 692 ARG A N 1
ATOM 5124 C CA . ARG A 1 692 ? 16.815 -1.684 -36.371 1.00 95.12 692 ARG A CA 1
ATOM 5125 C C . ARG A 1 692 ? 16.914 -2.277 -37.777 1.00 95.12 692 ARG A C 1
ATOM 5127 O O . ARG A 1 692 ? 15.884 -2.457 -38.408 1.00 95.12 692 ARG A O 1
ATOM 5134 N N . ALA A 1 693 ? 18.123 -2.558 -38.269 1.00 93.62 693 ALA A N 1
ATOM 5135 C CA . ALA A 1 693 ? 18.319 -3.114 -39.609 1.00 93.62 693 ALA A CA 1
ATOM 5136 C C . ALA A 1 693 ? 17.676 -4.503 -39.752 1.00 93.62 693 ALA A C 1
ATOM 5138 O O . ALA A 1 693 ? 16.992 -4.764 -40.735 1.00 93.62 693 ALA A O 1
ATOM 5139 N N . GLU A 1 694 ? 17.847 -5.366 -38.749 1.00 94.62 694 GLU A N 1
ATOM 5140 C CA . GLU A 1 694 ? 17.240 -6.700 -38.728 1.00 94.62 694 GLU A CA 1
ATOM 5141 C C . GLU A 1 694 ? 15.704 -6.629 -38.700 1.00 94.62 694 GLU A C 1
ATOM 5143 O O . GLU A 1 694 ? 15.034 -7.301 -39.482 1.00 94.62 694 GLU A O 1
ATOM 5148 N N . LEU A 1 695 ? 15.134 -5.770 -37.849 1.00 95.75 695 LEU A N 1
ATOM 5149 C CA . LEU A 1 695 ? 13.681 -5.615 -37.734 1.00 95.75 695 LEU A CA 1
ATOM 5150 C C . LEU A 1 695 ? 13.054 -4.923 -38.948 1.00 95.75 695 LEU A C 1
ATOM 5152 O O . LEU A 1 695 ? 11.939 -5.277 -39.309 1.00 95.75 695 LEU A O 1
ATOM 5156 N N . ALA A 1 696 ? 13.757 -4.000 -39.609 1.00 94.31 696 ALA A N 1
ATOM 5157 C CA . ALA A 1 696 ? 13.293 -3.373 -40.849 1.00 94.31 696 ALA A CA 1
ATOM 5158 C C . ALA A 1 696 ? 13.084 -4.417 -41.962 1.00 94.31 696 ALA A C 1
ATOM 5160 O O . ALA A 1 696 ? 12.056 -4.407 -42.635 1.00 94.31 696 ALA A O 1
ATOM 5161 N N . VAL A 1 697 ? 13.997 -5.392 -42.078 1.00 94.56 697 VAL A N 1
ATOM 5162 C CA . VAL A 1 697 ? 13.849 -6.517 -43.017 1.00 94.56 697 VAL A CA 1
ATOM 5163 C C . VAL A 1 697 ? 12.622 -7.368 -42.674 1.00 94.56 697 VAL A C 1
ATOM 5165 O O . VAL A 1 697 ? 11.854 -7.721 -43.565 1.00 94.56 697 VAL A O 1
ATOM 5168 N N . VAL A 1 698 ? 12.394 -7.665 -41.389 1.00 94.44 698 VAL A N 1
ATOM 5169 C CA . VAL A 1 698 ? 11.199 -8.410 -40.937 1.00 94.44 698 VAL A CA 1
ATOM 5170 C C . VAL A 1 698 ? 9.906 -7.618 -41.181 1.00 94.44 698 VAL A C 1
ATOM 5172 O O . VAL A 1 698 ? 8.874 -8.208 -41.498 1.00 94.44 698 VAL A O 1
ATOM 5175 N N . ALA A 1 699 ? 9.957 -6.291 -41.065 1.00 93.44 699 ALA A N 1
ATOM 5176 C CA . ALA A 1 699 ? 8.839 -5.393 -41.341 1.00 93.44 699 ALA A CA 1
ATOM 5177 C C . ALA A 1 699 ? 8.525 -5.248 -42.843 1.00 93.44 699 ALA A C 1
ATOM 5179 O O . ALA A 1 699 ? 7.474 -4.710 -43.189 1.00 93.44 699 ALA A O 1
ATOM 5180 N N . GLY A 1 700 ? 9.398 -5.737 -43.733 1.00 91.12 700 GLY A N 1
ATOM 5181 C CA . GLY A 1 700 ? 9.260 -5.561 -45.179 1.00 91.12 700 GLY A CA 1
ATOM 5182 C C . GLY A 1 700 ? 9.648 -4.163 -45.668 1.00 91.12 700 GLY A C 1
ATOM 5183 O O . GLY A 1 700 ? 9.242 -3.772 -46.760 1.00 91.12 700 GLY A O 1
ATOM 5184 N N . GLU A 1 701 ? 10.413 -3.401 -44.878 1.00 88.38 701 GLU A N 1
ATOM 5185 C CA . GLU A 1 701 ? 11.061 -2.184 -45.361 1.00 88.38 701 GLU A CA 1
ATOM 5186 C C . GLU A 1 701 ? 12.224 -2.584 -46.276 1.00 88.38 701 GLU A C 1
ATOM 5188 O O . GLU A 1 701 ? 13.092 -3.369 -45.878 1.00 88.38 701 GLU A O 1
ATOM 5193 N N . ASP A 1 702 ? 12.263 -2.039 -47.496 1.00 77.06 702 ASP A N 1
ATOM 5194 C CA . ASP A 1 702 ? 13.431 -2.207 -48.356 1.00 77.06 702 ASP A CA 1
ATOM 5195 C C . ASP A 1 702 ? 14.663 -1.686 -47.600 1.00 77.06 702 ASP A C 1
ATOM 5197 O O . ASP A 1 702 ? 14.635 -0.544 -47.115 1.00 77.06 702 ASP A O 1
ATOM 5201 N N . PRO A 1 703 ? 15.747 -2.480 -47.488 1.00 64.56 703 PRO A N 1
ATOM 5202 C CA . PRO A 1 703 ? 16.990 -2.033 -46.885 1.00 64.56 703 PRO A CA 1
ATOM 5203 C C . PRO A 1 703 ? 17.606 -0.993 -47.819 1.00 64.56 703 PRO A C 1
ATOM 5205 O O . PRO A 1 703 ? 18.485 -1.288 -48.624 1.00 64.56 703 PRO A O 1
ATOM 5208 N N . THR A 1 704 ? 17.102 0.235 -47.761 1.00 56.56 704 THR A N 1
ATOM 5209 C CA . THR A 1 704 ? 17.674 1.358 -48.485 1.00 56.56 704 THR A CA 1
ATOM 5210 C C . THR A 1 704 ? 19.079 1.569 -47.925 1.00 56.56 704 THR A C 1
ATOM 5212 O O . THR A 1 704 ? 19.235 1.816 -46.724 1.00 56.56 704 THR A O 1
ATOM 5215 N N . PRO A 1 705 ? 20.130 1.418 -48.747 1.00 46.62 705 PRO A N 1
ATOM 5216 C CA . PRO A 1 705 ? 21.482 1.675 -48.295 1.00 46.62 705 PRO A CA 1
ATOM 5217 C C . PRO A 1 705 ? 21.626 3.192 -48.173 1.00 46.62 705 PRO A C 1
ATOM 5219 O O . PRO A 1 705 ? 21.725 3.867 -49.188 1.00 46.62 705 PRO A O 1
ATOM 5222 N N . ASN A 1 706 ? 21.594 3.741 -46.957 1.00 43.50 706 ASN A N 1
ATOM 5223 C CA . ASN A 1 706 ? 21.901 5.154 -46.731 1.00 43.50 706 ASN A CA 1
ATOM 5224 C C . ASN A 1 706 ? 22.823 5.348 -45.516 1.00 43.50 706 ASN A C 1
ATOM 5226 O O . ASN A 1 706 ? 22.453 5.017 -44.387 1.00 43.50 706 ASN A O 1
ATOM 5230 N N . GLU A 1 707 ? 24.020 5.841 -45.860 1.00 36.19 707 GLU A N 1
ATOM 5231 C CA . GLU A 1 707 ? 24.993 6.721 -45.172 1.00 36.19 707 GLU A CA 1
ATOM 5232 C C . GLU A 1 707 ? 24.993 6.845 -43.636 1.00 36.19 707 GLU A C 1
ATOM 5234 O O . GLU A 1 707 ? 23.993 7.290 -43.020 1.00 36.19 707 GLU A O 1
#

Sequence (707 aa):
MHVFPAEIPAVEVPRADVVEARVARKVAPLFGVDGDVPPFRRSWVCDYTELTLAEIGRGAPNPGRAERSRLEAASPGDRADGTRSDWAWAGRSVWSRQQASLPGTLSNATLNRYGPDTKAAAVLAGANRLLLGATDAVAAGVRRLALSNCDPEVRLAVWAGLVLEVYRAQPALVVAAVQARQVQRSLSARWGEQVDRARVTGVDAPSEIHPAGADGERGETVEDRWRPTSFDLVDSTLPALGLADDTTGGLGLVTADALDDIASAWCHRLLGIGRPGRGVVWLTEDDHGSRRVQAMVRVGAVVAPFVAATLGGTAAGDRSAPPLLPSVPEAGELGEDPVLRRRAHLLVAHVAANYVRYRDELLLKWPELRGRTRDLVAVAVDRCAEALDDGDPVGSLLRGYAAYLNVWDSTRSTRRSPAGPGVSRQPDRATSVERLTASQRQVVASWRAGQLDPGAAAYLLEIGNVALLDVAADAGDGPAAGAGPAAMRSWWSAILEARGIDSAVDLAASAGSLSDAQVFHLQHYAAWRAGSGRRGDLRQALAVQERVAAIRTEVARRETAGFAAKSAAARAGHELAAQIATDLALATPERERGARTQALDAAVRHARAALADPSTSRLLRPAGQQAATVRTARVVARALCVAASHGVAVTAEDAAAAVELLDCATGRSNSATSGRRRVVDGAFLATARGWRAELAVVAGEDPTPNE

pLDDT: mean 84.01, std 15.46, range [36.19, 98.5]

Radius of gyration: 29.35 Å; chains: 1; bounding box: 86×70×90 Å

Foldseek 3Di:
DALQAFDQDDCDDPPLCNLLSLLLNLLCQAQQRADCDDDQNFHDRDDLVPDDPQSSQQSWDADDPVLLVVVQVVDDDDDDDPPDDQWDDRPRTIDGHPCPDDPSGHDVVSQVLADPDSSLLSLLSSLCNRRVLLLVLLLLLLLQLLVDPFDLLLSQLLSLLSLVSVCQNRVSSLLSNLVSLVVLQVVPDQCLQVDPCVPVPDPPPPDPRDYDDPPPDPDPDSSCSSRDNDNSSQLVRQVSNVQADDPPPDHHLDHPVLSVVLSNLSSVLSNCACAAQAWHWDWDADPSRHIHIHTAGQSQSSSQVSSCVSNVHVPPDPDPDQGDQDAQDDLVVLQVDDPSNSSSSLCSLVSSLSNCVSPVVSCVVPVCSLVVSLVRLVVSLVSCVRRHDPLAQSNLLSLLVSLLSLLVCVLVVVPDDDDDPPDDDRPDNLVSQVSNLVSLVVLLVSVVVVSYQLNSSLNSLLSSLVSQVSVQVSVPDHPPRHDDPVSSLVSVCSNCVSSVHHSPDLCLVCVVVDRLNVLLSCLSVLLSQLVVLALVSLVSSLSSLVSNLVSLVVVLVPPPPDDLVSLVSSLVSLLSNLQSLLSNLVNDDPVPVVSSLVSLVSNLVSLVVSLPRPSLVVQLDPPHDLVSLLSNLVSSLSSQLSCVVSPHDDALVSLVSSLSSLCSNLVVPDDPPDPPDDDDDPVSVVVSVVSNQSSCVNNVNDSDDDD